Protein AF-0000000084343394 (afdb_homodimer)

Nearest PDB structures (foldseek):
  1vl0-assembly1_B  TM=9.295E-01  e=8.830E-28  Clostridium acetobutylicum ATCC 824
  8ctr-assembly4_D  TM=9.125E-01  e=1.131E-28  Klebsiella pneumoniae
  3sc6-assembly6_F  TM=9.171E-01  e=2.878E-28  Bacillus anthracis str. Ames
  3sc6-assembly2_B  TM=8.991E-01  e=1.547E-27  Bacillus anthracis str. Ames
  3sc6-assembly5_E  TM=9.024E-01  e=6.908E-26  Bacillus anthracis str. Ames

Solvent-accessible surface area (backbone atoms only — not comparable to full-atom values): 27751 Å² total; per-residue (Å²): 130,85,37,37,37,33,38,28,37,82,37,34,49,15,41,38,37,44,71,76,36,81,82,41,46,61,54,48,63,90,76,52,34,53,68,54,60,82,87,67,81,64,72,84,31,45,31,38,36,41,50,53,64,59,74,61,49,47,52,14,59,38,76,66,30,28,36,50,24,26,28,29,25,17,52,21,36,17,51,50,21,36,51,22,53,75,52,68,17,36,36,34,37,65,56,50,50,45,22,33,52,21,76,60,94,58,59,44,50,84,85,55,78,50,30,40,67,22,56,40,17,41,19,40,39,24,10,51,45,14,31,65,43,25,88,46,26,30,36,40,29,34,29,65,65,40,50,74,60,93,33,68,68,58,52,46,50,52,32,45,76,70,70,49,66,50,77,29,42,49,59,37,32,23,38,52,14,45,16,62,55,49,29,52,34,52,52,49,38,55,75,70,65,58,64,48,70,35,37,49,40,30,25,68,81,71,38,23,54,29,52,50,47,44,55,51,27,59,74,77,33,63,87,55,61,71,41,77,39,40,60,67,67,71,45,66,85,41,88,64,56,50,62,72,48,38,37,43,40,64,41,48,63,70,29,46,74,73,67,39,71,46,56,41,32,66,60,54,48,52,62,70,74,102,131,85,37,36,36,34,38,29,38,82,37,34,51,16,41,38,38,44,71,76,36,81,82,41,47,61,54,48,64,91,76,51,34,52,67,56,60,81,86,67,80,64,72,83,30,46,32,39,36,40,51,53,64,61,75,61,48,45,53,14,61,38,77,68,30,28,37,50,25,26,28,28,24,18,53,20,36,15,50,50,21,36,51,21,52,76,53,67,18,37,36,35,37,63,56,50,49,46,22,33,52,23,77,60,94,58,59,44,50,81,82,54,78,50,29,40,68,24,55,41,17,40,19,41,39,23,11,50,45,15,30,64,42,25,85,45,27,30,34,40,30,34,28,65,66,40,49,73,62,95,32,68,69,57,51,48,50,52,33,44,76,70,69,48,66,51,77,29,40,50,60,37,35,24,36,52,14,43,16,62,54,49,29,52,34,52,52,51,39,55,75,72,65,57,65,49,71,35,36,50,39,30,26,68,82,71,38,22,53,31,52,51,46,43,55,52,26,60,72,79,32,63,89,55,59,69,40,76,38,40,61,67,66,72,44,65,83,41,88,63,56,51,63,74,47,36,38,41,39,63,40,48,63,72,29,45,74,71,67,39,72,47,56,40,32,67,59,53,47,52,61,70,73,100

Secondary structure (DSSP, 8-state):
---EEEE-TTSHHHHHHHHH-TTSB---TTT-BTTB-TT---TT-SEEEE------TTGGGSHHHHHHHHIIIIIHHHHHHHHHHHHT-EEEEE--GGGS-S--SSPBPTTSPP---SHHHHHHHHHHHHHTTSSSEEEEE-SSEESSSS-HHHHHHHHHHTTPPPEEE-S-EE--EEHHHHHHHHHHHHHHT--EEEE---BSS-EEHHHHHHHHHHHH-TTS--EEE-HHHHTTT-TTPPP--SB--B--HHHHHTT----BHHHHHHHHH-/---EEEE-TTSHHHHHHHHH-TTSB---TTT-BTTB-TT---TT-SEEEE------TTGGGSHHHHHHHHIIIIIHHHHHHHHHHHHT-EEEEE--GGGS-S--SSPBPTTSPP---SHHHHHHHHHHHHHTTSSSEEEEE-SSEESSSS-HHHHHHHHHHTTPPPEEE-S-EE--EEHHHHHHHHHHHHHHT--EEEE---BSS-EEHHHHHHHHHHHH-TTS--EEE-HHHHTTT-TTPPP--SB--B--HHHHHTT----BHHHHHHHHH-

Sequence (548 aa):
MSRTLLIGATGQVGRALAARWPDAATPTRAELDLADLAGVDVSGYDVIVNAAAWTAVDAAETPDGRRAAWQANAAGPAELARLADRHGCLLVHLSTEYVFDGRSPRPYREDDPVAPLSVYGASKAAGDLAVATAERHLIVRPTWVVGDGHNFVRTMVGLAERGIAPTVVADQIGRPTFAEDLADAIVHLLDLGATGTFHVTGGGEPVSWADVARAVFAIVRPDLTVTDTTTAAYFADKPGAAARPLNSVLALDKAEAAGVRCPDWRESLARYLAMSRTLLIGATGQVGRALAARWPDAATPTRAELDLADLAGVDVSGYDVIVNAAAWTAVDAAETPDGRRAAWQANAAGPAELARLADRHGCLLVHLSTEYVFDGRSPRPYREDDPVAPLSVYGASKAAGDLAVATAERHLIVRPTWVVGDGHNFVRTMVGLAERGIAPTVVADQIGRPTFAEDLADAIVHLLDLGATGTFHVTGGGEPVSWADVARAVFAIVRPDLTVTDTTTAAYFADKPGAAARPLNSVLALDKAEAAGVRCPDWRESLARYLA

Radius of gyration: 25.02 Å; Cα contacts (8 Å, |Δi|>4): 1248; chains: 2; bounding box: 54×72×52 Å

InterPro domains:
  IPR005913 dTDP-4-dehydrorhamnose reductase [PTHR10491] (3-273)
  IPR005913 dTDP-4-dehydrorhamnose reductase [TIGR01214] (4-273)
  IPR029903 RmlD-like, substrate binding domain [PF04321] (3-273)
  IPR036291 NAD(P)-binding domain superfamily [SSF51735] (3-273)

pLDDT: mean 97.32, std 3.46, range [56.84, 98.94]

Organism: Pseudonocardia thermophila (NCBI:txid1848)

Structure (mmCIF, N/CA/C/O backbone):
data_AF-0000000084343394-model_v1
#
loop_
_entity.id
_entity.type
_entity.pdbx_description
1 polymer 'dTDP-4-dehydrorhamnose reductase'
#
loop_
_atom_site.group_PDB
_atom_site.id
_atom_site.type_symbol
_atom_site.label_atom_id
_atom_site.label_alt_id
_atom_site.label_comp_id
_atom_site.label_asym_id
_atom_site.label_entity_id
_atom_site.label_seq_id
_atom_site.pdbx_PDB_ins_code
_atom_site.Cartn_x
_atom_site.Cartn_y
_atom_site.Cartn_z
_atom_site.occupancy
_atom_site.B_iso_or_equiv
_atom_site.auth_seq_id
_atom_site.auth_comp_id
_atom_site.auth_asym_id
_atom_site.auth_atom_id
_atom_site.pdbx_PDB_model_num
ATOM 1 N N . MET A 1 1 ? 29.812 -19.938 -8.359 1 56.97 1 MET A N 1
ATOM 2 C CA . MET A 1 1 ? 28.406 -20.109 -8.688 1 56.97 1 MET A CA 1
ATOM 3 C C . MET A 1 1 ? 27.531 -19.141 -7.871 1 56.97 1 MET A C 1
ATOM 5 O O . MET A 1 1 ? 27.891 -18.781 -6.75 1 56.97 1 MET A O 1
ATOM 9 N N . SER A 1 2 ? 26.484 -18.422 -8.445 1 76 2 SER A N 1
ATOM 10 C CA . SER A 1 2 ? 25.641 -17.438 -7.754 1 76 2 SER A CA 1
ATOM 11 C C . SER A 1 2 ? 24.875 -18.094 -6.598 1 76 2 SER A C 1
ATOM 13 O O . SER A 1 2 ? 24.312 -19.172 -6.746 1 76 2 SER A O 1
ATOM 15 N N . ARG A 1 3 ? 25.172 -17.734 -5.414 1 93.44 3 ARG A N 1
ATOM 16 C CA . ARG A 1 3 ? 24.484 -18.234 -4.238 1 93.44 3 ARG A CA 1
ATOM 17 C C . ARG 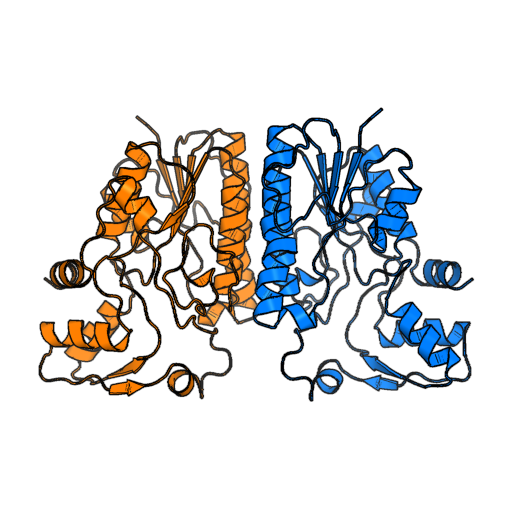A 1 3 ? 23.078 -17.625 -4.129 1 93.44 3 ARG A C 1
ATOM 19 O O . ARG A 1 3 ? 22.938 -16.406 -4.07 1 93.44 3 ARG A O 1
ATOM 26 N N . THR A 1 4 ? 22.016 -18.469 -4.172 1 98 4 THR A N 1
ATOM 27 C CA . THR A 1 4 ? 20.625 -18.047 -4.199 1 98 4 THR A CA 1
ATOM 28 C C . THR A 1 4 ? 19.953 -18.312 -2.857 1 98 4 THR A C 1
ATOM 30 O O . THR A 1 4 ? 20.078 -19.406 -2.297 1 98 4 THR A O 1
ATOM 33 N N . LEU A 1 5 ? 19.328 -17.312 -2.264 1 98.19 5 LEU A N 1
ATOM 34 C CA . LEU A 1 5 ? 18.406 -17.438 -1.137 1 98.19 5 LEU A CA 1
ATOM 35 C C . LEU A 1 5 ? 16.969 -17.453 -1.616 1 98.19 5 LEU A C 1
ATOM 37 O O . LEU A 1 5 ? 16.484 -16.484 -2.195 1 98.19 5 LEU A O 1
ATOM 41 N N . LEU A 1 6 ? 16.312 -18.578 -1.464 1 98.31 6 LEU A N 1
ATOM 42 C CA . LEU A 1 6 ? 14.922 -18.75 -1.882 1 98.31 6 LEU A CA 1
ATOM 43 C C . LEU A 1 6 ? 13.984 -18.766 -0.676 1 98.31 6 LEU A C 1
ATOM 45 O O . LEU A 1 6 ? 13.945 -19.75 0.07 1 98.31 6 LEU A O 1
ATOM 49 N N . ILE A 1 7 ? 13.266 -17.641 -0.551 1 98.12 7 ILE A N 1
ATOM 50 C CA . ILE A 1 7 ? 12.281 -17.516 0.517 1 98.12 7 ILE A CA 1
ATOM 51 C C . ILE A 1 7 ? 10.914 -18 0.027 1 98.12 7 ILE A C 1
ATOM 53 O O . ILE A 1 7 ? 10.469 -17.609 -1.055 1 98.12 7 ILE A O 1
ATOM 57 N N . GLY A 1 8 ? 10.234 -18.844 0.851 1 97.31 8 GLY A N 1
ATOM 58 C CA . GLY A 1 8 ? 8.938 -19.375 0.457 1 97.31 8 GLY A CA 1
ATOM 59 C C . GLY A 1 8 ? 9.039 -20.641 -0.381 1 97.31 8 GLY A C 1
ATOM 60 O O . GLY A 1 8 ? 8.234 -20.859 -1.292 1 97.31 8 GLY A O 1
ATOM 61 N N . ALA A 1 9 ? 9.969 -21.5 -0.096 1 97.25 9 ALA A N 1
ATOM 62 C CA . ALA A 1 9 ? 10.266 -22.672 -0.901 1 97.25 9 ALA A CA 1
ATOM 63 C C . ALA A 1 9 ? 9.188 -23.734 -0.738 1 97.25 9 ALA A C 1
ATOM 65 O O . ALA A 1 9 ? 9.125 -24.688 -1.518 1 97.25 9 ALA A O 1
ATOM 66 N N . THR A 1 10 ? 8.305 -23.547 0.229 1 95.94 10 THR A N 1
ATOM 67 C CA . THR A 1 10 ? 7.285 -24.578 0.48 1 95.94 10 THR A CA 1
ATOM 68 C C . THR A 1 10 ? 5.984 -24.219 -0.235 1 95.94 10 THR A C 1
ATOM 70 O O . THR A 1 10 ? 5.051 -25.031 -0.262 1 95.94 10 THR A O 1
ATOM 73 N N . GLY A 1 11 ? 5.898 -23.047 -0.795 1 96.94 11 GLY A N 1
ATOM 74 C CA . GLY A 1 11 ? 4.738 -22.672 -1.591 1 96.94 11 GLY A CA 1
ATOM 75 C C . GLY A 1 11 ? 4.758 -23.266 -2.988 1 96.94 11 GLY A C 1
ATOM 76 O O . GLY A 1 11 ? 5.73 -23.906 -3.381 1 96.94 11 GLY A O 1
ATOM 77 N N . GLN A 1 12 ? 3.715 -23.016 -3.752 1 97.88 12 GLN A N 1
ATOM 78 C CA . GLN A 1 12 ? 3.547 -23.609 -5.078 1 97.88 12 GLN A CA 1
ATOM 79 C C . GLN A 1 12 ? 4.684 -23.203 -6.008 1 97.88 12 GLN A C 1
ATOM 81 O O . GLN A 1 12 ? 5.344 -24.047 -6.605 1 97.88 12 GLN A O 1
ATOM 86 N N . VAL A 1 13 ? 4.934 -21.891 -6.102 1 98.38 13 VAL A N 1
ATOM 87 C CA . VAL A 1 13 ? 5.984 -21.406 -6.992 1 98.38 13 VAL A CA 1
ATOM 88 C C . VAL A 1 13 ? 7.352 -21.719 -6.391 1 98.38 13 VAL A C 1
ATOM 90 O O . VAL A 1 13 ? 8.289 -22.062 -7.113 1 98.38 13 VAL A O 1
ATOM 93 N N . GLY A 1 14 ? 7.469 -21.594 -5.043 1 98.31 14 GLY A N 1
ATOM 94 C CA . GLY A 1 14 ? 8.711 -21.891 -4.348 1 98.31 14 GLY A CA 1
ATOM 95 C C . GLY A 1 14 ? 9.203 -23.312 -4.59 1 98.31 14 GLY A C 1
ATOM 96 O O . GLY A 1 14 ? 10.383 -23.531 -4.863 1 98.31 14 GLY A O 1
ATOM 97 N N . ARG A 1 15 ? 8.289 -24.281 -4.531 1 98.06 15 ARG A N 1
ATOM 98 C CA . ARG A 1 15 ? 8.656 -25.672 -4.77 1 98.06 15 ARG A CA 1
ATOM 99 C C . ARG A 1 15 ? 9.18 -25.875 -6.188 1 98.06 15 ARG A C 1
ATOM 101 O O . ARG A 1 15 ? 10.156 -26.594 -6.402 1 98.06 15 ARG A O 1
ATOM 108 N N . ALA A 1 16 ? 8.484 -25.25 -7.137 1 98.56 16 ALA A N 1
ATOM 109 C CA . ALA A 1 16 ? 8.906 -25.344 -8.531 1 98.56 16 ALA A CA 1
ATOM 110 C C . ALA A 1 16 ? 10.289 -24.734 -8.727 1 98.56 16 ALA A C 1
ATOM 112 O O . ALA A 1 16 ? 11.117 -25.281 -9.461 1 98.56 16 ALA A O 1
ATOM 113 N N . LEU A 1 17 ? 10.57 -23.625 -8.078 1 98.62 17 LEU A N 1
ATOM 114 C CA . LEU A 1 17 ? 11.859 -22.953 -8.18 1 98.62 17 LEU A CA 1
ATOM 115 C C . LEU A 1 17 ? 12.953 -23.766 -7.496 1 98.62 17 LEU A C 1
ATOM 117 O O . LEU A 1 17 ? 14.062 -23.891 -8.023 1 98.62 17 LEU A O 1
ATOM 121 N N . ALA A 1 18 ? 12.609 -24.281 -6.336 1 98 18 ALA A N 1
ATOM 122 C CA . ALA A 1 18 ? 13.578 -25.078 -5.586 1 98 18 ALA A CA 1
ATOM 123 C C . ALA A 1 18 ? 14.062 -26.281 -6.41 1 98 18 ALA A C 1
ATOM 125 O O . ALA A 1 18 ? 15.219 -26.672 -6.312 1 98 18 ALA A O 1
ATOM 126 N N . ALA A 1 19 ? 13.172 -26.812 -7.211 1 97.69 19 ALA A N 1
ATOM 127 C CA . ALA A 1 19 ? 13.523 -27.953 -8.07 1 97.69 19 ALA A CA 1
ATOM 128 C C . ALA A 1 19 ? 14.555 -27.547 -9.117 1 97.69 19 ALA A C 1
ATOM 130 O O . ALA A 1 19 ? 15.352 -28.375 -9.562 1 97.69 19 ALA A O 1
ATOM 131 N N . ARG A 1 20 ? 14.609 -26.297 -9.5 1 97 20 ARG A N 1
ATOM 132 C CA . ARG A 1 20 ? 15.531 -25.797 -10.516 1 97 20 ARG A CA 1
ATOM 133 C C . ARG A 1 20 ? 16.844 -25.328 -9.891 1 97 20 ARG A C 1
ATOM 135 O O . ARG A 1 20 ? 17.828 -25.125 -10.586 1 97 20 ARG A O 1
ATOM 142 N N . TRP A 1 21 ? 16.766 -25.047 -8.617 1 96.5 21 TRP A N 1
ATOM 143 C CA . TRP A 1 21 ? 17.938 -24.562 -7.887 1 96.5 21 TRP A CA 1
ATOM 144 C C . TRP A 1 21 ? 18.25 -25.469 -6.695 1 96.5 21 TRP A C 1
ATOM 146 O O . TRP A 1 21 ? 18.172 -25.031 -5.543 1 96.5 21 TRP A O 1
ATOM 156 N N . PRO A 1 22 ? 18.828 -26.641 -6.969 1 94.31 22 PRO A N 1
ATOM 157 C CA . PRO A 1 22 ? 19.047 -27.609 -5.895 1 94.31 22 PRO A CA 1
ATOM 158 C C . PRO A 1 22 ? 20.031 -27.109 -4.836 1 94.31 22 PRO A C 1
ATOM 160 O O . PRO A 1 22 ? 20 -27.562 -3.691 1 94.31 22 PRO A O 1
ATOM 163 N N . ASP A 1 23 ? 20.812 -26.141 -5.109 1 96.38 23 ASP A N 1
ATOM 164 C CA . ASP A 1 23 ? 21.828 -25.656 -4.176 1 96.38 23 ASP A CA 1
ATOM 165 C C . ASP A 1 23 ? 21.359 -24.375 -3.488 1 96.38 23 ASP A C 1
ATOM 167 O O . ASP A 1 23 ? 22.094 -23.797 -2.678 1 96.38 23 ASP A O 1
ATOM 171 N N . ALA A 1 24 ? 20.172 -23.906 -3.779 1 97.38 24 ALA A N 1
ATOM 172 C CA . ALA A 1 24 ? 19.688 -22.688 -3.16 1 97.38 24 ALA A CA 1
ATOM 173 C C . ALA A 1 24 ? 19.422 -22.891 -1.669 1 97.38 24 ALA A C 1
ATOM 175 O O . ALA A 1 24 ? 19.031 -23.969 -1.242 1 97.38 24 ALA A O 1
ATOM 176 N N . ALA A 1 25 ? 19.781 -21.812 -0.841 1 97.81 25 ALA A N 1
ATOM 177 C CA . ALA A 1 25 ? 19.328 -21.812 0.55 1 97.81 25 ALA A CA 1
ATOM 178 C C . ALA A 1 25 ? 17.828 -21.609 0.643 1 97.81 25 ALA A C 1
ATOM 180 O O . ALA A 1 25 ? 17.281 -20.656 0.089 1 97.81 25 ALA A O 1
ATOM 181 N N . THR A 1 26 ? 17.156 -22.5 1.31 1 97.81 26 THR A N 1
ATOM 182 C CA . THR A 1 26 ? 15.703 -22.469 1.433 1 97.81 26 THR A CA 1
ATOM 183 C C . THR A 1 26 ? 15.289 -22.453 2.9 1 97.81 26 THR A C 1
ATOM 185 O O . THR A 1 26 ? 14.805 -23.453 3.424 1 97.81 26 THR A O 1
ATOM 188 N N . PRO A 1 27 ? 15.383 -21.312 3.512 1 96.75 27 PRO A N 1
ATOM 189 C CA . PRO A 1 27 ? 15.016 -21.25 4.93 1 96.75 27 PRO A CA 1
ATOM 190 C C . PRO A 1 27 ? 13.531 -21.531 5.164 1 96.75 27 PRO A C 1
ATOM 192 O O . PRO A 1 27 ? 12.695 -21.172 4.336 1 96.75 27 PRO A O 1
ATOM 195 N N . THR A 1 28 ? 13.258 -22.172 6.301 1 94.06 28 THR A N 1
ATOM 196 C CA . THR A 1 28 ? 11.875 -22.312 6.758 1 94.06 28 THR A CA 1
ATOM 197 C C . THR A 1 28 ? 11.359 -20.984 7.309 1 94.06 28 THR A C 1
ATOM 199 O O . THR A 1 28 ? 12.125 -20.047 7.512 1 94.06 28 THR A O 1
ATOM 202 N N . ARG A 1 29 ? 10.094 -20.969 7.535 1 91.44 29 ARG A N 1
ATOM 203 C CA . ARG A 1 29 ? 9.5 -19.766 8.109 1 91.44 29 ARG A CA 1
ATOM 204 C C . ARG A 1 29 ? 10.094 -19.469 9.484 1 91.44 29 ARG A C 1
ATOM 206 O O . ARG A 1 29 ? 10.258 -18.297 9.859 1 91.44 29 ARG A O 1
ATOM 213 N N . ALA A 1 30 ? 10.422 -20.5 10.188 1 90.75 30 ALA A N 1
ATOM 214 C CA . ALA A 1 30 ? 11.016 -20.359 11.516 1 90.75 30 ALA A CA 1
ATOM 215 C C . ALA A 1 30 ? 12.406 -19.734 11.422 1 90.75 30 ALA A C 1
ATOM 217 O O . ALA A 1 30 ? 12.82 -18.984 12.305 1 90.75 30 ALA A O 1
ATOM 218 N N . GLU A 1 31 ? 13.148 -20.047 10.328 1 92.31 31 GLU A N 1
ATOM 219 C CA . GLU A 1 31 ? 14.508 -19.562 10.125 1 92.31 31 GLU A CA 1
ATOM 220 C C . GLU A 1 31 ? 14.516 -18.141 9.57 1 92.31 31 GLU A C 1
ATOM 222 O O . GLU A 1 31 ? 15.406 -17.344 9.883 1 92.31 31 GLU A O 1
ATOM 227 N N . LEU A 1 32 ? 13.602 -17.828 8.781 1 93.38 32 LEU A N 1
ATOM 228 C CA . LEU A 1 32 ? 13.461 -16.516 8.164 1 93.38 32 LEU A CA 1
ATOM 229 C C . LEU A 1 32 ? 11.984 -16.172 7.953 1 93.38 32 LEU A C 1
ATOM 231 O O . LEU A 1 32 ? 11.328 -16.734 7.078 1 93.38 32 LEU A O 1
ATOM 235 N N . ASP A 1 33 ? 11.578 -15.242 8.82 1 90.25 33 ASP A N 1
ATOM 236 C CA . ASP A 1 33 ? 10.203 -14.758 8.734 1 90.25 33 ASP A CA 1
ATOM 237 C C . ASP A 1 33 ? 10.141 -13.398 8.031 1 90.25 33 ASP A C 1
ATOM 239 O O . ASP A 1 33 ? 10.695 -12.414 8.523 1 90.25 33 ASP A O 1
ATOM 243 N N . LEU A 1 34 ? 9.422 -13.391 6.949 1 90.88 34 LEU A N 1
ATOM 244 C CA . LEU A 1 34 ? 9.289 -12.164 6.18 1 90.88 34 LEU A CA 1
ATOM 245 C C . LEU A 1 34 ? 8.688 -11.047 7.027 1 90.88 34 LEU A C 1
ATOM 247 O O . LEU A 1 34 ? 8.898 -9.867 6.75 1 90.88 34 LEU A O 1
ATOM 251 N N . ALA A 1 35 ? 7.902 -11.406 7.992 1 86.88 35 ALA A N 1
ATOM 252 C CA . ALA A 1 35 ? 7.242 -10.422 8.852 1 86.88 35 ALA A CA 1
ATOM 253 C C . ALA A 1 35 ? 8.219 -9.836 9.859 1 86.88 35 ALA A C 1
ATOM 255 O O . ALA A 1 35 ? 7.918 -8.828 10.508 1 86.88 35 ALA A O 1
ATOM 256 N N . ASP A 1 36 ? 9.352 -10.445 9.977 1 88.62 36 ASP A N 1
ATOM 257 C CA . ASP A 1 36 ? 10.383 -9.961 10.883 1 88.62 36 ASP A CA 1
ATOM 258 C C . ASP A 1 36 ? 11.773 -10.328 10.383 1 88.62 36 ASP A C 1
ATOM 260 O O . ASP A 1 36 ? 12.266 -11.43 10.641 1 88.62 36 ASP A O 1
ATOM 264 N N . LEU A 1 37 ? 12.422 -9.422 9.805 1 93.38 37 LEU A N 1
ATOM 265 C CA . LEU A 1 37 ? 13.703 -9.688 9.172 1 93.38 37 LEU A CA 1
ATOM 266 C C . LEU A 1 37 ? 14.852 -9.109 10 1 93.38 37 LEU A C 1
ATOM 268 O O . LEU A 1 37 ? 15.969 -8.969 9.508 1 93.38 37 LEU A O 1
ATOM 272 N N . ALA A 1 38 ? 14.523 -8.742 11.234 1 87.56 38 ALA A N 1
ATOM 273 C CA . ALA A 1 38 ? 15.57 -8.211 12.109 1 87.56 38 ALA A CA 1
ATOM 274 C C . ALA A 1 38 ? 16.703 -9.211 12.266 1 87.56 38 ALA A C 1
ATOM 276 O O . ALA A 1 38 ? 16.484 -10.383 12.586 1 87.56 38 ALA A O 1
ATOM 277 N N . GLY A 1 39 ? 17.891 -8.898 11.914 1 87.69 39 GLY A N 1
ATOM 278 C CA . GLY A 1 39 ? 19.062 -9.727 12.148 1 87.69 39 GLY A CA 1
ATOM 279 C C . GLY A 1 39 ? 19.359 -10.68 11.008 1 87.69 39 GLY A C 1
ATOM 280 O O . GLY A 1 39 ? 20.359 -11.414 11.047 1 87.69 39 GLY A O 1
ATOM 281 N N . VAL A 1 40 ? 18.531 -10.711 9.977 1 92.12 40 VAL A N 1
ATOM 282 C CA . VAL A 1 40 ? 18.766 -11.594 8.844 1 92.12 40 VAL A CA 1
ATOM 283 C C . VAL A 1 40 ? 19.969 -11.109 8.047 1 92.12 40 VAL A C 1
ATOM 285 O O . VAL A 1 40 ? 20.078 -9.93 7.715 1 92.12 40 VAL A O 1
ATOM 288 N N . ASP A 1 41 ? 20.875 -12.008 7.867 1 92.81 41 ASP A N 1
ATOM 289 C CA . ASP A 1 41 ? 22.078 -11.703 7.09 1 92.81 41 ASP A CA 1
ATOM 290 C C . ASP A 1 41 ? 21.984 -12.281 5.68 1 92.81 41 ASP A C 1
ATOM 292 O O . ASP A 1 41 ? 21.953 -13.5 5.504 1 92.81 41 ASP A O 1
ATOM 296 N N . VAL A 1 42 ? 21.969 -11.328 4.691 1 95.25 42 VAL A N 1
ATOM 297 C CA . VAL A 1 42 ? 21.844 -11.789 3.311 1 95.25 42 VAL A CA 1
ATOM 298 C C . VAL A 1 42 ? 23.156 -11.547 2.564 1 95.25 42 VAL A C 1
ATOM 300 O O . VAL A 1 42 ? 23.219 -11.688 1.34 1 95.25 42 VAL A O 1
ATOM 303 N N . SER A 1 43 ? 24.266 -11.164 3.221 1 93.81 43 SER A N 1
ATOM 304 C CA . SER A 1 43 ? 25.516 -10.766 2.602 1 93.81 43 SER A CA 1
ATOM 305 C C . SER A 1 43 ? 26.156 -11.922 1.845 1 93.81 43 SER A C 1
ATOM 307 O O . SER A 1 43 ? 26.938 -11.703 0.909 1 93.81 43 SER A O 1
ATOM 309 N N . GLY A 1 44 ? 25.828 -13.125 2.098 1 94.56 44 GLY A N 1
ATOM 310 C CA . GLY A 1 44 ? 26.438 -14.281 1.449 1 94.56 44 GLY A CA 1
ATOM 311 C C . GLY A 1 44 ? 25.719 -14.695 0.176 1 94.56 44 GLY A C 1
ATOM 312 O O . GLY A 1 44 ? 26.172 -15.609 -0.518 1 94.56 44 GLY A O 1
ATOM 313 N N . TYR A 1 45 ? 24.672 -13.922 -0.248 1 97.5 45 TYR A N 1
ATOM 314 C CA . TYR A 1 45 ? 23.875 -14.336 -1.398 1 97.5 45 TYR A CA 1
ATOM 315 C C . TYR A 1 45 ? 24.016 -13.336 -2.539 1 97.5 45 TYR A C 1
ATOM 317 O O . TYR A 1 45 ? 24.219 -12.141 -2.305 1 97.5 45 TYR A O 1
ATOM 325 N N . ASP A 1 46 ? 23.953 -13.844 -3.768 1 97.5 46 ASP A N 1
ATOM 326 C CA . ASP A 1 46 ? 23.953 -13 -4.961 1 97.5 46 ASP A CA 1
ATOM 327 C C . ASP A 1 46 ? 22.531 -12.672 -5.398 1 97.5 46 ASP A C 1
ATOM 329 O O . ASP A 1 46 ? 22.281 -11.609 -5.98 1 97.5 46 ASP A O 1
ATOM 333 N N . VAL A 1 47 ? 21.672 -13.609 -5.133 1 98.25 47 VAL A N 1
ATOM 334 C CA . VAL A 1 47 ? 20.266 -13.484 -5.547 1 98.25 47 VAL A CA 1
ATOM 335 C C . VAL A 1 47 ? 19.359 -13.844 -4.379 1 98.25 47 VAL A C 1
ATOM 337 O O . VAL A 1 47 ? 19.562 -14.852 -3.705 1 98.25 47 VAL A O 1
ATOM 340 N N . ILE A 1 48 ? 18.422 -12.961 -4.07 1 98.56 48 ILE A N 1
ATOM 341 C CA . ILE A 1 48 ? 17.328 -13.242 -3.148 1 98.56 48 ILE A CA 1
ATOM 342 C C . ILE A 1 48 ? 16.016 -13.398 -3.93 1 98.56 48 ILE A C 1
ATOM 344 O O . ILE A 1 48 ? 15.617 -12.508 -4.676 1 98.56 48 ILE A O 1
ATOM 348 N N . VAL A 1 49 ? 15.398 -14.547 -3.857 1 98.69 49 VAL A N 1
ATOM 349 C CA . VAL A 1 49 ? 14.094 -14.797 -4.465 1 98.69 49 VAL A CA 1
ATOM 350 C C . VAL A 1 49 ? 13.016 -14.852 -3.383 1 98.69 49 VAL A C 1
ATOM 352 O O . VAL A 1 49 ? 13.023 -15.758 -2.549 1 98.69 49 VAL A O 1
ATOM 355 N N . ASN A 1 50 ? 12.164 -13.906 -3.406 1 98.69 50 ASN A N 1
ATOM 356 C CA . ASN A 1 50 ? 11.039 -13.891 -2.479 1 98.69 50 ASN A CA 1
ATOM 357 C C . ASN A 1 50 ? 9.781 -14.477 -3.107 1 98.69 50 ASN A C 1
ATOM 359 O O . ASN A 1 50 ? 9.047 -13.781 -3.803 1 98.69 50 ASN A O 1
ATOM 363 N N . ALA A 1 51 ? 9.484 -15.672 -2.811 1 98.31 51 ALA A N 1
ATOM 364 C CA . ALA A 1 51 ? 8.289 -16.359 -3.273 1 98.31 51 ALA A CA 1
ATOM 365 C C . ALA A 1 51 ? 7.285 -16.547 -2.139 1 98.31 51 ALA A C 1
ATOM 367 O O . ALA A 1 51 ? 6.324 -17.297 -2.264 1 98.31 51 ALA A O 1
ATOM 368 N N . ALA A 1 52 ? 7.555 -15.875 -0.998 1 97.31 52 ALA A N 1
ATOM 369 C CA . ALA A 1 52 ? 6.645 -15.93 0.141 1 97.31 52 ALA A CA 1
ATOM 370 C C . ALA A 1 52 ? 5.656 -14.773 0.109 1 97.31 52 ALA A C 1
ATOM 372 O O . ALA A 1 52 ? 5.977 -13.688 -0.384 1 97.31 52 ALA A O 1
ATOM 373 N N . ALA A 1 53 ? 4.504 -15.008 0.601 1 96.88 53 ALA A N 1
ATOM 374 C CA . ALA A 1 53 ? 3.492 -13.961 0.704 1 96.88 53 ALA A CA 1
ATOM 375 C C . ALA A 1 53 ? 2.326 -14.414 1.578 1 96.88 53 ALA A C 1
ATOM 377 O O . ALA A 1 53 ? 2.148 -15.609 1.823 1 96.88 53 ALA A O 1
ATOM 378 N N . TRP A 1 54 ? 1.646 -13.477 2.182 1 97 54 TRP A N 1
ATOM 379 C CA . TRP A 1 54 ? 0.278 -13.711 2.627 1 97 54 TRP A CA 1
ATOM 380 C C . TRP A 1 54 ? -0.677 -13.789 1.44 1 97 54 TRP A C 1
ATOM 382 O O . TRP A 1 54 ? -0.875 -12.797 0.733 1 97 54 TRP A O 1
ATOM 392 N N . THR A 1 55 ? -1.33 -14.969 1.257 1 96.19 55 THR A N 1
ATOM 393 C CA . THR A 1 55 ? -2.094 -15.133 0.026 1 96.19 55 THR A CA 1
ATOM 394 C C . THR A 1 55 ? -3.568 -15.383 0.334 1 96.19 55 THR A C 1
ATOM 396 O O . THR A 1 55 ? -4.371 -15.602 -0.577 1 96.19 55 THR A O 1
ATOM 399 N N . ALA A 1 56 ? -3.955 -15.477 1.702 1 97.31 56 ALA A N 1
ATOM 400 C CA . ALA A 1 56 ? -5.363 -15.633 2.061 1 97.31 56 ALA A CA 1
ATOM 401 C C . ALA A 1 56 ? -6.129 -14.328 1.832 1 97.31 56 ALA A C 1
ATOM 403 O O . ALA A 1 56 ? -6.324 -13.547 2.764 1 97.31 56 ALA A O 1
ATOM 404 N N . VAL A 1 57 ? -6.707 -14.195 0.66 1 98.31 57 VAL A N 1
ATOM 405 C CA . VAL A 1 57 ? -7.23 -12.938 0.14 1 98.31 57 VAL A CA 1
ATOM 406 C C . VAL A 1 57 ? -8.375 -12.445 1.027 1 98.31 57 VAL A C 1
ATOM 408 O O . VAL A 1 57 ? -8.359 -11.305 1.489 1 98.31 57 VAL A O 1
ATOM 411 N N . ASP A 1 58 ? -9.352 -13.328 1.358 1 98.19 58 ASP A N 1
ATOM 412 C CA . ASP A 1 58 ? -10.508 -12.914 2.143 1 98.19 58 ASP A CA 1
ATOM 413 C C . ASP A 1 58 ? -10.125 -12.672 3.602 1 98.19 58 ASP A C 1
ATOM 415 O O . ASP A 1 58 ? -10.617 -11.727 4.227 1 98.19 58 ASP A O 1
ATOM 419 N N . ALA A 1 59 ? -9.203 -13.484 4.086 1 98.19 59 ALA A N 1
ATOM 420 C CA . ALA A 1 59 ? -8.781 -13.344 5.48 1 98.19 59 ALA A CA 1
ATOM 421 C C . ALA A 1 59 ? -8.047 -12.023 5.695 1 98.19 59 ALA A C 1
ATOM 423 O O . ALA A 1 59 ? -8.008 -11.508 6.816 1 98.19 59 ALA A O 1
ATOM 424 N N . ALA A 1 60 ? -7.449 -11.477 4.652 1 98.56 60 ALA A N 1
ATOM 425 C CA . ALA A 1 60 ? -6.73 -10.203 4.754 1 98.56 60 ALA A CA 1
ATOM 426 C C . ALA A 1 60 ? -7.672 -9.07 5.141 1 98.56 60 ALA A C 1
ATOM 428 O O . ALA A 1 60 ? -7.234 -8.031 5.645 1 98.56 60 ALA A O 1
ATOM 429 N N . GLU A 1 61 ? -9.016 -9.25 4.918 1 98.44 61 GLU A N 1
ATOM 430 C CA . GLU A 1 61 ? -9.984 -8.188 5.18 1 98.44 61 GLU A CA 1
ATOM 431 C C . GLU A 1 61 ? -10.297 -8.086 6.672 1 98.44 61 GLU A C 1
ATOM 433 O O . GLU A 1 61 ? -10.883 -7.102 7.121 1 98.44 61 GLU A O 1
ATOM 438 N N . THR A 1 62 ? -9.93 -9.109 7.461 1 98 62 THR A N 1
ATOM 439 C CA . THR A 1 62 ? -10.125 -9.078 8.906 1 98 62 THR A CA 1
ATOM 440 C C . THR A 1 62 ? -9.062 -8.211 9.57 1 98 62 THR A C 1
ATOM 442 O O . THR A 1 62 ? -8.008 -7.961 8.992 1 98 62 THR A O 1
ATOM 445 N N . PRO A 1 63 ? -9.312 -7.734 10.789 1 96.75 63 PRO A N 1
ATOM 446 C CA . PRO A 1 63 ? -8.312 -6.906 11.469 1 96.75 63 PRO A CA 1
ATOM 447 C C . PRO A 1 63 ? -6.961 -7.605 11.609 1 96.75 63 PRO A C 1
ATOM 449 O O . PRO A 1 63 ? -5.926 -7.023 11.273 1 96.75 63 PRO A O 1
ATOM 452 N N . ASP A 1 64 ? -6.945 -8.805 12.016 1 96.94 64 ASP A N 1
ATOM 453 C CA . ASP A 1 64 ? -5.691 -9.531 12.188 1 96.94 64 ASP A CA 1
ATOM 454 C C . ASP A 1 64 ? -5.062 -9.875 10.844 1 96.94 64 ASP A C 1
ATOM 456 O O . ASP A 1 64 ? -3.844 -9.797 10.68 1 96.94 64 ASP A O 1
ATOM 460 N N . GLY A 1 65 ? -5.895 -10.312 9.93 1 98.06 65 GLY A N 1
ATOM 461 C CA . GLY A 1 65 ? -5.406 -10.625 8.602 1 98.06 65 GLY A CA 1
ATOM 462 C C . GLY A 1 65 ? -4.801 -9.43 7.891 1 98.06 65 GLY A C 1
ATOM 463 O O . GLY A 1 65 ? -3.803 -9.562 7.18 1 98.06 65 GLY A O 1
ATOM 464 N N . ARG A 1 66 ? -5.398 -8.281 8.094 1 98.56 66 ARG A N 1
ATOM 465 C CA . ARG A 1 66 ? -4.891 -7.051 7.496 1 98.56 66 ARG A CA 1
ATOM 466 C C . ARG A 1 66 ? -3.467 -6.762 7.957 1 98.56 66 ARG A C 1
ATOM 468 O O . ARG A 1 66 ? -2.576 -6.531 7.137 1 98.56 66 ARG A O 1
ATOM 475 N N . ARG A 1 67 ? -3.266 -6.801 9.227 1 97.94 67 ARG A N 1
ATOM 476 C CA . ARG A 1 67 ? -1.941 -6.559 9.797 1 97.94 67 ARG A CA 1
ATOM 477 C C . ARG A 1 67 ? -0.927 -7.562 9.258 1 97.94 67 ARG A C 1
ATOM 479 O O . ARG A 1 67 ? 0.169 -7.184 8.844 1 97.94 67 ARG A O 1
ATOM 486 N N . ALA A 1 68 ? -1.334 -8.812 9.25 1 97.56 68 ALA A N 1
ATOM 487 C CA . ALA A 1 68 ? -0.437 -9.875 8.805 1 97.56 68 ALA A CA 1
ATOM 488 C C . ALA A 1 68 ? -0.103 -9.727 7.324 1 97.56 68 ALA A C 1
ATOM 490 O O . ALA A 1 68 ? 1.048 -9.906 6.918 1 97.56 68 ALA A O 1
ATOM 491 N N . ALA A 1 69 ? -1.083 -9.391 6.539 1 98.5 69 ALA A N 1
ATOM 492 C CA . ALA A 1 69 ? -0.879 -9.227 5.105 1 98.5 69 ALA A CA 1
ATOM 493 C C . ALA A 1 69 ? 0.097 -8.086 4.82 1 98.5 69 ALA A C 1
ATOM 495 O O . ALA A 1 69 ? 1.022 -8.234 4.02 1 98.5 69 ALA A O 1
ATOM 496 N N . TRP A 1 70 ? -0.064 -6.992 5.508 1 98.75 70 TRP A N 1
ATOM 497 C CA . TRP A 1 70 ? 0.807 -5.848 5.258 1 98.75 70 TRP A CA 1
ATOM 498 C C . TRP A 1 70 ? 2.223 -6.121 5.758 1 98.75 70 TRP A C 1
ATOM 500 O O . TRP A 1 70 ? 3.197 -5.652 5.164 1 98.75 70 TRP A O 1
ATOM 510 N N . GLN A 1 71 ? 2.357 -6.859 6.812 1 97.94 71 GLN A N 1
ATOM 511 C CA . GLN A 1 71 ? 3.684 -7.223 7.297 1 97.94 71 GLN A CA 1
ATOM 512 C C . GLN A 1 71 ? 4.402 -8.133 6.305 1 97.94 71 GLN A C 1
ATOM 514 O O . GLN A 1 71 ? 5.566 -7.895 5.973 1 97.94 71 GLN A O 1
ATOM 519 N N . ALA A 1 72 ? 3.734 -9.102 5.812 1 97.69 72 ALA A N 1
ATOM 520 C CA . ALA A 1 72 ? 4.359 -10.125 4.973 1 97.69 72 ALA A CA 1
ATOM 521 C C . ALA A 1 72 ? 4.523 -9.625 3.541 1 97.69 72 ALA A C 1
ATOM 523 O O . ALA A 1 72 ? 5.531 -9.914 2.891 1 97.69 72 ALA A O 1
ATOM 524 N N . ASN A 1 73 ? 3.537 -8.906 3.049 1 98.5 73 ASN A N 1
ATOM 525 C CA . ASN A 1 73 ? 3.494 -8.586 1.626 1 98.5 73 ASN A CA 1
ATOM 526 C C . ASN A 1 73 ? 4.109 -7.215 1.343 1 98.5 73 ASN A C 1
ATOM 528 O O . ASN A 1 73 ? 4.43 -6.898 0.196 1 98.5 73 ASN A O 1
ATOM 532 N N . ALA A 1 74 ? 4.219 -6.363 2.363 1 98.69 74 ALA A N 1
ATOM 533 C CA . ALA A 1 74 ? 4.668 -4.996 2.111 1 98.69 74 ALA A CA 1
ATOM 534 C C . ALA A 1 74 ? 5.918 -4.668 2.928 1 98.69 74 ALA A C 1
ATOM 536 O O . ALA A 1 74 ? 7 -4.473 2.371 1 98.69 74 ALA A O 1
ATOM 537 N N . ALA A 1 75 ? 5.832 -4.742 4.254 1 98.12 75 ALA A N 1
ATOM 538 C CA . ALA A 1 75 ? 6.965 -4.398 5.105 1 98.12 75 ALA A CA 1
ATOM 539 C C . ALA A 1 75 ? 8.141 -5.352 4.875 1 98.12 75 ALA A C 1
ATOM 541 O O . ALA A 1 75 ? 9.289 -4.918 4.809 1 98.12 75 ALA A O 1
ATOM 542 N N . GLY A 1 76 ? 7.859 -6.652 4.836 1 98.06 76 GLY A N 1
ATOM 543 C CA . GLY A 1 76 ? 8.891 -7.645 4.559 1 98.06 76 GLY A CA 1
ATOM 544 C C . GLY A 1 76 ? 9.648 -7.375 3.271 1 98.06 76 GLY A C 1
ATOM 545 O O . GLY A 1 76 ? 10.867 -7.203 3.287 1 98.06 76 GLY A O 1
ATOM 546 N N . PRO A 1 77 ? 8.93 -7.273 2.191 1 98.62 77 PRO A N 1
ATOM 547 C CA . PRO A 1 77 ? 9.562 -6.977 0.907 1 98.62 77 PRO A CA 1
ATOM 548 C C . PRO A 1 77 ? 10.344 -5.668 0.924 1 98.62 77 PRO A C 1
ATOM 550 O O . PRO A 1 77 ? 11.406 -5.566 0.297 1 98.62 77 PRO A O 1
ATOM 553 N N . ALA A 1 78 ? 9.828 -4.629 1.577 1 98.44 78 ALA A N 1
ATOM 554 C CA . ALA A 1 78 ? 10.57 -3.377 1.704 1 98.44 78 ALA A CA 1
ATOM 555 C C . ALA A 1 78 ? 11.914 -3.602 2.389 1 98.44 78 ALA A C 1
ATOM 557 O O . ALA A 1 78 ? 12.938 -3.082 1.939 1 98.44 78 ALA A O 1
ATOM 558 N N . GLU A 1 79 ? 11.891 -4.328 3.453 1 97.69 79 GLU A N 1
ATOM 559 C CA . GLU A 1 79 ? 13.125 -4.625 4.164 1 97.69 79 GLU A CA 1
ATOM 560 C C . GLU A 1 79 ? 14.078 -5.453 3.299 1 97.69 79 GLU A C 1
ATOM 562 O O . GLU A 1 79 ? 15.289 -5.234 3.316 1 97.69 79 GLU A O 1
ATOM 567 N N . LEU A 1 80 ? 13.539 -6.41 2.57 1 98.31 80 LEU A N 1
ATOM 568 C CA . LEU A 1 80 ? 14.367 -7.188 1.651 1 98.31 80 LEU A CA 1
ATOM 569 C C . LEU A 1 80 ? 15.023 -6.285 0.618 1 98.31 80 LEU A C 1
ATOM 571 O O . LEU A 1 80 ? 16.188 -6.5 0.245 1 98.31 80 LEU A O 1
ATOM 575 N N . ALA A 1 81 ? 14.258 -5.289 0.115 1 98.25 81 ALA A N 1
ATOM 576 C CA . ALA A 1 81 ? 14.805 -4.344 -0.855 1 98.25 81 ALA A CA 1
ATOM 577 C C . ALA A 1 81 ? 15.984 -3.574 -0.266 1 98.25 81 ALA A C 1
ATOM 579 O O . ALA A 1 81 ? 17.016 -3.416 -0.917 1 98.25 81 ALA A O 1
ATOM 580 N N . ARG A 1 82 ? 15.82 -3.148 0.952 1 96.56 82 ARG A N 1
ATOM 581 C CA . ARG A 1 82 ? 16.906 -2.445 1.639 1 96.56 82 ARG A CA 1
ATOM 582 C C . ARG A 1 82 ? 18.141 -3.334 1.775 1 96.56 82 ARG A C 1
ATOM 584 O O . ARG A 1 82 ? 19.25 -2.906 1.473 1 96.56 82 ARG A O 1
ATOM 591 N N . LEU A 1 83 ? 17.906 -4.566 2.229 1 96.75 83 LEU A N 1
ATOM 592 C CA . LEU A 1 83 ? 19 -5.512 2.422 1 96.75 83 LEU A CA 1
ATOM 593 C C . LEU A 1 83 ? 19.688 -5.828 1.097 1 96.75 83 LEU A C 1
ATOM 595 O O . LEU A 1 83 ? 20.922 -5.922 1.035 1 96.75 83 LEU A O 1
ATOM 599 N N . ALA A 1 84 ? 18.891 -5.984 0.08 1 97.38 84 ALA A N 1
ATOM 600 C CA . ALA A 1 84 ? 19.438 -6.285 -1.241 1 97.38 84 ALA A CA 1
ATOM 601 C C . ALA A 1 84 ? 20.375 -5.172 -1.716 1 97.38 84 ALA A C 1
ATOM 603 O O . ALA A 1 84 ? 21.469 -5.438 -2.209 1 97.38 84 ALA A O 1
ATOM 604 N N . ASP A 1 85 ? 19.969 -3.912 -1.559 1 96.06 85 ASP A N 1
ATOM 605 C CA . ASP A 1 85 ? 20.797 -2.775 -1.966 1 96.06 85 ASP A CA 1
ATOM 606 C C . ASP A 1 85 ? 22.078 -2.695 -1.135 1 96.06 85 ASP A C 1
ATOM 608 O O . ASP A 1 85 ? 23.156 -2.473 -1.676 1 96.06 85 ASP A O 1
ATOM 612 N N . ARG A 1 86 ? 21.906 -2.898 0.132 1 94.75 86 ARG A N 1
ATOM 613 C CA . ARG A 1 86 ? 23.031 -2.801 1.046 1 94.75 86 ARG A CA 1
ATOM 614 C C . ARG A 1 86 ? 24.125 -3.801 0.675 1 94.75 86 ARG A C 1
ATOM 616 O O . ARG A 1 86 ? 25.312 -3.502 0.793 1 94.75 86 ARG A O 1
ATOM 623 N N . HIS A 1 87 ? 23.703 -4.965 0.172 1 96.31 87 HIS A N 1
ATOM 624 C CA . HIS A 1 87 ? 24.672 -6.039 -0.032 1 96.31 87 HIS A CA 1
ATOM 625 C C . HIS A 1 87 ? 24.891 -6.316 -1.518 1 96.31 87 HIS A C 1
ATOM 627 O O . HIS A 1 87 ? 25.625 -7.23 -1.884 1 96.31 87 HIS A O 1
ATOM 633 N N . GLY A 1 88 ? 24.203 -5.535 -2.352 1 95.94 88 GLY A N 1
ATOM 634 C CA . GLY A 1 88 ? 24.391 -5.641 -3.791 1 95.94 88 GLY A CA 1
ATOM 635 C C . GLY A 1 88 ? 23.734 -6.871 -4.391 1 95.94 88 GLY A C 1
ATOM 636 O O . GLY A 1 88 ? 24.219 -7.414 -5.383 1 95.94 88 GLY A O 1
ATOM 637 N N . CYS A 1 89 ? 22.672 -7.395 -3.77 1 97.56 89 CYS A N 1
ATOM 638 C CA . CYS A 1 89 ? 21.953 -8.578 -4.238 1 97.56 89 CYS A CA 1
ATOM 639 C C . CYS A 1 89 ? 20.922 -8.203 -5.297 1 97.56 89 CYS A C 1
ATOM 641 O O . CYS A 1 89 ? 20.422 -7.078 -5.32 1 97.56 89 CYS A O 1
ATOM 643 N N . LEU A 1 90 ? 20.672 -9.148 -6.242 1 98.44 90 LEU A N 1
ATOM 644 C CA . LEU A 1 90 ? 19.484 -9.078 -7.07 1 98.44 90 LEU A CA 1
ATOM 645 C C . LEU A 1 90 ? 18.266 -9.594 -6.312 1 98.44 90 LEU A C 1
ATOM 647 O O . LEU A 1 90 ? 18.297 -10.695 -5.758 1 98.44 90 LEU A O 1
ATOM 651 N N . LEU A 1 91 ? 17.234 -8.797 -6.223 1 98.62 91 LEU A N 1
ATOM 652 C CA . LEU A 1 91 ? 16.016 -9.188 -5.535 1 98.62 91 LEU A CA 1
ATOM 653 C C . LEU A 1 91 ? 14.93 -9.578 -6.535 1 98.62 91 LEU A C 1
ATOM 655 O O . LEU A 1 91 ? 14.508 -8.75 -7.352 1 98.62 91 LEU A O 1
ATOM 659 N N . VAL A 1 92 ? 14.539 -10.836 -6.555 1 98.88 92 VAL A N 1
ATOM 660 C CA . VAL A 1 92 ? 13.414 -11.344 -7.332 1 98.88 92 VAL A CA 1
ATOM 661 C C . VAL A 1 92 ? 12.164 -11.398 -6.457 1 98.88 92 VAL A C 1
ATOM 663 O O . VAL A 1 92 ? 12.203 -11.906 -5.336 1 98.88 92 VAL A O 1
ATOM 666 N N . HIS A 1 93 ? 11.086 -10.906 -6.926 1 98.88 93 HIS A N 1
ATOM 667 C CA . HIS A 1 93 ? 9.867 -10.758 -6.137 1 98.88 93 HIS A CA 1
ATOM 668 C C . HIS A 1 93 ? 8.641 -11.18 -6.934 1 98.88 93 HIS A C 1
ATOM 670 O O . HIS A 1 93 ? 8.445 -10.734 -8.07 1 98.88 93 HIS A O 1
ATOM 676 N N . LEU A 1 94 ? 7.824 -12.062 -6.348 1 98.88 94 LEU A N 1
ATOM 677 C CA . LEU A 1 94 ? 6.586 -12.5 -6.984 1 98.88 94 LEU A CA 1
ATOM 678 C C . LEU A 1 94 ? 5.441 -11.555 -6.648 1 98.88 94 LEU A C 1
ATOM 680 O O . LEU A 1 94 ? 5.133 -11.336 -5.473 1 98.88 94 LEU A O 1
ATOM 684 N N . SER A 1 95 ? 4.836 -11 -7.598 1 98.81 95 SER A N 1
ATOM 685 C CA . SER A 1 95 ? 3.709 -10.086 -7.508 1 98.81 95 SER A CA 1
ATOM 686 C C . SER A 1 95 ? 2.393 -10.789 -7.816 1 98.81 95 SER A C 1
ATOM 688 O O . SER A 1 95 ? 2.283 -12.008 -7.648 1 98.81 95 SER A O 1
ATOM 690 N N . THR A 1 96 ? 1.329 -10.031 -8.117 1 98.81 96 THR A N 1
ATOM 691 C CA . THR A 1 96 ? -0.014 -10.523 -8.406 1 98.81 96 THR A CA 1
ATOM 692 C C . THR A 1 96 ? -0.761 -9.547 -9.312 1 98.81 96 THR A C 1
ATOM 694 O O . THR A 1 96 ? -0.45 -8.352 -9.336 1 98.81 96 THR A O 1
ATOM 697 N N . GLU A 1 97 ? -1.735 -10.062 -10.031 1 98.69 97 GLU A N 1
ATOM 698 C CA . GLU A 1 97 ? -2.609 -9.203 -10.828 1 98.69 97 GLU A CA 1
ATOM 699 C C . GLU A 1 97 ? -3.543 -8.391 -9.93 1 98.69 97 GLU A C 1
ATOM 701 O O . GLU A 1 97 ? -4.148 -7.414 -10.383 1 98.69 97 GLU A O 1
ATOM 706 N N . TYR A 1 98 ? -3.619 -8.719 -8.633 1 98.81 98 TYR A N 1
ATOM 707 C CA . TYR A 1 98 ? -4.492 -8.031 -7.691 1 98.81 98 TYR A CA 1
ATOM 708 C C . TYR A 1 98 ? -4.004 -6.613 -7.422 1 98.81 98 TYR A C 1
ATOM 710 O O . TYR A 1 98 ? -4.688 -5.828 -6.762 1 98.81 98 TYR A O 1
ATOM 718 N N . VAL A 1 99 ? -2.859 -6.195 -7.984 1 98.88 99 VAL A N 1
ATOM 719 C CA . VAL A 1 99 ? -2.389 -4.82 -7.852 1 98.88 99 VAL A CA 1
ATOM 720 C C . VAL A 1 99 ? -3.238 -3.895 -8.719 1 98.88 99 VAL A C 1
ATOM 722 O O . VAL A 1 99 ? -3.197 -2.672 -8.562 1 98.88 99 VAL A O 1
ATOM 725 N N . PHE A 1 100 ? -4.043 -4.473 -9.664 1 98.81 100 PHE A N 1
ATOM 726 C CA . PHE A 1 100 ? -4.922 -3.711 -10.539 1 98.81 100 PHE A CA 1
ATOM 727 C C . PHE A 1 100 ? -6.371 -3.803 -10.07 1 98.81 100 PHE A C 1
ATOM 729 O O . PHE A 1 100 ? -6.707 -4.656 -9.25 1 98.81 100 PHE A O 1
ATOM 736 N N . ASP A 1 101 ? -7.234 -2.934 -10.641 1 98.5 101 ASP A N 1
ATOM 737 C CA . ASP A 1 101 ? -8.617 -2.893 -10.18 1 98.5 101 ASP A CA 1
ATOM 738 C C . ASP A 1 101 ? -9.523 -3.73 -11.086 1 98.5 101 ASP A C 1
ATOM 740 O O . ASP A 1 101 ? -10.703 -3.916 -10.789 1 98.5 101 ASP A O 1
ATOM 744 N N . GLY A 1 102 ? -8.914 -4.223 -12.227 1 98.56 102 GLY A N 1
ATOM 745 C CA . GLY A 1 102 ? -9.664 -5.137 -13.078 1 98.56 102 GLY A CA 1
ATOM 746 C C . GLY A 1 102 ? -10.68 -4.434 -13.953 1 98.56 102 GLY A C 1
ATOM 747 O O . GLY A 1 102 ? -11.602 -5.066 -14.477 1 98.56 102 GLY A O 1
ATOM 748 N N . ARG A 1 103 ? -10.578 -3.104 -14.18 1 97.56 103 ARG A N 1
ATOM 749 C CA . ARG A 1 103 ? -11.594 -2.354 -14.914 1 97.56 103 ARG A CA 1
ATOM 750 C C . ARG A 1 103 ? -11.133 -2.057 -16.328 1 97.56 103 ARG A C 1
ATOM 752 O O . ARG A 1 103 ? -11.914 -1.574 -17.156 1 97.56 103 ARG A O 1
ATOM 759 N N . SER A 1 104 ? -9.859 -2.385 -16.594 1 97.94 104 SER A N 1
ATOM 760 C CA . SER A 1 104 ? -9.32 -2.09 -17.922 1 97.94 104 SER A CA 1
ATOM 761 C C . SER A 1 104 ? -10.039 -2.896 -19 1 97.94 104 SER A C 1
ATOM 763 O O . SER A 1 104 ? -10.312 -4.082 -18.812 1 97.94 104 SER A O 1
ATOM 765 N N . PRO A 1 105 ? -10.32 -2.236 -20.141 1 97.25 105 PRO A N 1
ATOM 766 C CA . PRO A 1 105 ? -10.922 -2.973 -21.25 1 97.25 105 PRO A CA 1
ATOM 767 C C . PRO A 1 105 ? -9.898 -3.793 -22.031 1 97.25 105 PRO A C 1
ATOM 769 O O . PRO A 1 105 ? -10.273 -4.531 -22.953 1 97.25 105 PRO A O 1
ATOM 772 N N . ARG A 1 106 ? -8.625 -3.641 -21.781 1 98.06 106 ARG A N 1
ATOM 773 C CA . ARG A 1 106 ? -7.523 -4.348 -22.422 1 98.06 106 ARG A CA 1
ATOM 774 C C . ARG A 1 106 ? -6.656 -5.062 -21.391 1 98.06 106 ARG A C 1
ATOM 776 O O . ARG A 1 106 ? -6.766 -4.805 -20.188 1 98.06 106 ARG A O 1
ATOM 783 N N . PRO A 1 107 ? -5.828 -6.055 -21.844 1 98.81 107 PRO A N 1
ATOM 784 C CA . PRO A 1 107 ? -4.84 -6.617 -20.922 1 98.81 107 PRO A CA 1
ATOM 785 C C . PRO A 1 107 ? -3.977 -5.551 -20.25 1 98.81 107 PRO A C 1
ATOM 787 O O . PRO A 1 107 ? -3.6 -4.566 -20.906 1 98.81 107 PRO A O 1
ATOM 790 N N . TYR A 1 108 ? -3.783 -5.707 -18.969 1 98.88 108 TYR A N 1
ATOM 791 C CA . TYR A 1 108 ? -2.943 -4.762 -18.25 1 98.88 108 TYR A CA 1
ATOM 792 C C . TYR A 1 108 ? -1.49 -4.863 -18.688 1 98.88 108 TYR A C 1
ATOM 794 O O . TYR A 1 108 ? -0.965 -5.965 -18.875 1 98.88 108 TYR A O 1
ATOM 802 N N . ARG A 1 109 ? -0.831 -3.781 -18.891 1 98.69 109 ARG A N 1
ATOM 803 C CA . ARG A 1 109 ? 0.607 -3.699 -19.141 1 98.69 109 ARG A CA 1
ATOM 804 C C . ARG A 1 109 ? 1.365 -3.484 -17.828 1 98.69 109 ARG A C 1
ATOM 806 O O . ARG A 1 109 ? 0.787 -3.037 -16.828 1 98.69 109 ARG A O 1
ATOM 813 N N . GLU A 1 110 ? 2.648 -3.797 -17.859 1 98.56 110 GLU A N 1
ATOM 814 C CA . GLU A 1 110 ? 3.471 -3.736 -16.656 1 98.56 110 GLU A CA 1
ATOM 815 C C . GLU A 1 110 ? 3.527 -2.318 -16.094 1 98.56 110 GLU A C 1
ATOM 817 O O . GLU A 1 110 ? 3.697 -2.129 -14.891 1 98.56 110 GLU A O 1
ATOM 822 N N . ASP A 1 111 ? 3.34 -1.291 -16.984 1 95.38 111 ASP A N 1
ATOM 823 C CA . ASP A 1 111 ? 3.494 0.095 -16.562 1 95.38 111 ASP A CA 1
ATOM 824 C C . ASP A 1 111 ? 2.139 0.741 -16.281 1 95.38 111 ASP A C 1
ATOM 826 O O . ASP A 1 111 ? 2.061 1.939 -16 1 95.38 111 ASP A O 1
ATOM 830 N N . ASP A 1 112 ? 1.03 -0.04 -16.422 1 97.38 112 ASP A N 1
ATOM 831 C CA . ASP A 1 112 ? -0.266 0.504 -16.031 1 97.38 112 ASP A CA 1
ATOM 832 C C . ASP A 1 112 ? -0.289 0.849 -14.539 1 97.38 112 ASP A C 1
ATOM 834 O O . ASP A 1 112 ? 0.329 0.158 -13.727 1 97.38 112 ASP A O 1
ATOM 838 N N . PRO A 1 113 ? -0.966 1.935 -14.18 1 95.56 113 PRO A N 1
ATOM 839 C CA . PRO A 1 113 ? -1.005 2.332 -12.773 1 95.56 113 PRO A CA 1
ATOM 840 C C . PRO A 1 113 ? -1.673 1.287 -11.883 1 95.56 113 PRO A C 1
ATOM 842 O O . PRO A 1 113 ? -2.652 0.658 -12.289 1 95.56 113 PRO A O 1
ATOM 845 N N . VAL A 1 114 ? -1.116 1.095 -10.695 1 97.94 114 VAL A N 1
ATOM 846 C CA . VAL A 1 114 ? -1.729 0.18 -9.734 1 97.94 114 VAL A CA 1
ATOM 847 C C . VAL A 1 114 ? -2.951 0.839 -9.102 1 97.94 114 VAL A C 1
ATOM 849 O O . VAL A 1 114 ? -2.979 2.059 -8.914 1 97.94 114 VAL A O 1
ATOM 852 N N . ALA A 1 115 ? -3.943 0.069 -8.766 1 98.62 115 ALA A N 1
ATOM 853 C CA . ALA A 1 115 ? -5.188 0.51 -8.141 1 98.62 115 ALA A CA 1
ATOM 854 C C . ALA A 1 115 ? -5.898 -0.653 -7.453 1 98.62 115 ALA A C 1
ATOM 856 O O . ALA A 1 115 ? -7.035 -0.983 -7.797 1 98.62 115 ALA A O 1
ATOM 857 N N . PRO A 1 116 ? -5.27 -1.241 -6.461 1 98.88 116 PRO A N 1
ATOM 858 C CA . PRO A 1 116 ? -5.793 -2.475 -5.867 1 98.88 116 PRO A CA 1
ATOM 859 C C . PRO A 1 116 ? -7.148 -2.275 -5.195 1 98.88 116 PRO A C 1
ATOM 861 O O . PRO A 1 116 ? -7.406 -1.215 -4.617 1 98.88 116 PRO A O 1
ATOM 864 N N . LEU A 1 117 ? -8 -3.312 -5.164 1 98.56 117 LEU A N 1
ATOM 865 C CA . LEU A 1 117 ? -9.367 -3.23 -4.656 1 98.56 117 LEU A CA 1
ATOM 866 C C . LEU A 1 117 ? -9.438 -3.719 -3.215 1 98.56 117 LEU A C 1
ATOM 868 O O . LEU A 1 117 ? -10.352 -3.352 -2.475 1 98.56 117 LEU A O 1
ATOM 872 N N . SER A 1 118 ? -8.492 -4.598 -2.844 1 98.69 118 SER A N 1
ATOM 873 C CA . SER A 1 118 ? -8.594 -5.328 -1.584 1 98.69 118 SER A CA 1
ATOM 874 C C . SER A 1 118 ? -7.363 -5.094 -0.71 1 98.69 118 SER A C 1
ATOM 876 O O . SER A 1 118 ? -6.348 -4.578 -1.182 1 98.69 118 SER A O 1
ATOM 878 N N . VAL A 1 119 ? -7.438 -5.504 0.585 1 98.81 119 VAL A N 1
ATOM 879 C CA . VAL A 1 119 ? -6.312 -5.426 1.508 1 98.81 119 VAL A CA 1
ATOM 880 C C . VAL A 1 119 ? -5.145 -6.246 0.967 1 98.81 119 VAL A C 1
ATOM 882 O O . VAL A 1 119 ? -3.998 -5.785 0.976 1 98.81 119 VAL A O 1
ATOM 885 N N . TYR A 1 120 ? -5.445 -7.461 0.444 1 98.88 120 TYR A N 1
ATOM 886 C CA . TYR A 1 120 ? -4.426 -8.289 -0.181 1 98.88 120 TYR A CA 1
ATOM 887 C C . TYR A 1 120 ? -3.768 -7.562 -1.349 1 98.88 120 TYR A C 1
ATOM 889 O O . TYR A 1 120 ? -2.541 -7.445 -1.402 1 98.88 120 TYR A O 1
ATOM 897 N N . GLY A 1 121 ? -4.559 -7.066 -2.23 1 98.94 121 GLY A N 1
ATOM 898 C CA . GLY A 1 121 ? -4.031 -6.352 -3.381 1 98.94 121 GLY A CA 1
ATOM 899 C C . GLY A 1 121 ? -3.189 -5.148 -3 1 98.94 121 GLY A C 1
ATOM 900 O O . GLY A 1 121 ? -2.115 -4.93 -3.564 1 98.94 121 GLY A O 1
ATOM 901 N N . ALA A 1 122 ? -3.705 -4.406 -2.047 1 98.94 122 ALA A N 1
ATOM 902 C CA . ALA A 1 122 ? -2.996 -3.207 -1.604 1 98.94 122 ALA A CA 1
ATOM 903 C C . ALA A 1 122 ? -1.656 -3.564 -0.969 1 98.94 122 ALA A C 1
ATOM 905 O O . ALA A 1 122 ? -0.646 -2.902 -1.22 1 98.94 122 ALA A O 1
ATOM 906 N N . SER A 1 123 ? -1.646 -4.582 -0.14 1 98.88 123 SER A N 1
ATOM 907 C CA . SER A 1 123 ? -0.405 -4.992 0.506 1 98.88 123 SER A CA 1
ATOM 908 C C . SER A 1 123 ? 0.621 -5.469 -0.518 1 98.88 123 SER A C 1
ATOM 910 O O . SER A 1 123 ? 1.805 -5.141 -0.417 1 98.88 123 SER A O 1
ATOM 912 N N . LYS A 1 124 ? 0.18 -6.191 -1.511 1 98.94 124 LYS A N 1
ATOM 913 C CA . LYS A 1 124 ? 1.082 -6.66 -2.559 1 98.94 124 LYS A CA 1
ATOM 914 C C . LYS A 1 124 ? 1.579 -5.504 -3.418 1 98.94 124 LYS A C 1
ATOM 916 O O . LYS A 1 124 ? 2.748 -5.469 -3.809 1 98.94 124 LYS A O 1
ATOM 921 N N . ALA A 1 125 ? 0.654 -4.598 -3.73 1 98.94 125 ALA A N 1
ATOM 922 C CA . ALA A 1 125 ? 1.061 -3.418 -4.492 1 98.94 125 ALA A CA 1
ATOM 923 C C . ALA A 1 125 ? 2.131 -2.627 -3.746 1 98.94 125 ALA A C 1
ATOM 925 O O . ALA A 1 125 ? 3.104 -2.168 -4.352 1 98.94 125 ALA A O 1
ATOM 926 N N . ALA A 1 126 ? 1.939 -2.461 -2.467 1 98.94 126 ALA A N 1
ATOM 927 C CA . ALA A 1 126 ? 2.92 -1.765 -1.639 1 98.94 126 ALA A CA 1
ATOM 928 C C . ALA A 1 126 ? 4.27 -2.471 -1.678 1 98.94 126 ALA A C 1
ATOM 930 O O . ALA A 1 126 ? 5.312 -1.825 -1.814 1 98.94 126 ALA A O 1
ATOM 931 N N . GLY A 1 127 ? 4.242 -3.781 -1.569 1 98.88 127 GLY A N 1
ATOM 932 C CA . GLY A 1 127 ? 5.465 -4.559 -1.675 1 98.88 127 GLY A CA 1
ATOM 933 C C . GLY A 1 127 ? 6.164 -4.391 -3.014 1 98.88 127 GLY A C 1
ATOM 934 O O . GLY A 1 127 ? 7.383 -4.23 -3.068 1 98.88 127 GLY A O 1
ATOM 935 N N . ASP A 1 128 ? 5.387 -4.418 -4.102 1 98.94 128 ASP A N 1
ATOM 936 C CA . ASP A 1 128 ? 5.934 -4.227 -5.441 1 98.94 128 ASP A CA 1
ATOM 937 C C . ASP A 1 128 ? 6.66 -2.889 -5.551 1 98.94 128 ASP A C 1
ATOM 939 O O . ASP A 1 128 ? 7.77 -2.82 -6.09 1 98.94 128 ASP A O 1
ATOM 943 N N . LEU A 1 129 ? 6.023 -1.854 -5.082 1 98.75 129 LEU A N 1
ATOM 944 C CA . LEU A 1 129 ? 6.594 -0.515 -5.199 1 98.75 129 LEU A CA 1
ATOM 945 C C . LEU A 1 129 ? 7.875 -0.399 -4.383 1 98.75 129 LEU A C 1
ATOM 947 O O . LEU A 1 129 ? 8.852 0.213 -4.832 1 98.75 129 LEU A O 1
ATOM 951 N N . ALA A 1 130 ? 7.922 -0.967 -3.188 1 98.75 130 ALA A N 1
ATOM 952 C CA . ALA A 1 130 ? 9.133 -0.953 -2.367 1 98.75 130 ALA A CA 1
ATOM 953 C C . ALA A 1 130 ? 10.266 -1.711 -3.049 1 98.75 130 ALA A C 1
ATOM 955 O O . ALA A 1 130 ? 11.398 -1.225 -3.111 1 98.75 130 ALA A O 1
ATOM 956 N N . VAL A 1 131 ? 9.945 -2.871 -3.578 1 98.88 131 VAL A N 1
ATOM 957 C CA . VAL A 1 131 ? 10.945 -3.709 -4.242 1 98.88 131 VAL A CA 1
ATOM 958 C C . VAL A 1 131 ? 11.492 -2.986 -5.473 1 98.88 131 VAL A C 1
ATOM 960 O O . VAL A 1 131 ? 12.688 -3.074 -5.77 1 98.88 131 VAL A O 1
ATOM 963 N N . ALA A 1 132 ? 10.641 -2.262 -6.148 1 98.44 132 ALA A N 1
ATOM 964 C CA . ALA A 1 132 ? 11.016 -1.581 -7.387 1 98.44 132 ALA A CA 1
ATOM 965 C C . ALA A 1 132 ? 12.023 -0.464 -7.117 1 98.44 132 ALA A C 1
ATOM 967 O O . ALA A 1 132 ? 12.648 0.052 -8.047 1 98.44 132 ALA A O 1
ATOM 968 N N . THR A 1 133 ? 12.18 -0.049 -5.844 1 98 133 THR A N 1
ATOM 969 C CA . THR A 1 133 ? 13.156 0.985 -5.527 1 98 133 THR A CA 1
ATOM 970 C C . THR A 1 133 ? 14.562 0.401 -5.488 1 98 133 THR A C 1
ATOM 972 O O . THR A 1 133 ? 15.555 1.139 -5.551 1 98 133 THR A O 1
ATOM 975 N N . ALA A 1 134 ? 14.68 -0.94 -5.305 1 97.88 134 ALA A N 1
ATOM 976 C CA . ALA A 1 134 ? 15.992 -1.575 -5.262 1 97.88 134 ALA A CA 1
ATOM 977 C C . ALA A 1 134 ? 16.734 -1.403 -6.586 1 97.88 134 ALA A C 1
ATOM 979 O O . ALA A 1 134 ? 16.125 -1.488 -7.656 1 97.88 134 ALA A O 1
ATOM 980 N N . GLU A 1 135 ? 18.016 -1.221 -6.551 1 96.06 135 GLU A N 1
ATOM 981 C CA . GLU A 1 135 ? 18.828 -0.999 -7.738 1 96.06 135 GLU A CA 1
ATOM 982 C C . GLU A 1 135 ? 18.719 -2.17 -8.711 1 96.06 135 GLU A C 1
ATOM 984 O O . GLU A 1 135 ? 18.609 -1.972 -9.922 1 96.06 135 GLU A O 1
ATOM 989 N N . ARG A 1 136 ? 18.875 -3.357 -8.18 1 97.69 136 ARG A N 1
ATOM 990 C CA . ARG A 1 136 ? 18.734 -4.574 -8.977 1 97.69 136 ARG A CA 1
ATOM 991 C C . ARG A 1 136 ? 17.531 -5.391 -8.523 1 97.69 136 ARG A C 1
ATOM 993 O O . ARG A 1 136 ? 17.562 -6.031 -7.473 1 97.69 136 ARG A O 1
ATOM 1000 N N . HIS A 1 137 ? 16.469 -5.352 -9.312 1 98.69 137 HIS A N 1
ATOM 1001 C CA . HIS A 1 137 ? 15.266 -6.098 -8.953 1 98.69 137 HIS A CA 1
ATOM 1002 C C . HIS A 1 137 ? 14.633 -6.738 -10.188 1 98.69 137 HIS A C 1
ATOM 1004 O O . HIS A 1 137 ? 14.836 -6.27 -11.312 1 98.69 137 HIS A O 1
ATOM 1010 N N . LEU A 1 138 ? 13.977 -7.832 -9.992 1 98.88 138 LEU A N 1
ATOM 1011 C CA . LEU A 1 138 ? 13.102 -8.508 -10.945 1 98.88 138 LEU A CA 1
ATOM 1012 C C . LEU A 1 138 ? 11.75 -8.836 -10.312 1 98.88 138 LEU A C 1
ATOM 1014 O O . LEU A 1 138 ? 11.672 -9.68 -9.414 1 98.88 138 LEU A O 1
ATOM 1018 N N . ILE A 1 139 ? 10.75 -8.133 -10.703 1 98.94 139 ILE A N 1
ATOM 1019 C CA . ILE A 1 139 ? 9.391 -8.422 -10.266 1 98.94 139 ILE A CA 1
ATOM 1020 C C . ILE A 1 139 ? 8.672 -9.242 -11.336 1 98.94 139 ILE A C 1
ATOM 1022 O O . ILE A 1 139 ? 8.625 -8.852 -12.5 1 98.94 139 ILE A O 1
ATOM 1026 N N . VAL A 1 140 ? 8.195 -10.391 -10.961 1 98.94 140 VAL A N 1
ATOM 1027 C CA . VAL A 1 140 ? 7.43 -11.25 -11.859 1 98.94 140 VAL A CA 1
ATOM 1028 C C . VAL A 1 140 ? 5.977 -11.32 -11.391 1 98.94 140 VAL A C 1
ATOM 1030 O O . VAL A 1 140 ? 5.699 -11.695 -10.25 1 98.94 140 VAL A O 1
ATOM 1033 N N . ARG A 1 141 ? 5.055 -10.945 -12.25 1 98.94 141 ARG A N 1
ATOM 1034 C CA . ARG A 1 141 ? 3.635 -10.859 -11.922 1 98.94 141 ARG A CA 1
ATOM 1035 C C . ARG A 1 141 ? 2.836 -11.945 -12.633 1 98.94 141 ARG A C 1
ATOM 1037 O O . ARG A 1 141 ? 2.719 -11.938 -13.859 1 98.94 141 ARG A O 1
ATOM 1044 N N . PRO A 1 142 ? 2.328 -12.898 -11.875 1 98.81 142 PRO A N 1
ATOM 1045 C CA . PRO A 1 142 ? 1.467 -13.953 -12.422 1 98.81 142 PRO A CA 1
ATOM 1046 C C . PRO A 1 142 ? -0.013 -13.711 -12.133 1 98.81 142 PRO A C 1
ATOM 1048 O O . PRO A 1 142 ? -0.365 -12.742 -11.461 1 98.81 142 PRO A O 1
ATOM 1051 N N . THR A 1 143 ? -0.821 -14.578 -12.703 1 98.38 143 THR A N 1
ATOM 1052 C CA . THR A 1 143 ? -2.238 -14.68 -12.375 1 98.38 143 THR A CA 1
ATOM 1053 C C . THR A 1 143 ? -2.619 -16.125 -12.07 1 98.38 143 THR A C 1
ATOM 1055 O O . THR A 1 143 ? -2.021 -17.062 -12.617 1 98.38 143 THR A O 1
ATOM 1058 N N . TRP A 1 144 ? -3.512 -16.375 -11.211 1 98.31 144 TRP A N 1
ATOM 1059 C CA . TRP A 1 144 ? -4.203 -17.641 -10.992 1 98.31 144 TRP A CA 1
ATOM 1060 C C . TRP A 1 144 ? -3.209 -18.797 -10.938 1 98.31 144 TRP A C 1
ATOM 1062 O O . TRP A 1 144 ? -3.289 -19.734 -11.75 1 98.31 144 TRP A O 1
ATOM 1072 N N . VAL A 1 145 ? -2.291 -18.828 -10.023 1 98.75 145 VAL A N 1
ATOM 1073 C CA . VAL A 1 145 ? -1.183 -19.766 -9.945 1 98.75 145 VAL A CA 1
ATOM 1074 C C . VAL A 1 145 ? -1.715 -21.172 -9.617 1 98.75 145 VAL A C 1
ATOM 1076 O O . VAL A 1 145 ? -2.566 -21.328 -8.742 1 98.75 145 VAL A O 1
ATOM 1079 N N . VAL A 1 146 ? -1.248 -22.172 -10.352 1 98.81 146 VAL A N 1
ATOM 1080 C CA . VAL A 1 146 ? -1.57 -23.578 -10.172 1 98.81 146 VAL A CA 1
ATOM 1081 C C . VAL A 1 146 ? -0.284 -24.391 -10.008 1 98.81 146 VAL A C 1
ATOM 1083 O O . VAL A 1 146 ? 0.538 -24.453 -10.93 1 98.81 146 VAL A O 1
ATOM 1086 N N . GLY A 1 147 ? -0.04 -24.953 -8.922 1 98.25 147 GLY A N 1
ATOM 1087 C CA . GLY A 1 147 ? 1.13 -25.781 -8.656 1 98.25 147 GLY A CA 1
ATOM 1088 C C . GLY A 1 147 ? 0.882 -26.844 -7.602 1 98.25 147 GLY A C 1
ATOM 1089 O O . GLY A 1 147 ? -0.242 -27.328 -7.453 1 98.25 147 GLY A O 1
ATOM 1090 N N . ASP A 1 148 ? 1.96 -27.375 -7.031 1 96.88 148 ASP A N 1
ATOM 1091 C CA . ASP A 1 148 ? 1.843 -28.359 -5.953 1 96.88 148 ASP A CA 1
ATOM 1092 C C . ASP A 1 148 ? 1.348 -27.703 -4.668 1 96.88 148 ASP A C 1
ATOM 1094 O O . ASP A 1 148 ? 2.137 -27.125 -3.91 1 96.88 148 ASP A O 1
ATOM 1098 N N . GLY A 1 149 ? 0.14 -27.734 -4.398 1 95.69 149 GLY A N 1
ATOM 1099 C CA . GLY A 1 149 ? -0.545 -27.125 -3.273 1 95.69 149 GLY A CA 1
ATOM 1100 C C . GLY A 1 149 ? -2.02 -26.875 -3.531 1 95.69 149 GLY A C 1
ATOM 1101 O O . GLY A 1 149 ? -2.574 -27.391 -4.512 1 95.69 149 GLY A O 1
ATOM 1102 N N . HIS A 1 150 ? -2.67 -26.203 -2.613 1 95.81 150 HIS A N 1
ATOM 1103 C CA . HIS A 1 150 ? -4.082 -25.859 -2.785 1 95.81 150 HIS A CA 1
ATOM 1104 C C . HIS A 1 150 ? -4.273 -24.844 -3.902 1 95.81 150 HIS A C 1
ATOM 1106 O O . HIS A 1 150 ? -3.604 -23.812 -3.928 1 95.81 150 HIS A O 1
ATOM 1112 N N . ASN A 1 151 ? -5.102 -25.156 -4.836 1 97.81 151 ASN A N 1
ATOM 1113 C CA . ASN A 1 151 ? -5.438 -24.266 -5.941 1 97.81 151 ASN A CA 1
ATOM 1114 C C . ASN A 1 151 ? -6.797 -24.594 -6.543 1 97.81 151 ASN A C 1
ATOM 1116 O O . ASN A 1 151 ? -7.406 -25.609 -6.191 1 97.81 151 ASN A O 1
ATOM 1120 N N . PHE A 1 152 ? -7.223 -23.781 -7.414 1 98.56 152 PHE A N 1
ATOM 1121 C CA . PHE A 1 152 ? -8.555 -23.891 -7.996 1 98.56 152 PHE A CA 1
ATOM 1122 C C . PHE A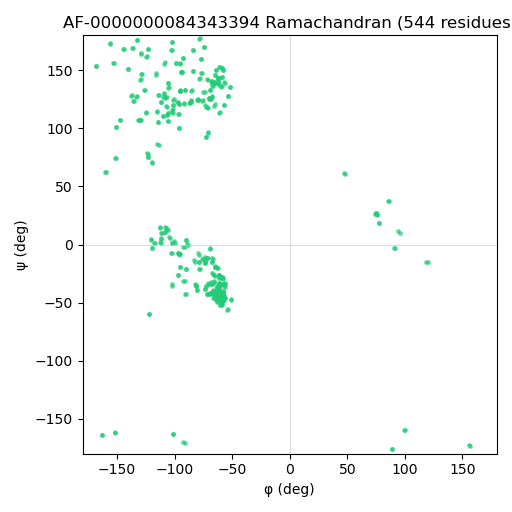 1 152 ? -8.703 -25.172 -8.789 1 98.56 152 PHE A C 1
ATOM 1124 O O . PHE A 1 152 ? -9.734 -25.859 -8.695 1 98.56 152 PHE A O 1
ATOM 1131 N N . VAL A 1 153 ? -7.688 -25.547 -9.609 1 98.69 153 VAL A N 1
ATOM 1132 C CA . VAL A 1 153 ? -7.746 -26.75 -10.453 1 98.69 153 VAL A CA 1
ATOM 1133 C C . VAL A 1 153 ? -7.891 -27.984 -9.578 1 98.69 153 VAL A C 1
ATOM 1135 O O . VAL A 1 153 ? -8.734 -28.844 -9.844 1 98.69 153 VAL A O 1
ATOM 1138 N N . ARG A 1 154 ? -7.102 -28.031 -8.539 1 98.31 154 ARG A N 1
ATOM 1139 C CA . ARG A 1 154 ? -7.203 -29.156 -7.617 1 98.31 154 ARG A CA 1
ATOM 1140 C C . ARG A 1 154 ? -8.57 -29.203 -6.949 1 98.31 154 ARG A C 1
ATOM 1142 O O . ARG A 1 154 ? -9.109 -30.281 -6.695 1 98.31 154 ARG A O 1
ATOM 1149 N N . THR A 1 155 ? -9.094 -28.031 -6.59 1 98.31 155 THR A N 1
ATOM 1150 C CA . THR A 1 155 ? -10.438 -27.953 -6.02 1 98.31 155 THR A CA 1
ATOM 1151 C C . THR A 1 155 ? -11.469 -28.531 -6.984 1 98.31 155 THR A C 1
ATOM 1153 O O . THR A 1 155 ? -12.336 -29.312 -6.582 1 98.31 155 THR A O 1
ATOM 1156 N N . MET A 1 156 ? -11.43 -28.188 -8.25 1 98.56 156 MET A N 1
ATOM 1157 C CA . MET A 1 156 ? -12.352 -28.703 -9.266 1 98.56 156 MET A CA 1
ATOM 1158 C C . MET A 1 156 ? -12.211 -30.203 -9.422 1 98.56 156 MET A C 1
ATOM 1160 O O . MET A 1 156 ? -13.203 -30.922 -9.547 1 98.56 156 MET A O 1
ATOM 1164 N N . VAL A 1 157 ? -10.922 -30.672 -9.469 1 98.44 157 VAL A N 1
ATOM 1165 C CA . VAL A 1 157 ? -10.68 -32.125 -9.57 1 98.44 157 VAL A CA 1
ATOM 1166 C C . VAL A 1 157 ? -11.336 -32.844 -8.398 1 98.44 157 VAL A C 1
ATOM 1168 O O . VAL A 1 157 ? -11.992 -33.875 -8.578 1 98.44 157 VAL A O 1
ATOM 1171 N N . GLY A 1 158 ? -11.148 -32.25 -7.199 1 98.25 158 GLY A N 1
ATOM 1172 C CA . GLY A 1 158 ? -11.766 -32.844 -6.02 1 98.25 158 GLY A CA 1
ATOM 1173 C C . GLY A 1 158 ? -13.281 -32.906 -6.125 1 98.25 158 GLY A C 1
ATOM 1174 O O . GLY A 1 158 ? -13.875 -33.938 -5.746 1 98.25 158 GLY A O 1
ATOM 1175 N N . LEU A 1 159 ? -13.938 -31.875 -6.578 1 98.25 159 LEU A N 1
ATOM 1176 C CA . LEU A 1 159 ? -15.383 -31.875 -6.773 1 98.25 159 LEU A CA 1
ATOM 1177 C C . LEU A 1 159 ? -15.797 -32.938 -7.797 1 98.25 159 LEU A C 1
ATOM 1179 O O . LEU A 1 159 ? -16.766 -33.656 -7.59 1 98.25 159 LEU A O 1
ATOM 1183 N N . ALA A 1 160 ? -15.062 -33 -8.867 1 97 160 ALA A N 1
ATOM 1184 C CA . ALA A 1 160 ? -15.328 -33.969 -9.914 1 97 160 ALA A CA 1
ATOM 1185 C C . ALA A 1 160 ? -15.289 -35.406 -9.359 1 97 160 ALA A C 1
ATOM 1187 O O . ALA A 1 160 ? -16.172 -36.219 -9.641 1 97 160 ALA A O 1
ATOM 1188 N N . GLU A 1 161 ? -14.258 -35.656 -8.625 1 96.62 161 GLU A N 1
ATOM 1189 C CA . GLU A 1 161 ? -14.07 -36.969 -8.055 1 96.62 161 GLU A CA 1
ATOM 1190 C C . GLU A 1 161 ? -15.219 -37.344 -7.113 1 96.62 161 GLU A C 1
ATOM 1192 O O . GLU A 1 161 ? -15.578 -38.5 -6.988 1 96.62 161 GLU A O 1
ATOM 1197 N N . ARG A 1 162 ? -15.812 -36.344 -6.527 1 97.94 162 ARG A N 1
ATOM 1198 C CA . ARG A 1 162 ? -16.922 -36.562 -5.594 1 97.94 162 ARG A CA 1
ATOM 1199 C C . ARG A 1 162 ? -18.266 -36.531 -6.312 1 97.94 162 ARG A C 1
ATOM 1201 O O . ARG A 1 162 ? -19.312 -36.719 -5.691 1 97.94 162 ARG A O 1
ATOM 1208 N N . GLY A 1 163 ? -18.234 -36.281 -7.551 1 97.38 163 GLY A N 1
ATOM 1209 C CA . GLY A 1 163 ? -19.453 -36.25 -8.344 1 97.38 163 GLY A CA 1
ATOM 1210 C C . GLY A 1 163 ? -20.281 -34.969 -8.117 1 97.38 163 GLY A C 1
ATOM 1211 O O . GLY A 1 163 ? -21.5 -35 -8.258 1 97.38 163 GLY A O 1
ATOM 1212 N N . ILE A 1 164 ? -19.641 -33.969 -7.742 1 98.19 164 ILE A N 1
ATOM 1213 C CA . ILE A 1 164 ? -20.328 -32.71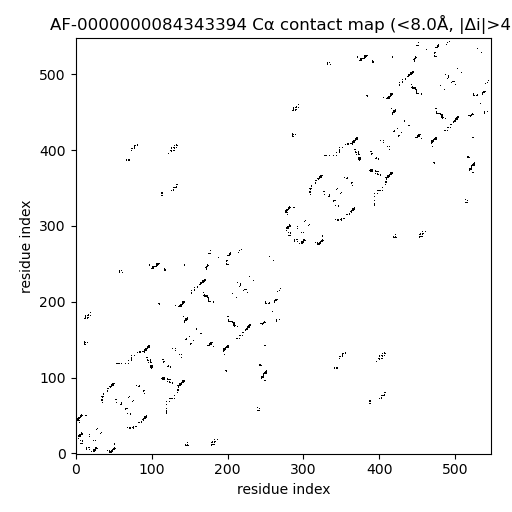9 -7.422 1 98.19 164 ILE A CA 1
ATOM 1214 C C . ILE A 1 164 ? -20.203 -31.734 -8.594 1 98.19 164 ILE A C 1
ATOM 1216 O O . ILE A 1 164 ? -19.094 -31.453 -9.055 1 98.19 164 ILE A O 1
ATOM 1220 N N . ALA A 1 165 ? -21.328 -31.234 -9.102 1 97.69 165 ALA A N 1
ATOM 1221 C CA . ALA A 1 165 ? -21.359 -30.203 -10.133 1 97.69 165 ALA A CA 1
ATOM 1222 C C . ALA A 1 165 ? -21.297 -28.812 -9.508 1 97.69 165 ALA A C 1
ATOM 1224 O O . ALA A 1 165 ? -22.172 -28.422 -8.742 1 97.69 165 ALA A O 1
ATOM 1225 N N . PRO A 1 166 ? -20.297 -28.047 -9.898 1 97.81 166 PRO A N 1
ATOM 1226 C CA . PRO A 1 166 ? -20.109 -26.781 -9.195 1 97.81 166 PRO A CA 1
ATOM 1227 C C . PRO A 1 166 ? -20.781 -25.609 -9.906 1 97.81 166 PRO A C 1
ATOM 1229 O O . PRO A 1 166 ? -21.109 -25.703 -11.086 1 97.81 166 PRO A O 1
ATOM 1232 N N . THR A 1 167 ? -21.109 -24.547 -9.172 1 98.38 167 THR A N 1
ATOM 1233 C CA . THR A 1 167 ? -21.391 -23.203 -9.664 1 98.38 167 THR A CA 1
ATOM 1234 C C . THR A 1 167 ? -20.156 -22.312 -9.57 1 98.38 167 THR A C 1
ATOM 1236 O O . THR A 1 167 ? -19.562 -22.188 -8.492 1 98.38 167 THR A O 1
ATOM 1239 N N . VAL A 1 168 ? -19.734 -21.797 -10.773 1 98.75 168 VAL A N 1
ATOM 1240 C CA . VAL A 1 168 ? -18.438 -21.109 -10.82 1 98.75 168 VAL A CA 1
ATOM 1241 C C . VAL A 1 168 ? -18.609 -19.75 -11.492 1 98.75 168 VAL A C 1
ATOM 1243 O O . VAL A 1 168 ? -19.375 -19.609 -12.438 1 98.75 168 VAL A O 1
ATOM 1246 N N . VAL A 1 169 ? -17.891 -18.766 -10.992 1 98.75 169 VAL A N 1
ATOM 1247 C CA . VAL A 1 169 ? -17.938 -17.391 -11.484 1 98.75 169 VAL A CA 1
ATOM 1248 C C . VAL A 1 169 ? -17.531 -17.359 -12.961 1 98.75 169 VAL A C 1
ATOM 1250 O O . VAL A 1 169 ? -16.5 -17.922 -13.336 1 98.75 169 VAL A O 1
ATOM 1253 N N . ALA A 1 170 ? -18.312 -16.594 -13.742 1 98.88 170 ALA A N 1
ATOM 1254 C CA . ALA A 1 170 ? -18.094 -16.609 -15.188 1 98.88 170 ALA A CA 1
ATOM 1255 C C . ALA A 1 170 ? -17.75 -15.219 -15.703 1 98.88 170 ALA A C 1
ATOM 1257 O O . ALA A 1 170 ? -17.578 -15.023 -16.906 1 98.88 170 ALA A O 1
ATOM 1258 N N . ASP A 1 171 ? -17.609 -14.289 -14.781 1 98.75 171 ASP A N 1
ATOM 1259 C CA . ASP A 1 171 ? -17.391 -12.93 -15.258 1 98.75 171 ASP A CA 1
ATOM 1260 C C . ASP A 1 171 ? -16.047 -12.398 -14.805 1 98.75 171 ASP A C 1
ATOM 1262 O O . ASP A 1 171 ? -15.711 -11.227 -15.039 1 98.75 171 ASP A O 1
ATOM 1266 N N . GLN A 1 172 ? -15.242 -13.141 -14.102 1 98.81 172 GLN A N 1
ATOM 1267 C CA . GLN A 1 172 ? -13.828 -12.852 -13.867 1 98.81 172 GLN A CA 1
ATOM 1268 C C . GLN A 1 172 ? -12.953 -13.508 -14.93 1 98.81 172 GLN A C 1
ATOM 1270 O O . GLN A 1 172 ? -12.977 -14.734 -15.086 1 98.81 172 GLN A O 1
ATOM 1275 N N . ILE A 1 173 ? -12.195 -12.672 -15.617 1 98.88 173 ILE A N 1
ATOM 1276 C CA . ILE A 1 173 ? -11.484 -13.164 -16.797 1 98.88 173 ILE A CA 1
ATOM 1277 C C . ILE A 1 173 ? -9.977 -13.109 -16.531 1 98.88 173 ILE A C 1
ATOM 1279 O O . ILE A 1 173 ? -9.461 -12.109 -16.047 1 98.88 173 ILE A O 1
ATOM 1283 N N . GLY A 1 174 ? -9.266 -14.195 -16.75 1 98.69 174 GLY A N 1
ATOM 1284 C CA . GLY A 1 174 ? -7.816 -14.297 -16.609 1 98.69 174 GLY A CA 1
ATOM 1285 C C . GLY A 1 174 ? -7.234 -15.508 -17.312 1 98.69 174 GLY A C 1
ATOM 1286 O O . GLY A 1 174 ? -7.824 -16.031 -18.266 1 98.69 174 GLY A O 1
ATOM 1287 N N . ARG A 1 175 ? -6.016 -15.875 -17 1 98.69 175 ARG A N 1
ATOM 1288 C CA . ARG A 1 175 ? -5.32 -17.047 -17.516 1 98.69 175 ARG A CA 1
ATOM 1289 C C . ARG A 1 175 ? -4.598 -17.797 -16.391 1 98.69 175 ARG A C 1
ATOM 1291 O O . ARG A 1 175 ? -3.775 -17.203 -15.688 1 98.69 175 ARG A O 1
ATOM 1298 N N . PRO A 1 176 ? -4.902 -19.109 -16.219 1 98.75 176 PRO A N 1
ATOM 1299 C CA . PRO A 1 176 ? -4.121 -19.875 -15.25 1 98.75 176 PRO A CA 1
ATOM 1300 C C . PRO A 1 176 ? -2.623 -19.828 -15.539 1 98.75 176 PRO A C 1
ATOM 1302 O O . PRO A 1 176 ? -2.213 -19.875 -16.703 1 98.75 176 PRO A O 1
ATOM 1305 N N . THR A 1 177 ? -1.837 -19.703 -14.5 1 98.81 177 THR A N 1
ATOM 1306 C CA . THR A 1 177 ? -0.381 -19.75 -14.578 1 98.81 177 THR A CA 1
ATOM 1307 C C . THR A 1 177 ? 0.16 -20.969 -13.828 1 98.81 177 THR A C 1
ATOM 1309 O O . THR A 1 177 ? 0.048 -21.047 -12.602 1 98.81 177 THR A O 1
ATOM 1312 N N . PHE A 1 178 ? 0.755 -21.875 -14.531 1 98.88 178 PHE A N 1
ATOM 1313 C CA . PHE A 1 178 ? 1.248 -23.094 -13.883 1 98.88 178 PHE A CA 1
ATOM 1314 C C . PHE A 1 178 ? 2.643 -22.875 -13.312 1 98.88 178 PHE A C 1
ATOM 1316 O O . PHE A 1 178 ? 3.523 -22.344 -13.992 1 98.88 178 PHE A O 1
ATOM 1323 N N . ALA A 1 179 ? 2.844 -23.281 -12.047 1 98.75 179 ALA A N 1
ATOM 1324 C CA . ALA A 1 179 ? 4.031 -22.969 -11.258 1 98.75 179 ALA A CA 1
ATOM 1325 C C . ALA A 1 179 ? 5.301 -23.422 -11.969 1 98.75 179 ALA A C 1
ATOM 1327 O O . ALA A 1 179 ? 6.332 -22.75 -11.898 1 98.75 179 ALA A O 1
ATOM 1328 N N . GLU A 1 180 ? 5.262 -24.562 -12.664 1 98.31 180 GLU A N 1
ATOM 1329 C CA . GLU A 1 180 ? 6.426 -25.078 -13.391 1 98.31 180 GLU A CA 1
ATOM 1330 C C . GLU A 1 180 ? 6.816 -24.141 -14.531 1 98.31 180 GLU A C 1
ATOM 1332 O O . GLU A 1 180 ? 8 -23.859 -14.742 1 98.31 180 GLU A O 1
ATOM 1337 N N . ASP A 1 181 ? 5.801 -23.688 -15.25 1 98.69 181 ASP A N 1
ATOM 1338 C CA . ASP A 1 181 ? 6.051 -22.75 -16.344 1 98.69 181 ASP A CA 1
ATOM 1339 C C . ASP A 1 181 ? 6.582 -21.422 -15.805 1 98.69 181 ASP A C 1
ATOM 1341 O O . ASP A 1 181 ? 7.484 -20.828 -16.406 1 98.69 181 ASP A O 1
ATOM 1345 N N . LEU A 1 182 ? 5.992 -21.016 -14.719 1 98.81 182 LEU A N 1
ATOM 1346 C CA . LEU A 1 182 ? 6.406 -19.766 -14.086 1 98.81 182 LEU A CA 1
ATOM 1347 C C . LEU A 1 182 ? 7.852 -19.859 -13.602 1 98.81 182 LEU A C 1
ATOM 1349 O O . LEU A 1 182 ? 8.625 -18.922 -13.773 1 98.81 182 LEU A O 1
ATOM 1353 N N . ALA A 1 183 ? 8.234 -20.953 -13 1 98.75 183 ALA A N 1
ATOM 1354 C CA . ALA A 1 183 ? 9.602 -21.172 -12.531 1 98.75 183 ALA A CA 1
ATOM 1355 C C . ALA A 1 183 ? 10.586 -21.141 -13.695 1 98.75 183 ALA A C 1
ATOM 1357 O O . ALA A 1 183 ? 11.641 -20.5 -13.602 1 98.75 183 ALA A O 1
ATOM 1358 N N . ASP A 1 184 ? 10.203 -21.812 -14.797 1 98.69 184 ASP A N 1
ATOM 1359 C CA . ASP A 1 184 ? 11.047 -21.797 -15.984 1 98.69 184 ASP A CA 1
ATOM 1360 C C . ASP A 1 184 ? 11.258 -20.375 -16.484 1 98.69 184 ASP A C 1
ATOM 1362 O O . ASP A 1 184 ? 12.359 -20 -16.906 1 98.69 184 ASP A O 1
ATOM 1366 N N . ALA A 1 185 ? 10.219 -19.609 -16.484 1 98.81 185 ALA A N 1
ATOM 1367 C CA . ALA A 1 185 ? 10.289 -18.219 -16.953 1 98.81 185 ALA A CA 1
ATOM 1368 C C . ALA A 1 185 ? 11.219 -17.391 -16.062 1 98.81 185 ALA A C 1
ATOM 1370 O O . ALA A 1 185 ? 12.023 -16.609 -16.562 1 98.81 185 ALA A O 1
ATOM 1371 N N . ILE A 1 186 ? 11.125 -17.562 -14.758 1 98.69 186 ILE A N 1
ATOM 1372 C CA . ILE A 1 186 ? 11.945 -16.812 -13.812 1 98.69 186 ILE A CA 1
ATOM 1373 C C . ILE A 1 186 ? 13.414 -17.172 -14 1 98.69 186 ILE A C 1
ATOM 1375 O O . ILE A 1 186 ? 14.273 -16.297 -14.047 1 98.69 186 ILE A O 1
ATOM 1379 N N . VAL A 1 187 ? 13.695 -18.453 -14.141 1 98.25 187 VAL A N 1
ATOM 1380 C CA . VAL A 1 187 ? 15.062 -18.922 -14.375 1 98.25 187 VAL A CA 1
ATOM 1381 C C . VAL A 1 187 ? 15.602 -18.297 -15.656 1 98.25 187 VAL A C 1
ATOM 1383 O O . VAL A 1 187 ? 16.719 -17.781 -15.688 1 98.25 187 VAL A O 1
ATOM 1386 N N . HIS A 1 188 ? 14.797 -18.328 -16.688 1 98.56 188 HIS A N 1
ATOM 1387 C CA . HIS A 1 188 ? 15.203 -17.766 -17.969 1 98.56 188 HIS A CA 1
ATOM 1388 C C . HIS A 1 188 ? 15.531 -16.281 -17.828 1 98.56 188 HIS A C 1
ATOM 1390 O O . HIS A 1 188 ? 16.562 -15.82 -18.328 1 98.56 188 HIS A O 1
ATOM 1396 N N . LEU A 1 189 ? 14.664 -15.531 -17.203 1 98.75 189 LEU A N 1
ATOM 1397 C CA . LEU A 1 189 ? 14.859 -14.094 -17.031 1 98.75 189 LEU A CA 1
ATOM 1398 C C . LEU A 1 189 ? 16.125 -13.805 -16.234 1 98.75 189 LEU A C 1
ATOM 1400 O O . LEU A 1 189 ? 16.859 -12.859 -16.531 1 98.75 189 LEU A O 1
ATOM 1404 N N . LEU A 1 190 ? 16.328 -14.617 -15.219 1 97.81 190 LEU A N 1
ATOM 1405 C CA . LEU A 1 190 ? 17.531 -14.461 -14.414 1 97.81 190 LEU A CA 1
ATOM 1406 C C . LEU A 1 190 ? 18.797 -14.719 -15.234 1 97.81 190 LEU A C 1
ATOM 1408 O O . LEU A 1 190 ? 19.766 -13.953 -15.156 1 97.81 190 LEU A O 1
ATOM 1412 N N . ASP A 1 191 ? 18.766 -15.773 -16.016 1 96.81 191 ASP A N 1
ATOM 1413 C CA . ASP A 1 191 ? 19.906 -16.125 -16.859 1 96.81 191 ASP A CA 1
ATOM 1414 C C . ASP A 1 191 ? 20.188 -15.008 -17.875 1 96.81 191 ASP A C 1
ATOM 1416 O O . ASP A 1 191 ? 21.344 -14.781 -18.234 1 96.81 191 ASP A O 1
ATOM 1420 N N . LEU A 1 192 ? 19.125 -14.359 -18.328 1 97.81 192 LEU A N 1
ATOM 1421 C CA . LEU A 1 192 ? 19.234 -13.266 -19.297 1 97.81 192 LEU A CA 1
ATOM 1422 C C . LEU A 1 192 ? 19.781 -12.016 -18.625 1 97.81 192 LEU A C 1
ATOM 1424 O O . LEU A 1 192 ? 20.234 -11.094 -19.312 1 97.81 192 LEU A O 1
ATOM 1428 N N . GLY A 1 193 ? 19.766 -11.961 -17.297 1 97.38 193 GLY A N 1
ATOM 1429 C CA . GLY A 1 193 ? 20.141 -10.75 -16.562 1 97.38 193 GLY A CA 1
ATOM 1430 C C . GLY A 1 193 ? 19.078 -9.68 -16.609 1 97.38 193 GLY A C 1
ATOM 1431 O O . GLY A 1 193 ? 19.375 -8.492 -16.469 1 97.38 193 GLY A O 1
ATOM 1432 N N . ALA A 1 194 ? 17.812 -10.156 -16.781 1 98.06 194 ALA A N 1
ATOM 1433 C CA . ALA A 1 194 ? 16.703 -9.211 -16.906 1 98.06 194 ALA A CA 1
ATOM 1434 C C . ALA A 1 194 ? 16.406 -8.547 -15.555 1 98.06 194 ALA A C 1
ATOM 1436 O O . ALA A 1 194 ? 16.562 -9.172 -14.508 1 98.06 194 ALA A O 1
ATOM 1437 N N . THR A 1 195 ? 16.062 -7.246 -15.578 1 98.19 195 THR A N 1
ATOM 1438 C CA . THR A 1 195 ? 15.594 -6.488 -14.422 1 98.19 195 THR A CA 1
ATOM 1439 C C . THR A 1 195 ? 14.297 -5.762 -14.75 1 98.19 195 THR A C 1
ATOM 1441 O O . THR A 1 195 ? 13.914 -5.66 -15.914 1 98.19 195 THR A O 1
ATOM 1444 N N . GLY A 1 196 ? 13.602 -5.309 -13.734 1 98.19 196 GLY A N 1
ATOM 1445 C CA . GLY A 1 196 ? 12.32 -4.641 -13.922 1 98.19 196 GLY A CA 1
ATOM 1446 C C . GLY A 1 196 ? 11.133 -5.547 -13.656 1 98.19 196 GLY A C 1
ATOM 1447 O O . GLY A 1 196 ? 11.234 -6.492 -12.867 1 98.19 196 GLY A O 1
ATOM 1448 N N . THR A 1 197 ? 9.984 -5.23 -14.156 1 98.81 197 THR A N 1
ATOM 1449 C CA . THR A 1 197 ? 8.75 -5.969 -13.922 1 98.81 197 THR A CA 1
ATOM 1450 C C . THR A 1 197 ? 8.312 -6.703 -15.188 1 98.81 197 THR A C 1
ATOM 1452 O O . THR A 1 197 ? 8.305 -6.125 -16.281 1 98.81 197 THR A O 1
ATOM 1455 N N . PHE A 1 198 ? 8.016 -7.957 -15.062 1 98.94 198 PHE A N 1
ATOM 1456 C CA . PHE A 1 198 ? 7.516 -8.773 -16.156 1 98.94 198 PHE A CA 1
ATOM 1457 C C . PHE A 1 198 ? 6.215 -9.469 -15.773 1 98.94 198 PHE A C 1
ATOM 1459 O O . PHE A 1 198 ? 6.105 -10.023 -14.672 1 98.94 198 PHE A O 1
ATOM 1466 N N . HIS A 1 199 ? 5.254 -9.383 -16.672 1 98.94 199 HIS A N 1
ATOM 1467 C CA . HIS A 1 199 ? 4.09 -10.258 -16.562 1 98.94 199 HIS A CA 1
ATOM 1468 C C . HIS A 1 199 ? 4.398 -11.648 -17.109 1 98.94 199 HIS A C 1
ATOM 1470 O O . HIS A 1 199 ? 4.887 -11.789 -18.234 1 98.94 199 HIS A O 1
ATOM 1476 N N . VAL A 1 200 ? 4.168 -12.641 -16.25 1 98.88 200 VAL A N 1
ATOM 1477 C CA . VAL A 1 200 ? 4.34 -14.023 -16.688 1 98.88 200 VAL A CA 1
ATOM 1478 C C . VAL A 1 200 ? 3.115 -14.844 -16.297 1 98.88 200 VAL A C 1
ATOM 1480 O O . VAL A 1 200 ? 2.926 -15.172 -15.125 1 98.88 200 VAL A O 1
ATOM 1483 N N . THR A 1 201 ? 2.316 -15.188 -17.25 1 98.75 201 THR A N 1
ATOM 1484 C CA . THR A 1 201 ? 1.149 -16.031 -17.062 1 98.75 201 THR A CA 1
ATOM 1485 C C . THR A 1 201 ? 1.095 -17.125 -18.125 1 98.75 201 THR A C 1
ATOM 1487 O O . THR A 1 201 ? 1.968 -17.203 -18.984 1 98.75 201 THR A O 1
ATOM 1490 N N . GLY A 1 202 ? 0.094 -17.984 -17.953 1 98.38 202 GLY A N 1
ATOM 1491 C CA . GLY A 1 202 ? -0.206 -18.812 -19.125 1 98.38 202 GLY A CA 1
ATOM 1492 C C . GLY A 1 202 ? -0.576 -18 -20.344 1 98.38 202 GLY A C 1
ATOM 1493 O O . GLY A 1 202 ? -1.006 -16.844 -20.234 1 98.38 202 GLY A O 1
ATOM 1494 N N . GLY A 1 203 ? -0.277 -18.594 -21.5 1 98.38 203 GLY A N 1
ATOM 1495 C CA . GLY A 1 203 ? -0.722 -18.016 -22.766 1 98.38 203 GLY A CA 1
ATOM 1496 C C . GLY A 1 203 ? -2.064 -18.547 -23.219 1 98.38 203 GLY A C 1
ATOM 1497 O O . GLY A 1 203 ? -2.805 -19.141 -22.438 1 98.38 203 GLY A O 1
ATOM 1498 N N . GLY A 1 204 ? -2.445 -18.203 -24.453 1 98.12 204 GLY A N 1
ATOM 1499 C CA . GLY A 1 204 ? -3.727 -18.609 -25.016 1 98.12 204 GLY A CA 1
ATOM 1500 C C . GLY A 1 204 ? -4.848 -17.641 -24.719 1 98.12 204 GLY A C 1
ATOM 1501 O O . GLY A 1 204 ? -4.609 -16.562 -24.156 1 98.12 204 GLY A O 1
ATOM 1502 N N . GLU A 1 205 ? -6.039 -17.984 -25.125 1 97.81 205 GLU A N 1
ATOM 1503 C CA . GLU A 1 205 ? -7.203 -17.109 -24.953 1 97.81 205 GLU A CA 1
ATOM 1504 C C . GLU A 1 205 ? -7.57 -16.969 -23.469 1 97.81 205 GLU A C 1
ATOM 1506 O O . GLU A 1 205 ? -7.652 -17.969 -22.75 1 97.81 205 GLU A O 1
ATOM 1511 N N . PRO A 1 206 ? -7.688 -15.703 -23.016 1 98.69 206 PRO A N 1
ATOM 1512 C CA . PRO A 1 206 ? -8.195 -15.539 -21.656 1 98.69 206 PRO A CA 1
ATOM 1513 C C . PRO A 1 206 ? -9.578 -16.156 -21.453 1 98.69 206 PRO A C 1
ATOM 1515 O O . PRO A 1 206 ? -10.383 -16.203 -22.391 1 98.69 206 PRO A O 1
ATOM 1518 N N . VAL A 1 207 ? -9.812 -16.594 -20.234 1 98.69 207 VAL A N 1
ATOM 1519 C CA . VAL A 1 207 ? -11.062 -17.297 -19.953 1 98.69 207 VAL A CA 1
ATOM 1520 C C . VAL A 1 207 ? -11.555 -16.938 -18.547 1 98.69 207 VAL A C 1
ATOM 1522 O O . VAL A 1 207 ? -10.828 -16.312 -17.766 1 98.69 207 VAL A O 1
ATOM 1525 N N . SER A 1 208 ? -12.844 -17.328 -18.25 1 98.81 208 SER A N 1
ATOM 1526 C CA . SER A 1 208 ? -13.375 -17.172 -16.906 1 98.81 208 SER A CA 1
ATOM 1527 C C . SER A 1 208 ? -12.992 -18.344 -16.016 1 98.81 208 SER A C 1
ATOM 1529 O O . SER A 1 208 ? -12.516 -19.375 -16.516 1 98.81 208 SER A O 1
ATOM 1531 N N . TRP A 1 209 ? -13.211 -18.172 -14.734 1 98.81 209 TRP A N 1
ATOM 1532 C CA . TRP A 1 209 ? -13.055 -19.297 -13.82 1 98.81 209 TRP A CA 1
ATOM 1533 C C . TRP A 1 209 ? -13.961 -20.453 -14.219 1 98.81 209 TRP A C 1
ATOM 1535 O O . TRP A 1 209 ? -13.57 -21.625 -14.117 1 98.81 209 TRP A O 1
ATOM 1545 N N . ALA A 1 210 ? -15.18 -20.172 -14.625 1 98.88 210 ALA A N 1
ATOM 1546 C CA . ALA A 1 210 ? -16.125 -21.188 -15.078 1 98.88 210 ALA A CA 1
ATOM 1547 C C . ALA A 1 210 ? -15.562 -21.969 -16.266 1 98.88 210 ALA A C 1
ATOM 1549 O O . ALA A 1 210 ? -15.719 -23.188 -16.344 1 98.88 210 ALA A O 1
ATOM 1550 N N . ASP A 1 211 ? -14.953 -21.25 -17.156 1 98.75 211 ASP A N 1
ATOM 1551 C CA . ASP A 1 211 ? -14.344 -21.906 -18.312 1 98.75 211 ASP A CA 1
ATOM 1552 C C . ASP A 1 211 ? -13.203 -22.828 -17.891 1 98.75 211 ASP A C 1
ATOM 1554 O O . ASP A 1 211 ? -13.023 -23.906 -18.469 1 98.75 211 ASP A O 1
ATOM 1558 N N . VAL A 1 212 ? -12.391 -22.406 -16.922 1 98.88 212 VAL A N 1
ATOM 1559 C CA . VAL A 1 212 ? -11.32 -23.25 -16.406 1 98.88 212 VAL A CA 1
ATOM 1560 C C . VAL A 1 212 ? -11.922 -24.516 -15.797 1 98.88 212 VAL A C 1
ATOM 1562 O O . VAL A 1 212 ? -11.43 -25.625 -16.047 1 98.88 212 VAL A O 1
ATOM 1565 N N . ALA A 1 213 ? -12.953 -24.328 -15.023 1 98.81 213 ALA A N 1
ATOM 1566 C CA . ALA A 1 213 ? -13.641 -25.469 -14.43 1 98.81 213 ALA A CA 1
ATOM 1567 C C . ALA A 1 213 ? -14.125 -26.438 -15.508 1 98.81 213 ALA A C 1
ATOM 1569 O O . ALA A 1 213 ? -13.938 -27.641 -15.391 1 98.81 213 ALA A O 1
ATOM 1570 N N . ARG A 1 214 ? -14.75 -25.906 -16.5 1 98.62 214 ARG A N 1
ATOM 1571 C CA . ARG A 1 214 ? -15.242 -26.734 -17.594 1 98.62 214 ARG A CA 1
ATOM 1572 C C . ARG A 1 214 ? -14.102 -27.516 -18.25 1 98.62 214 ARG A C 1
ATOM 1574 O O . ARG A 1 214 ? -14.258 -28.672 -18.609 1 98.62 214 ARG A O 1
ATOM 1581 N N . ALA A 1 215 ? -13 -26.812 -18.453 1 98.56 215 ALA A N 1
ATOM 1582 C CA . ALA A 1 215 ? -11.844 -27.484 -19.047 1 98.56 215 ALA A CA 1
ATOM 1583 C C . ALA A 1 215 ? -11.359 -28.641 -18.172 1 98.56 215 ALA A C 1
ATOM 1585 O O . ALA A 1 215 ? -11 -29.703 -18.672 1 98.56 215 ALA A O 1
ATOM 1586 N N . VAL A 1 216 ? -11.281 -28.438 -16.844 1 98.62 216 VAL A N 1
ATOM 1587 C CA . VAL A 1 216 ? -10.883 -29.484 -15.906 1 98.62 216 VAL A CA 1
ATOM 1588 C C . VAL A 1 216 ? -11.852 -30.672 -16 1 98.62 216 VAL A C 1
ATOM 1590 O O . VAL A 1 216 ? -11.43 -31.812 -16.109 1 98.62 216 VAL A O 1
ATOM 1593 N N . PHE A 1 217 ? -13.188 -30.406 -16 1 98.19 217 PHE A N 1
ATOM 1594 C CA . PHE A 1 217 ? -14.211 -31.453 -16 1 98.19 217 PHE A CA 1
ATOM 1595 C C . PHE A 1 217 ? -14.219 -32.219 -17.312 1 98.19 217 PHE A C 1
ATOM 1597 O O . PHE A 1 217 ? -14.484 -33.406 -17.344 1 98.19 217 PHE A O 1
ATOM 1604 N N . ALA A 1 218 ? -13.922 -31.5 -18.375 1 97.75 218 ALA A N 1
ATOM 1605 C CA . ALA A 1 218 ? -13.836 -32.156 -19.672 1 97.75 218 ALA A CA 1
ATOM 1606 C C . ALA A 1 218 ? -12.781 -33.281 -19.656 1 97.75 218 ALA A C 1
ATOM 1608 O O . ALA A 1 218 ? -12.914 -34.25 -20.359 1 97.75 218 ALA A O 1
ATOM 1609 N N . ILE A 1 219 ? -11.773 -33.094 -18.812 1 96.81 219 ILE A N 1
ATOM 1610 C CA . ILE A 1 219 ? -10.664 -34.031 -18.75 1 96.81 219 ILE A CA 1
ATOM 1611 C C . ILE A 1 219 ? -10.969 -35.125 -17.719 1 96.81 219 ILE A C 1
ATOM 1613 O O . ILE A 1 219 ? -10.75 -36.312 -17.969 1 96.81 219 ILE A O 1
ATOM 1617 N N . VAL A 1 220 ? -11.516 -34.75 -16.578 1 96.62 220 VAL A N 1
ATOM 1618 C CA . VAL A 1 220 ? -11.531 -35.656 -15.438 1 96.62 220 VAL A CA 1
ATOM 1619 C C . VAL A 1 220 ? -12.922 -36.281 -15.289 1 96.62 220 VAL A C 1
ATOM 1621 O O . VAL A 1 220 ? -13.062 -37.406 -14.805 1 96.62 220 VAL A O 1
ATOM 1624 N N . ARG A 1 221 ? -14 -35.5 -15.586 1 96 221 ARG A N 1
ATOM 1625 C CA . ARG A 1 221 ? -15.383 -35.938 -15.43 1 96 221 ARG A CA 1
ATOM 1626 C C . ARG A 1 221 ? -16.297 -35.25 -16.438 1 96 221 ARG A C 1
ATOM 1628 O O . ARG A 1 221 ? -17.141 -34.438 -16.078 1 96 221 ARG A O 1
ATOM 1635 N N . PRO A 1 222 ? -16.203 -35.688 -17.672 1 95.94 222 PRO A N 1
ATOM 1636 C CA . PRO A 1 222 ? -16.906 -34.969 -18.75 1 95.94 222 PRO A CA 1
ATOM 1637 C C . PRO A 1 222 ? -18.422 -35.062 -18.625 1 95.94 222 PRO A C 1
ATOM 1639 O O . PRO A 1 222 ? -19.141 -34.344 -19.328 1 95.94 222 PRO A O 1
ATOM 1642 N N . ASP A 1 223 ? -18.953 -35.906 -17.797 1 96.44 223 ASP A N 1
ATOM 1643 C CA . ASP A 1 223 ? -20.391 -36.094 -17.641 1 96.44 223 ASP A CA 1
ATOM 1644 C C . ASP A 1 223 ? -20.984 -35.031 -16.719 1 96.44 223 ASP A C 1
ATOM 1646 O O . ASP A 1 223 ? -22.203 -34.844 -16.672 1 96.44 223 ASP A O 1
ATOM 1650 N N . LEU A 1 224 ? -20.125 -34.344 -16 1 96.69 224 LEU A N 1
ATOM 1651 C CA . LEU A 1 224 ? -20.594 -33.344 -15.078 1 96.69 224 LEU A CA 1
ATOM 1652 C C . LEU A 1 224 ? -20.594 -31.953 -15.734 1 96.69 224 LEU A C 1
ATOM 1654 O O . LEU A 1 224 ? -19.75 -31.688 -16.594 1 96.69 224 LEU A O 1
ATOM 1658 N N . THR A 1 225 ? -21.547 -31.109 -15.297 1 96.62 225 THR A N 1
ATOM 1659 C CA . THR A 1 225 ? -21.672 -29.781 -15.875 1 96.62 225 THR A CA 1
ATOM 1660 C C . THR A 1 225 ? -21.234 -28.719 -14.875 1 96.62 225 THR A C 1
ATOM 1662 O O . THR A 1 225 ? -21.219 -28.969 -13.664 1 96.62 225 THR A O 1
ATOM 1665 N N . VAL A 1 226 ? -20.812 -27.578 -15.383 1 98.31 226 VAL A N 1
ATOM 1666 C CA . VAL A 1 226 ? -20.484 -26.391 -14.586 1 98.31 226 VAL A CA 1
ATOM 1667 C C . VAL A 1 226 ? -21.562 -25.312 -14.797 1 98.31 226 VAL A C 1
ATOM 1669 O O . VAL A 1 226 ? -21.906 -25 -15.938 1 98.31 226 VAL A O 1
ATOM 1672 N N . THR A 1 227 ? -22.141 -24.812 -13.703 1 98.62 227 THR A N 1
ATOM 1673 C CA . THR A 1 227 ? -23.141 -23.734 -13.773 1 98.62 227 THR A CA 1
ATOM 1674 C C . THR A 1 227 ? -22.484 -22.375 -13.57 1 98.62 227 THR A C 1
ATOM 1676 O O . THR A 1 227 ? -21.656 -22.203 -12.656 1 98.62 227 THR A O 1
ATOM 1679 N N . ASP A 1 228 ? -22.844 -21.438 -14.477 1 98.75 228 ASP A N 1
ATOM 1680 C CA . ASP A 1 228 ? -22.281 -20.094 -14.398 1 98.75 228 ASP A CA 1
ATOM 1681 C C . ASP A 1 228 ? -22.953 -19.281 -13.305 1 98.75 228 ASP A C 1
ATOM 1683 O O . ASP A 1 228 ? -24.156 -19.406 -13.078 1 98.75 228 ASP A O 1
ATOM 1687 N N . THR A 1 229 ? -22.188 -18.469 -12.625 1 98.62 229 THR A N 1
ATOM 1688 C CA . THR A 1 229 ? -22.688 -17.391 -11.789 1 98.62 229 THR A CA 1
ATOM 1689 C C . THR A 1 229 ? -21.859 -16.125 -11.984 1 98.62 229 THR A C 1
ATOM 1691 O O . THR A 1 229 ? -20.875 -16.125 -12.727 1 98.62 229 THR A O 1
ATOM 1694 N N . THR A 1 230 ? -22.344 -15.008 -11.453 1 98.62 230 THR A N 1
ATOM 1695 C CA . THR A 1 230 ? -21.594 -13.758 -11.516 1 98.62 230 THR A CA 1
ATOM 1696 C C . THR A 1 230 ? -20.859 -13.5 -10.211 1 98.62 230 THR A C 1
ATOM 1698 O O . THR A 1 230 ? -21.219 -14.07 -9.172 1 98.62 230 THR A O 1
ATOM 1701 N N . THR A 1 231 ? -19.844 -12.734 -10.32 1 98.19 231 THR A N 1
ATOM 1702 C CA . THR A 1 231 ? -19.125 -12.312 -9.117 1 98.19 231 THR A CA 1
ATOM 1703 C C . THR A 1 231 ? -20.094 -11.742 -8.086 1 98.19 231 THR A C 1
ATOM 1705 O O . THR A 1 231 ? -20.031 -12.102 -6.91 1 98.19 231 THR A O 1
ATOM 1708 N N . ALA A 1 232 ? -20.969 -10.859 -8.539 1 97.5 232 ALA A N 1
ATOM 1709 C CA . ALA A 1 232 ? -21.938 -10.219 -7.656 1 97.5 232 ALA A CA 1
ATOM 1710 C C . ALA A 1 232 ? -22.812 -11.25 -6.953 1 97.5 232 ALA A C 1
ATOM 1712 O O . ALA A 1 232 ? -23 -11.188 -5.734 1 97.5 232 ALA A O 1
ATOM 1713 N N . ALA A 1 233 ? -23.359 -12.203 -7.711 1 98.06 233 ALA A N 1
ATOM 1714 C CA . ALA A 1 233 ? -24.234 -13.227 -7.152 1 98.06 233 ALA A CA 1
ATOM 1715 C C . ALA A 1 233 ? -23.469 -14.148 -6.207 1 98.06 233 ALA A C 1
ATOM 1717 O O . ALA A 1 233 ? -23.984 -14.523 -5.148 1 98.06 233 ALA A O 1
ATOM 1718 N N . TYR A 1 234 ? -22.25 -14.531 -6.609 1 97.44 234 TYR A N 1
ATOM 1719 C CA . TYR A 1 234 ? -21.438 -15.461 -5.84 1 97.44 234 TYR A CA 1
ATOM 1720 C C . TYR A 1 234 ? -21.125 -14.891 -4.461 1 97.44 234 TYR A C 1
ATOM 1722 O O . TYR A 1 234 ? -21.078 -15.633 -3.475 1 97.44 234 TYR A O 1
ATOM 1730 N N . PHE A 1 235 ? -20.922 -13.586 -4.387 1 96.62 235 PHE A N 1
ATOM 1731 C CA . PHE A 1 235 ? -20.453 -12.984 -3.143 1 96.62 235 PHE A CA 1
ATOM 1732 C C . PHE A 1 235 ? -21.578 -12.258 -2.432 1 96.62 235 PHE A C 1
ATOM 1734 O O . PHE A 1 235 ? -21.359 -11.578 -1.426 1 96.62 235 PHE A O 1
ATOM 1741 N N . ALA A 1 236 ? -22.75 -12.336 -2.861 1 95.94 236 ALA A N 1
ATOM 1742 C CA . ALA A 1 236 ? -23.906 -11.633 -2.311 1 95.94 236 ALA A CA 1
ATOM 1743 C C . ALA A 1 236 ? -24.094 -11.945 -0.829 1 95.94 236 ALA A C 1
ATOM 1745 O O . ALA A 1 236 ? -24.5 -11.086 -0.049 1 95.94 236 ALA A O 1
ATOM 1746 N N . ASP A 1 237 ? -23.781 -13.133 -0.371 1 95.5 237 ASP A N 1
ATOM 1747 C CA . ASP A 1 237 ? -24 -13.539 1.015 1 95.5 237 ASP A CA 1
ATOM 1748 C C . ASP A 1 237 ? -22.672 -13.641 1.767 1 95.5 237 ASP A C 1
ATOM 1750 O O . ASP A 1 237 ? -22.578 -14.344 2.775 1 95.5 237 ASP A O 1
ATOM 1754 N N . LYS A 1 238 ? -21.609 -13.125 1.281 1 95.06 238 LYS A N 1
ATOM 1755 C CA . LYS A 1 238 ? -20.281 -13.156 1.887 1 95.06 238 LYS A CA 1
ATOM 1756 C C . LYS A 1 238 ? -19.766 -11.742 2.156 1 95.06 238 LYS A C 1
ATOM 1758 O O . LYS A 1 238 ? -18.766 -11.32 1.58 1 95.06 238 LYS A O 1
ATOM 1763 N N . PRO A 1 239 ? -20.625 -11.203 3.307 1 86.69 239 PRO A N 1
ATOM 1764 C CA . PRO A 1 239 ? -20.172 -9.844 3.627 1 86.69 239 PRO A CA 1
ATOM 1765 C C . PRO A 1 239 ? -18.75 -9.805 4.168 1 86.69 239 PRO A C 1
ATOM 1767 O O . PRO A 1 239 ? -18.344 -10.688 4.93 1 86.69 239 PRO A O 1
ATOM 1770 N N . GLY A 1 240 ? -17.844 -9.172 3.625 1 92.25 240 GLY A N 1
ATOM 1771 C CA . GLY A 1 240 ? -16.469 -9.07 4.102 1 92.25 240 GLY A CA 1
ATOM 1772 C C . GLY A 1 240 ? -15.453 -9.641 3.129 1 92.25 240 GLY A C 1
ATOM 1773 O O . GLY A 1 240 ? -14.25 -9.516 3.336 1 92.25 240 GLY A O 1
ATOM 1774 N N . ALA A 1 241 ? -16.047 -10.438 2.148 1 96.69 241 ALA A N 1
ATOM 1775 C CA . ALA A 1 241 ? -15.133 -10.953 1.133 1 96.69 241 ALA A CA 1
ATOM 1776 C C . ALA A 1 241 ? -14.422 -9.82 0.403 1 96.69 241 ALA A C 1
ATOM 1778 O O . ALA A 1 241 ? -15 -8.75 0.188 1 96.69 241 ALA A O 1
ATOM 1779 N N . ALA A 1 242 ? -13.18 -10.094 0.086 1 98.38 242 ALA A N 1
ATOM 1780 C CA . ALA A 1 242 ? -12.414 -9.109 -0.669 1 98.38 242 ALA A CA 1
ATOM 1781 C C . ALA A 1 242 ? -12.984 -8.922 -2.072 1 98.38 242 ALA A C 1
ATOM 1783 O O . ALA A 1 242 ? -13.391 -9.891 -2.717 1 98.38 242 ALA A O 1
ATOM 1784 N N . ALA A 1 243 ? -13.039 -7.652 -2.545 1 97.38 243 ALA A N 1
ATOM 1785 C CA . ALA A 1 243 ? -13.422 -7.398 -3.934 1 97.38 243 ALA A CA 1
ATOM 1786 C C . ALA A 1 243 ? -12.438 -8.055 -4.898 1 97.38 243 ALA A C 1
ATOM 1788 O O . ALA A 1 243 ? -11.227 -8.047 -4.66 1 97.38 243 ALA A O 1
ATOM 1789 N N . ARG A 1 244 ? -12.984 -8.664 -5.957 1 98.38 244 ARG A N 1
ATOM 1790 C CA . ARG A 1 244 ? -12.164 -9.32 -6.977 1 98.38 244 ARG A CA 1
ATOM 1791 C C . ARG A 1 244 ? -12.117 -8.484 -8.258 1 98.38 244 ARG A C 1
ATOM 1793 O O . ARG A 1 244 ? -13.133 -7.914 -8.664 1 98.38 244 ARG A O 1
ATOM 1800 N N . PRO A 1 245 ? -10.93 -8.422 -8.844 1 98.44 245 PRO A N 1
ATOM 1801 C CA . PRO A 1 245 ? -10.906 -7.785 -10.164 1 98.44 245 PRO A CA 1
ATOM 1802 C C . PRO A 1 245 ? -11.648 -8.602 -11.227 1 98.44 245 PRO A C 1
ATOM 1804 O O . PRO A 1 245 ? -11.508 -9.828 -11.273 1 98.44 245 PRO A O 1
ATOM 1807 N N . LEU A 1 246 ? -12.383 -7.98 -12.07 1 98.62 246 LEU A N 1
ATOM 1808 C CA . LEU A 1 246 ? -13.109 -8.68 -13.125 1 98.62 246 LEU A CA 1
ATOM 1809 C C . LEU A 1 246 ? -12.195 -8.984 -14.312 1 98.62 246 LEU A C 1
ATOM 1811 O O . LEU A 1 246 ? -12.352 -10.008 -14.977 1 98.62 246 LEU A O 1
ATOM 1815 N N . ASN A 1 247 ? -11.289 -8.086 -14.594 1 98.81 247 ASN A N 1
ATOM 1816 C CA . ASN A 1 247 ? -10.258 -8.312 -15.602 1 98.81 247 ASN A CA 1
ATOM 1817 C C . ASN A 1 247 ? -8.891 -8.547 -14.969 1 98.81 247 ASN A C 1
ATOM 1819 O O . ASN A 1 247 ? -8.297 -7.621 -14.414 1 98.81 247 ASN A O 1
ATOM 1823 N N . SER A 1 248 ? -8.383 -9.758 -15.07 1 98.75 248 SER A N 1
ATOM 1824 C CA . SER A 1 248 ? -7.07 -10.141 -14.562 1 98.75 248 SER A CA 1
ATOM 1825 C C . SER A 1 248 ? -6.113 -10.477 -15.703 1 98.75 248 SER A C 1
ATOM 1827 O O . SER A 1 248 ? -5.074 -11.102 -15.477 1 98.75 248 SER A O 1
ATOM 1829 N N . VAL A 1 249 ? -6.453 -10.109 -16.922 1 98.88 249 VAL A N 1
ATOM 1830 C CA . VAL A 1 249 ? -5.621 -10.438 -18.062 1 98.88 249 VAL A CA 1
ATOM 1831 C C . VAL A 1 249 ? -4.395 -9.531 -18.109 1 98.88 249 VAL A C 1
ATOM 1833 O O . VAL A 1 249 ? -4.523 -8.305 -18.109 1 98.88 249 VAL A O 1
ATOM 1836 N N . LEU A 1 250 ? -3.232 -10.141 -18.109 1 98.88 250 LEU A N 1
ATOM 1837 C CA . LEU A 1 250 ? -1.972 -9.406 -18.188 1 98.88 250 LEU A CA 1
ATOM 1838 C C . LEU A 1 250 ? -1.356 -9.516 -19.578 1 98.88 250 LEU A C 1
ATOM 1840 O O . LEU A 1 250 ? -1.387 -10.586 -20.188 1 98.88 250 LEU A O 1
ATOM 1844 N N . ALA A 1 251 ? -0.879 -8.383 -20.094 1 98.88 251 ALA A N 1
ATOM 1845 C CA . ALA A 1 251 ? -0.162 -8.398 -21.375 1 98.88 251 ALA A CA 1
ATOM 1846 C C . ALA A 1 251 ? 1.147 -9.172 -21.25 1 98.88 251 ALA A C 1
ATOM 1848 O O . ALA A 1 251 ? 1.853 -9.062 -20.25 1 98.88 251 ALA A O 1
ATOM 1849 N N . LEU A 1 252 ? 1.459 -9.969 -22.328 1 98.69 252 LEU A N 1
ATOM 1850 C CA . LEU A 1 252 ? 2.611 -10.859 -22.25 1 98.69 252 LEU A CA 1
ATOM 1851 C C . LEU A 1 252 ? 3.711 -10.406 -23.203 1 98.69 252 LEU A C 1
ATOM 1853 O O . LEU A 1 252 ? 4.773 -11.031 -23.266 1 98.69 252 LEU A O 1
ATOM 1857 N N . ASP A 1 253 ? 3.541 -9.273 -23.859 1 98.5 253 ASP A N 1
ATOM 1858 C CA . ASP A 1 253 ? 4.438 -8.812 -24.906 1 98.5 253 ASP A CA 1
ATOM 1859 C C . ASP A 1 253 ? 5.863 -8.664 -24.391 1 98.5 253 ASP A C 1
ATOM 1861 O O . ASP A 1 253 ? 6.816 -9.094 -25.047 1 98.5 253 ASP A O 1
ATOM 1865 N N . LYS A 1 254 ? 6.078 -8.055 -23.25 1 98.69 254 LYS A N 1
ATOM 1866 C CA . LYS A 1 254 ? 7.406 -7.797 -22.703 1 98.69 254 LYS A CA 1
ATOM 1867 C C . LYS A 1 254 ? 8.133 -9.102 -22.406 1 98.69 254 LYS A C 1
ATOM 1869 O O . LYS A 1 254 ? 9.312 -9.25 -22.719 1 98.69 254 LYS A O 1
ATOM 1874 N N . ALA A 1 255 ? 7.449 -10.055 -21.766 1 98.75 255 ALA A N 1
ATOM 1875 C CA . ALA A 1 255 ? 8.039 -11.352 -21.453 1 98.75 255 ALA A CA 1
ATOM 1876 C C . ALA A 1 255 ? 8.383 -12.125 -22.719 1 98.75 255 ALA A C 1
ATOM 1878 O O . ALA A 1 255 ? 9.477 -12.688 -22.828 1 98.75 255 ALA A O 1
ATOM 1879 N N . GLU A 1 256 ? 7.449 -12.148 -23.609 1 98.44 256 GLU A N 1
ATOM 1880 C CA . GLU A 1 256 ? 7.672 -12.859 -24.859 1 98.44 256 GLU A CA 1
ATOM 1881 C C . GLU A 1 256 ? 8.836 -12.258 -25.641 1 98.44 256 GLU A C 1
ATOM 1883 O O . GLU A 1 256 ? 9.641 -12.984 -26.234 1 98.44 256 GLU A O 1
ATOM 1888 N N . ALA A 1 257 ? 8.906 -10.938 -25.656 1 98.5 257 ALA A N 1
ATOM 1889 C CA . ALA A 1 257 ? 10.008 -10.258 -26.328 1 98.5 257 ALA A CA 1
ATOM 1890 C C . ALA A 1 257 ? 11.344 -10.625 -25.703 1 98.5 257 ALA A C 1
ATOM 1892 O O . ALA A 1 257 ? 12.375 -10.648 -26.375 1 98.5 257 ALA A O 1
ATOM 1893 N N . ALA A 1 258 ? 11.352 -11 -24.406 1 98.56 258 ALA A N 1
ATOM 1894 C CA . ALA A 1 258 ? 12.562 -11.375 -23.688 1 98.56 258 ALA A CA 1
ATOM 1895 C C . ALA A 1 258 ? 12.852 -12.867 -23.828 1 98.56 258 ALA A C 1
ATOM 1897 O O . ALA A 1 258 ? 13.797 -13.391 -23.234 1 98.56 258 ALA A O 1
ATOM 1898 N N . GLY A 1 259 ? 12.023 -13.539 -24.547 1 98.62 259 GLY A N 1
ATOM 1899 C CA . GLY A 1 259 ? 12.273 -14.953 -24.828 1 98.62 259 GLY A CA 1
ATOM 1900 C C . GLY A 1 259 ? 11.586 -15.875 -23.844 1 98.62 259 GLY A C 1
ATOM 1901 O O . GLY A 1 259 ? 11.875 -17.078 -23.797 1 98.62 259 GLY A O 1
ATOM 1902 N N . VAL A 1 260 ? 10.695 -15.375 -23.031 1 98.69 260 VAL A N 1
ATOM 1903 C CA . VAL A 1 260 ? 9.938 -16.203 -22.109 1 98.69 260 VAL A CA 1
ATOM 1904 C C . VAL A 1 260 ? 8.859 -16.984 -22.859 1 98.69 260 VAL A C 1
ATOM 1906 O O . VAL A 1 260 ? 8.148 -16.406 -23.703 1 98.69 260 VAL A O 1
ATOM 1909 N N . ARG A 1 261 ? 8.844 -18.203 -22.578 1 96.62 261 ARG A N 1
ATOM 1910 C CA . ARG A 1 261 ? 7.758 -19.016 -23.109 1 96.62 261 ARG A CA 1
ATOM 1911 C C . ARG A 1 261 ? 6.531 -18.953 -22.203 1 96.62 261 ARG A C 1
ATOM 1913 O O . ARG A 1 261 ? 6.621 -19.25 -21.016 1 96.62 261 ARG A O 1
ATOM 1920 N N . CYS A 1 262 ? 5.418 -18.578 -22.734 1 97.25 262 CYS A N 1
ATOM 1921 C CA . CYS A 1 262 ? 4.121 -18.594 -22.062 1 97.25 262 CYS A CA 1
ATOM 1922 C C . CYS A 1 262 ? 3.17 -19.578 -22.734 1 97.25 262 CYS A C 1
ATOM 1924 O O . CYS A 1 262 ? 2.324 -19.188 -23.547 1 97.25 262 CYS A O 1
ATOM 1926 N N . PRO A 1 263 ? 3.252 -20.812 -22.312 1 98.19 263 PRO A N 1
ATOM 1927 C CA . PRO A 1 263 ? 2.459 -21.828 -23 1 98.19 263 PRO A CA 1
ATOM 1928 C C . PRO A 1 263 ? 0.957 -21.562 -22.906 1 98.19 263 PRO A C 1
ATOM 1930 O O . PRO A 1 263 ? 0.489 -20.953 -21.953 1 98.19 263 PRO A O 1
ATOM 1933 N N . ASP A 1 264 ? 0.221 -22.078 -23.953 1 98.5 264 ASP A N 1
ATOM 1934 C CA . ASP A 1 264 ? -1.231 -22.094 -23.812 1 98.5 264 ASP A CA 1
ATOM 1935 C C . ASP A 1 264 ? -1.647 -22.797 -22.516 1 98.5 264 ASP A C 1
ATOM 1937 O O . ASP A 1 264 ? -1.204 -23.906 -22.234 1 98.5 264 ASP A O 1
ATOM 1941 N N . TRP A 1 265 ? -2.475 -22.078 -21.75 1 98.5 265 TRP A N 1
ATOM 1942 C CA . TRP A 1 265 ? -2.811 -22.594 -20.422 1 98.5 265 TRP A CA 1
ATOM 1943 C C . TRP A 1 265 ? -3.48 -23.969 -20.531 1 98.5 265 TRP A C 1
ATOM 1945 O O . TRP A 1 265 ? -3.363 -24.797 -19.625 1 98.5 265 TRP A O 1
ATOM 1955 N N . ARG A 1 266 ? -4.18 -24.297 -21.594 1 98.19 266 ARG A N 1
ATOM 1956 C CA . ARG A 1 266 ? -4.832 -25.594 -21.766 1 98.19 266 ARG A CA 1
ATOM 1957 C C . ARG A 1 266 ? -3.809 -26.719 -21.891 1 98.19 266 ARG A C 1
ATOM 1959 O O . ARG A 1 266 ? -4.035 -27.828 -21.406 1 98.19 266 ARG A O 1
ATOM 1966 N N . GLU A 1 267 ? -2.756 -26.359 -22.625 1 98.19 267 GLU A N 1
ATOM 1967 C CA . GLU A 1 267 ? -1.676 -27.344 -22.734 1 98.19 267 GLU A CA 1
ATOM 1968 C C . GLU A 1 267 ? -1.053 -27.625 -21.359 1 98.19 267 GLU A C 1
ATOM 1970 O O . GLU A 1 267 ? -0.807 -28.781 -21.016 1 98.19 267 GLU A O 1
ATOM 1975 N N . SER A 1 268 ? -0.757 -26.609 -20.625 1 98.62 268 SER A N 1
ATOM 1976 C CA . SER A 1 268 ? -0.182 -26.766 -19.297 1 98.62 268 SER A CA 1
ATOM 1977 C C . SER A 1 268 ? -1.144 -27.484 -18.359 1 98.62 268 SER A C 1
ATOM 1979 O O . SER A 1 268 ? -0.717 -28.25 -17.5 1 98.62 268 SER A O 1
ATOM 1981 N N . LEU A 1 269 ? -2.486 -27.172 -18.516 1 98.69 269 LEU A N 1
ATOM 1982 C CA . LEU A 1 269 ? -3.5 -27.859 -17.719 1 98.69 269 LEU A CA 1
ATOM 1983 C C . LEU A 1 269 ? -3.473 -29.359 -17.969 1 98.69 269 LEU A C 1
ATOM 1985 O O . LEU A 1 269 ? -3.508 -30.156 -17.031 1 98.69 269 LEU A O 1
ATOM 1989 N N . ALA A 1 270 ? -3.404 -29.703 -19.266 1 98.06 270 ALA A N 1
ATOM 1990 C CA . ALA A 1 270 ? -3.363 -31.109 -19.625 1 98.06 270 ALA A CA 1
ATOM 1991 C C . ALA A 1 270 ? -2.141 -31.797 -19.031 1 98.06 270 ALA A C 1
ATOM 1993 O O . ALA A 1 270 ? -2.24 -32.906 -18.516 1 98.06 270 ALA A O 1
ATOM 1994 N N . ARG A 1 271 ? -0.994 -31.109 -19.078 1 97.81 271 ARG A N 1
ATOM 1995 C CA . ARG A 1 271 ? 0.229 -31.656 -18.484 1 97.81 271 ARG A CA 1
ATOM 1996 C C . ARG A 1 271 ? 0.098 -31.797 -16.984 1 97.81 271 ARG A C 1
ATOM 1998 O O . ARG A 1 271 ? 0.557 -32.781 -16.406 1 97.81 271 ARG A O 1
ATOM 2005 N N . TYR A 1 272 ? -0.539 -30.812 -16.344 1 98.12 272 TYR A N 1
ATOM 2006 C CA . TYR A 1 272 ? -0.697 -30.781 -14.891 1 98.12 272 TYR A CA 1
ATOM 2007 C C . TYR A 1 272 ? -1.588 -31.922 -14.422 1 98.12 272 TYR A C 1
ATOM 2009 O O . TYR A 1 272 ? -1.366 -32.5 -13.344 1 98.12 272 TYR A O 1
ATOM 2017 N N . LEU A 1 273 ? -2.586 -32.344 -15.234 1 97.44 273 LEU A N 1
ATOM 2018 C CA . LEU A 1 273 ? -3.584 -33.344 -14.836 1 97.44 273 LEU A CA 1
ATOM 2019 C C . LEU A 1 273 ? -3.189 -34.75 -15.312 1 97.44 273 LEU A C 1
ATOM 2021 O O . LEU A 1 273 ? -3.869 -35.719 -15.008 1 97.44 273 LEU A O 1
ATOM 2025 N N . ALA A 1 274 ? -2.129 -34.906 -16.141 1 92.69 274 ALA A N 1
ATOM 2026 C CA . ALA A 1 274 ? -1.686 -36.219 -16.625 1 92.69 274 ALA A CA 1
ATOM 2027 C C . ALA A 1 274 ? -1.029 -37.031 -15.523 1 92.69 274 ALA A C 1
ATOM 2029 O O . ALA A 1 274 ? -0.457 -36.469 -14.586 1 92.69 274 ALA A O 1
ATOM 2030 N N . MET B 1 1 ? 25.672 26.094 0.629 1 56.84 1 MET B N 1
ATOM 2031 C CA . MET B 1 1 ? 24.375 25.969 1.307 1 56.84 1 MET B CA 1
ATOM 2032 C C . MET B 1 1 ? 23.578 24.812 0.712 1 56.84 1 MET B C 1
ATOM 2034 O O . MET B 1 1 ? 23.703 24.5 -0.473 1 56.84 1 MET B O 1
ATOM 2038 N N . SER B 1 2 ? 22.906 23.891 1.507 1 76.38 2 SER B N 1
ATOM 2039 C CA . SER B 1 2 ? 22.156 22.734 1.027 1 76.38 2 SER B CA 1
ATOM 2040 C C . SER B 1 2 ? 21 23.156 0.126 1 76.38 2 SER B C 1
ATOM 2042 O O . SER B 1 2 ? 20.281 24.109 0.441 1 76.38 2 SER B O 1
ATOM 2044 N N . ARG B 1 3 ? 21.047 22.828 -1.096 1 93.38 3 ARG B N 1
ATOM 2045 C CA . ARG B 1 3 ? 19.969 23.125 -2.037 1 93.38 3 ARG B CA 1
ATOM 2046 C C . ARG B 1 3 ? 18.766 22.219 -1.798 1 93.38 3 ARG B C 1
ATOM 2048 O O . ARG B 1 3 ? 18.891 20.984 -1.84 1 93.38 3 ARG B O 1
ATOM 2055 N N . THR B 1 4 ? 17.594 22.797 -1.479 1 98 4 THR B N 1
ATOM 2056 C CA . THR B 1 4 ? 16.391 22.078 -1.108 1 98 4 THR B CA 1
ATOM 2057 C C . THR B 1 4 ? 15.352 22.156 -2.227 1 98 4 THR B C 1
ATOM 2059 O O . THR B 1 4 ? 15.086 23.219 -2.77 1 98 4 THR B O 1
ATOM 2062 N N . LEU B 1 5 ? 14.844 21.016 -2.674 1 98.19 5 LEU B N 1
ATOM 2063 C CA . LEU B 1 5 ? 13.664 20.891 -3.525 1 98.19 5 LEU B CA 1
ATOM 2064 C C . LEU B 1 5 ? 12.422 20.609 -2.691 1 98.19 5 LEU B C 1
ATOM 2066 O O . LEU B 1 5 ? 12.328 19.578 -2.037 1 98.19 5 LEU B O 1
ATOM 2070 N N . LEU B 1 6 ? 11.516 21.547 -2.637 1 98.31 6 LEU B N 1
ATOM 2071 C CA . LEU B 1 6 ? 10.281 21.422 -1.873 1 98.31 6 LEU B CA 1
ATOM 2072 C C . LEU B 1 6 ? 9.094 21.188 -2.799 1 98.31 6 LEU B C 1
ATOM 2074 O O . LEU B 1 6 ? 8.641 22.109 -3.48 1 98.31 6 LEU B O 1
ATOM 2078 N N . ILE B 1 7 ? 8.633 19.938 -2.768 1 98.12 7 ILE B N 1
ATOM 2079 C CA . ILE B 1 7 ? 7.465 19.547 -3.553 1 98.12 7 ILE B CA 1
ATOM 2080 C C . ILE B 1 7 ? 6.199 19.734 -2.719 1 98.12 7 ILE B C 1
ATOM 2082 O O . ILE B 1 7 ? 6.137 19.281 -1.57 1 98.12 7 ILE B O 1
ATOM 2086 N N . GLY B 1 8 ? 5.156 20.375 -3.314 1 97.38 8 GLY B N 1
ATOM 2087 C CA . GLY B 1 8 ? 3.92 20.625 -2.59 1 97.38 8 GLY B CA 1
ATOM 2088 C C . GLY B 1 8 ? 3.943 21.891 -1.771 1 97.38 8 GLY B C 1
ATOM 2089 O O . GLY B 1 8 ? 3.371 21.953 -0.68 1 97.38 8 GLY B O 1
ATOM 2090 N N . ALA B 1 9 ? 4.551 22.922 -2.262 1 97.25 9 ALA B N 1
ATOM 2091 C CA . ALA B 1 9 ? 4.77 24.172 -1.526 1 97.25 9 ALA B CA 1
ATOM 2092 C C . ALA B 1 9 ? 3.471 24.953 -1.379 1 97.25 9 ALA B C 1
ATOM 2094 O O . ALA B 1 9 ? 3.393 25.891 -0.581 1 97.25 9 ALA B O 1
ATOM 2095 N N . THR B 1 10 ? 2.439 24.547 -2.098 1 95.94 10 THR B N 1
ATOM 2096 C CA . THR B 1 10 ? 1.191 25.297 -2.055 1 95.94 10 THR B CA 1
ATOM 2097 C C . THR B 1 10 ? 0.226 24.688 -1.042 1 95.94 10 THR B C 1
ATOM 2099 O O . THR B 1 10 ? -0.829 25.266 -0.76 1 95.94 10 THR B O 1
ATOM 2102 N N . GLY B 1 11 ? 0.556 23.547 -0.503 1 96.94 11 GLY B N 1
ATOM 2103 C CA . GLY B 1 11 ? -0.246 22.938 0.549 1 96.94 11 GLY B CA 1
ATOM 2104 C C . GLY B 1 11 ? -0.009 23.562 1.912 1 96.94 11 GLY B C 1
ATOM 2105 O O . GLY B 1 11 ? 0.853 24.438 2.061 1 96.94 11 GLY B O 1
ATOM 2106 N N . GLN B 1 12 ? -0.738 23.109 2.912 1 97.88 12 GLN B N 1
ATOM 2107 C CA . GLN B 1 12 ? -0.692 23.688 4.254 1 97.88 12 GLN B CA 1
ATOM 2108 C C . GLN B 1 12 ? 0.706 23.578 4.852 1 97.88 12 GLN B C 1
ATOM 2110 O O . GLN B 1 12 ? 1.286 24.578 5.285 1 97.88 12 GLN B O 1
ATOM 2115 N N . VAL B 1 13 ? 1.247 22.359 4.84 1 98.38 13 VAL B N 1
ATOM 2116 C CA . VAL B 1 13 ? 2.57 22.156 5.414 1 98.38 13 VAL B CA 1
ATOM 2117 C C . VAL B 1 13 ? 3.635 22.75 4.492 1 98.38 13 VAL B C 1
ATOM 2119 O O . VAL B 1 13 ? 4.625 23.312 4.961 1 98.38 13 VAL B O 1
ATOM 2122 N N . GLY B 1 14 ? 3.436 22.609 3.162 1 98.25 14 GLY B N 1
ATOM 2123 C CA . GLY B 1 14 ? 4.359 23.156 2.182 1 98.25 14 GLY B CA 1
ATOM 2124 C C . GLY B 1 14 ? 4.566 24.656 2.33 1 98.25 14 GLY B C 1
ATOM 2125 O O . GLY B 1 14 ? 5.699 25.125 2.291 1 98.25 14 GLY B O 1
ATOM 2126 N N . ARG B 1 15 ? 3.475 25.391 2.523 1 98 15 ARG B N 1
ATOM 2127 C CA . ARG B 1 15 ? 3.562 26.844 2.701 1 98 15 ARG B CA 1
ATOM 2128 C C . ARG B 1 15 ? 4.371 27.188 3.945 1 98 15 ARG B C 1
ATOM 2130 O O . ARG B 1 15 ? 5.18 28.125 3.924 1 98 15 ARG B O 1
ATOM 2137 N N . ALA B 1 16 ? 4.098 26.469 5.02 1 98.56 16 ALA B N 1
ATOM 2138 C CA . ALA B 1 16 ? 4.828 26.703 6.266 1 98.56 16 ALA B CA 1
ATOM 2139 C C . ALA B 1 16 ? 6.316 26.422 6.086 1 98.56 16 ALA B C 1
ATOM 2141 O O . ALA B 1 16 ? 7.16 27.156 6.602 1 98.56 16 ALA B O 1
ATOM 2142 N N . LEU B 1 17 ? 6.66 25.375 5.352 1 98.56 17 LEU B N 1
ATOM 2143 C CA . LEU B 1 17 ? 8.055 25.016 5.105 1 98.56 17 LEU B CA 1
ATOM 2144 C C . LEU B 1 17 ? 8.727 26.031 4.188 1 98.56 17 LEU B C 1
ATOM 2146 O O . LEU B 1 17 ? 9.875 26.422 4.418 1 98.56 17 LEU B O 1
ATOM 2150 N N . ALA B 1 18 ? 7.996 26.422 3.17 1 98 18 ALA B N 1
ATOM 2151 C CA . ALA B 1 18 ? 8.539 27.391 2.223 1 98 18 ALA B CA 1
ATOM 2152 C C . ALA B 1 18 ? 8.93 28.688 2.928 1 98 18 ALA B C 1
ATOM 2154 O O . ALA B 1 18 ? 9.914 29.328 2.551 1 98 18 ALA B O 1
ATOM 2155 N N . ALA B 1 19 ? 8.18 29.047 3.936 1 97.69 19 ALA B N 1
ATOM 2156 C CA . ALA B 1 19 ? 8.469 30.25 4.707 1 97.69 19 ALA B CA 1
ATOM 2157 C C . ALA B 1 19 ? 9.797 30.125 5.449 1 97.69 19 ALA B C 1
ATOM 2159 O O . ALA B 1 19 ? 10.477 31.125 5.695 1 97.69 19 ALA B O 1
ATOM 2160 N N . ARG B 1 20 ? 10.227 28.922 5.773 1 97 20 ARG B N 1
ATOM 2161 C CA . ARG B 1 20 ? 11.461 28.672 6.512 1 97 20 ARG B CA 1
ATOM 2162 C C . ARG B 1 20 ? 12.641 28.5 5.559 1 97 20 ARG B C 1
ATOM 2164 O O . ARG B 1 20 ? 13.797 28.547 5.98 1 97 20 ARG B O 1
ATOM 2171 N N . TRP B 1 21 ? 12.305 28.172 4.336 1 96.5 21 TRP B N 1
ATOM 2172 C CA . TRP B 1 21 ? 13.328 27.938 3.322 1 96.5 21 TRP B CA 1
ATOM 2173 C C . TRP B 1 21 ? 13.125 28.844 2.117 1 96.5 21 TRP B C 1
ATOM 2175 O O . TRP B 1 21 ? 12.859 28.375 1.01 1 96.5 21 TRP B O 1
ATOM 2185 N N . PRO B 1 22 ? 13.469 30.125 2.26 1 94.25 22 PRO B N 1
ATOM 2186 C CA . PRO B 1 22 ? 13.195 31.094 1.188 1 94.25 22 PRO B CA 1
ATOM 2187 C C . PRO B 1 22 ? 13.961 30.781 -0.094 1 94.25 22 PRO B C 1
ATOM 2189 O O . PRO B 1 22 ? 13.539 31.188 -1.183 1 94.25 22 PRO B O 1
ATOM 2192 N N . ASP B 1 23 ? 14.977 30.031 -0.053 1 96.31 23 ASP B N 1
ATOM 2193 C CA . ASP B 1 23 ? 15.805 29.766 -1.225 1 96.31 23 ASP B CA 1
ATOM 2194 C C . ASP B 1 23 ? 15.492 28.391 -1.811 1 96.31 23 ASP B C 1
ATOM 2196 O O . ASP B 1 23 ? 16.109 27.969 -2.795 1 96.31 23 ASP B O 1
ATOM 2200 N N . ALA B 1 24 ? 14.555 27.672 -1.241 1 97.38 24 ALA B N 1
ATOM 2201 C CA . ALA B 1 24 ? 14.203 26.344 -1.748 1 97.38 24 ALA B CA 1
ATOM 2202 C C . ALA B 1 24 ? 13.547 26.438 -3.121 1 97.38 24 ALA B C 1
ATOM 2204 O O . ALA B 1 24 ? 12.82 27.391 -3.402 1 97.38 24 ALA B O 1
ATOM 2205 N N . ALA B 1 25 ? 13.906 25.453 -4.031 1 97.81 25 ALA B N 1
ATOM 2206 C CA . ALA B 1 25 ? 13.133 25.312 -5.262 1 97.81 25 ALA B CA 1
ATOM 2207 C C . ALA B 1 25 ? 11.734 24.766 -4.977 1 97.81 25 ALA B C 1
ATOM 2209 O O . ALA B 1 25 ? 11.578 23.734 -4.324 1 97.81 25 ALA B O 1
ATOM 2210 N N . THR B 1 26 ? 10.734 25.469 -5.422 1 97.81 26 THR B N 1
ATOM 2211 C CA . THR B 1 26 ? 9.344 25.109 -5.172 1 97.81 26 THR B CA 1
ATOM 2212 C C . THR B 1 26 ? 8.578 24.953 -6.484 1 97.81 26 THR B C 1
ATOM 2214 O O . THR B 1 26 ? 7.766 25.812 -6.84 1 97.81 26 THR B O 1
ATOM 2217 N N . PRO B 1 27 ? 8.766 23.844 -7.129 1 96.75 27 PRO B N 1
ATOM 2218 C CA . PRO B 1 27 ? 8.07 23.656 -8.406 1 96.75 27 PRO B CA 1
ATOM 2219 C C . PRO B 1 27 ? 6.555 23.594 -8.25 1 96.75 27 PRO B C 1
ATOM 2221 O O . PRO B 1 27 ? 6.059 23.078 -7.246 1 96.75 27 PRO B O 1
ATOM 2224 N N . THR B 1 28 ? 5.859 24.125 -9.266 1 94.06 28 THR B N 1
ATOM 2225 C CA . THR B 1 28 ? 4.418 23.938 -9.344 1 94.06 28 THR B CA 1
ATOM 2226 C C . THR B 1 28 ? 4.078 22.516 -9.781 1 94.06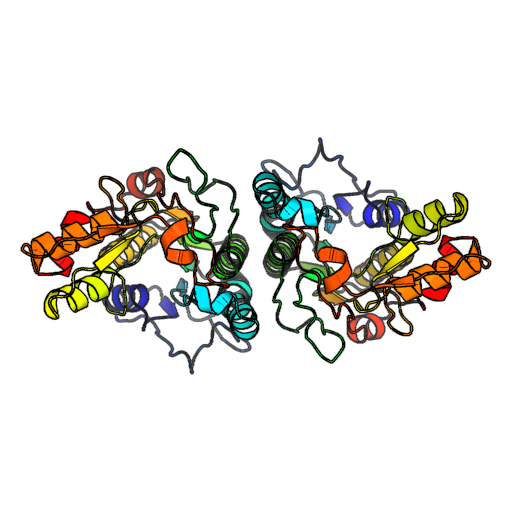 28 THR B C 1
ATOM 2228 O O . THR B 1 28 ? 4.961 21.75 -10.195 1 94.06 28 THR B O 1
ATOM 2231 N N . ARG B 1 29 ? 2.834 22.219 -9.68 1 91.56 29 ARG B N 1
ATOM 2232 C CA . ARG B 1 29 ? 2.398 20.891 -10.125 1 91.56 29 ARG B CA 1
ATOM 2233 C C . ARG B 1 29 ? 2.676 20.688 -11.609 1 91.56 29 ARG B C 1
ATOM 2235 O O . ARG B 1 29 ? 2.992 19.578 -12.039 1 91.56 29 ARG B O 1
ATOM 2242 N N . ALA B 1 30 ? 2.584 21.766 -12.336 1 90.88 30 ALA B N 1
ATOM 2243 C CA . ALA B 1 30 ? 2.842 21.703 -13.773 1 90.88 30 ALA B CA 1
ATOM 2244 C C . ALA B 1 30 ? 4.312 21.422 -14.055 1 90.88 30 ALA B C 1
ATOM 2246 O O . ALA B 1 30 ? 4.641 20.75 -15.039 1 90.88 30 ALA B O 1
ATOM 2247 N N . GLU B 1 31 ? 5.211 21.906 -13.18 1 92.38 31 GLU B N 1
ATOM 2248 C CA . GLU B 1 31 ? 6.652 21.734 -13.352 1 92.38 31 GLU B CA 1
ATOM 2249 C C . GLU B 1 31 ? 7.113 20.375 -12.852 1 92.38 31 GLU B C 1
ATOM 2251 O O . GLU B 1 31 ? 8.055 19.797 -13.398 1 92.38 31 GLU B O 1
ATOM 2256 N N . LEU B 1 32 ? 6.516 19.891 -11.859 1 93.44 32 LEU B N 1
ATOM 2257 C CA . LEU B 1 32 ? 6.832 18.594 -11.266 1 93.44 32 LEU B CA 1
ATOM 2258 C C . LEU B 1 32 ? 5.582 17.938 -10.695 1 93.44 32 LEU B C 1
ATOM 2260 O O . LEU B 1 32 ? 5.059 18.375 -9.664 1 93.44 32 LEU B O 1
ATOM 2264 N N . ASP B 1 33 ? 5.18 16.922 -11.453 1 90.38 33 ASP B N 1
ATOM 2265 C CA . ASP B 1 33 ? 4.016 16.141 -11.031 1 90.38 33 ASP B CA 1
ATOM 2266 C C . ASP B 1 33 ? 4.438 14.828 -10.383 1 90.38 33 ASP B C 1
ATOM 2268 O O . ASP B 1 33 ? 5.055 13.984 -11.031 1 90.38 33 ASP B O 1
ATOM 2272 N N . LEU B 1 34 ? 4.043 14.68 -9.148 1 90.94 34 LEU B N 1
ATOM 2273 C CA . LEU B 1 34 ? 4.395 13.469 -8.414 1 90.94 34 LEU B CA 1
ATOM 2274 C C . LEU B 1 34 ? 3.857 12.227 -9.117 1 90.94 34 LEU B C 1
ATOM 2276 O O . LEU B 1 34 ? 4.395 11.125 -8.945 1 90.94 34 LEU B O 1
ATOM 2280 N N . ALA B 1 35 ? 2.789 12.383 -9.828 1 87 35 ALA B N 1
ATOM 2281 C CA . ALA B 1 35 ? 2.164 11.258 -10.516 1 87 35 ALA B CA 1
ATOM 2282 C C . ALA B 1 35 ? 2.959 10.867 -11.766 1 87 35 ALA B C 1
ATOM 2284 O O . ALA B 1 35 ? 2.736 9.797 -12.336 1 87 35 ALA B O 1
ATOM 2285 N N . ASP B 1 36 ? 3.855 11.719 -12.141 1 88.75 36 ASP B N 1
ATOM 2286 C CA . ASP B 1 36 ? 4.707 11.445 -13.297 1 88.75 36 ASP B CA 1
ATOM 2287 C C . ASP B 1 36 ? 6.062 12.133 -13.156 1 88.75 36 ASP B C 1
ATOM 2289 O O . ASP B 1 36 ? 6.215 13.305 -13.508 1 88.75 36 ASP B O 1
ATOM 2293 N N . LEU B 1 37 ? 7.02 11.414 -12.789 1 93.31 37 LEU B N 1
ATOM 2294 C CA . LEU B 1 37 ? 8.336 11.977 -12.492 1 93.31 37 LEU B CA 1
ATOM 2295 C C . LEU B 1 37 ? 9.328 11.648 -13.609 1 93.31 37 LEU B C 1
ATOM 2297 O O . LEU B 1 37 ? 10.539 11.773 -13.422 1 93.31 37 LEU B O 1
ATOM 2301 N N . ALA B 1 38 ? 8.797 11.172 -14.727 1 87.62 38 ALA B N 1
ATOM 2302 C CA . ALA B 1 38 ? 9.672 10.859 -15.852 1 87.62 38 ALA B CA 1
ATOM 2303 C C . ALA B 1 38 ? 10.484 12.086 -16.266 1 87.62 38 ALA B C 1
ATOM 2305 O O . ALA B 1 38 ? 9.93 13.164 -16.484 1 87.62 38 ALA B O 1
ATOM 2306 N N . GLY B 1 39 ? 11.75 12.047 -16.234 1 87.69 39 GLY B N 1
ATOM 2307 C CA . GLY B 1 39 ? 12.609 13.102 -16.75 1 87.69 39 GLY B CA 1
ATOM 2308 C C . GLY B 1 39 ? 12.977 14.133 -15.688 1 87.69 39 GLY B C 1
ATOM 2309 O O . GLY B 1 39 ? 13.727 15.07 -15.961 1 87.69 39 GLY B O 1
ATOM 2310 N N . VAL B 1 40 ? 12.453 14.008 -14.469 1 92.06 40 VAL B N 1
ATOM 2311 C CA . VAL B 1 40 ? 12.766 14.961 -13.406 1 92.06 40 VAL B CA 1
ATOM 2312 C C . VAL B 1 40 ? 14.211 14.781 -12.961 1 92.06 40 VAL B C 1
ATOM 2314 O O . VAL B 1 40 ? 14.656 13.656 -12.703 1 92.06 40 VAL B O 1
ATOM 2317 N N . ASP B 1 41 ? 14.906 15.852 -13 1 92.75 41 ASP B N 1
ATOM 2318 C CA . ASP B 1 41 ? 16.297 15.852 -12.562 1 92.75 41 ASP B CA 1
ATOM 2319 C C . ASP B 1 41 ? 16.438 16.438 -11.164 1 92.75 41 ASP B C 1
ATOM 2321 O O . ASP B 1 41 ? 16.188 17.625 -10.953 1 92.75 41 ASP B O 1
ATOM 2325 N N . VAL B 1 42 ? 16.906 15.547 -10.227 1 95.19 42 VAL B N 1
ATOM 2326 C CA . VAL B 1 42 ? 17.031 16.016 -8.852 1 95.19 42 VAL B CA 1
ATOM 2327 C C . VAL B 1 42 ? 18.5 16.094 -8.477 1 95.19 42 VAL B C 1
ATOM 2329 O O . VAL B 1 42 ? 18.844 16.297 -7.305 1 95.19 42 VAL B O 1
ATOM 2332 N N . SER B 1 43 ? 19.469 15.953 -9.406 1 93.75 43 SER B N 1
ATOM 2333 C CA . SER B 1 43 ? 20.891 15.859 -9.141 1 93.75 43 SER B CA 1
ATOM 2334 C C . SER B 1 43 ? 21.438 17.156 -8.539 1 93.75 43 SER B C 1
ATOM 2336 O O . SER B 1 43 ? 22.453 17.156 -7.84 1 93.75 43 SER B O 1
ATOM 2338 N N . GLY B 1 44 ? 20.781 18.25 -8.664 1 94.56 44 GLY B N 1
ATOM 2339 C CA . GLY B 1 44 ? 21.25 19.516 -8.164 1 94.56 44 GLY B CA 1
ATOM 2340 C C . GLY B 1 44 ? 20.812 19.812 -6.738 1 94.56 44 GLY B C 1
ATOM 2341 O O . GLY B 1 44 ? 21.203 20.828 -6.156 1 94.56 44 GLY B O 1
ATOM 2342 N N . TYR B 1 45 ? 20.109 18.844 -6.066 1 97.5 45 TYR B N 1
ATOM 2343 C CA . TYR B 1 45 ? 19.562 19.094 -4.738 1 97.5 45 TYR B CA 1
ATOM 2344 C C . TYR B 1 45 ? 20.203 18.188 -3.697 1 97.5 45 TYR B C 1
ATOM 2346 O O . TYR B 1 45 ? 20.594 17.062 -4.008 1 97.5 45 TYR B O 1
ATOM 2354 N N . ASP B 1 46 ? 20.359 18.703 -2.49 1 97.5 46 ASP B N 1
ATOM 2355 C CA . ASP B 1 46 ? 20.844 17.922 -1.357 1 97.5 46 ASP B CA 1
ATOM 2356 C C . ASP B 1 46 ? 19.688 17.297 -0.583 1 97.5 46 ASP B C 1
ATOM 2358 O O . ASP B 1 46 ? 19.844 16.234 0.017 1 97.5 46 ASP B O 1
ATOM 2362 N N . VAL B 1 47 ? 18.594 18 -0.593 1 98.25 47 VAL B N 1
ATOM 2363 C CA . VAL B 1 47 ? 17.422 17.594 0.157 1 98.25 47 VAL B CA 1
ATOM 2364 C C . VAL B 1 47 ? 16.172 17.703 -0.727 1 98.25 47 VAL B C 1
ATOM 2366 O O . VAL B 1 47 ? 15.977 18.703 -1.406 1 98.25 47 VAL B O 1
ATOM 2369 N N . ILE B 1 48 ? 15.422 16.625 -0.817 1 98.56 48 ILE B N 1
ATOM 2370 C CA . ILE B 1 48 ? 14.094 16.625 -1.422 1 98.56 48 ILE B CA 1
ATOM 2371 C C . ILE B 1 48 ? 13.031 16.516 -0.332 1 98.56 48 ILE B C 1
ATOM 2373 O O . ILE B 1 48 ? 13.047 15.578 0.466 1 98.56 48 ILE B O 1
ATOM 2377 N N . VAL B 1 49 ? 12.18 17.484 -0.206 1 98.69 49 VAL B N 1
ATOM 2378 C CA . VAL B 1 49 ? 11.047 17.453 0.722 1 98.69 49 VAL B CA 1
ATOM 2379 C C . VAL B 1 49 ? 9.75 17.234 -0.05 1 98.69 49 VAL B C 1
ATOM 2381 O O . VAL B 1 49 ? 9.336 18.094 -0.831 1 98.69 49 VAL B O 1
ATOM 2384 N N . ASN B 1 50 ? 9.156 16.125 0.162 1 98.69 50 ASN B N 1
ATOM 2385 C CA . ASN B 1 50 ? 7.867 15.82 -0.451 1 98.69 50 ASN B CA 1
ATOM 2386 C C . ASN B 1 50 ? 6.711 16.141 0.494 1 98.69 50 ASN B C 1
ATOM 2388 O O . ASN B 1 50 ? 6.348 15.312 1.332 1 98.69 50 ASN B O 1
ATOM 2392 N N . ALA B 1 51 ? 6.09 17.234 0.309 1 98.31 51 ALA B N 1
ATOM 2393 C CA . ALA B 1 51 ? 4.922 17.641 1.081 1 98.31 51 ALA B CA 1
ATOM 2394 C C . ALA B 1 51 ? 3.65 17.562 0.241 1 98.31 51 ALA B C 1
ATOM 2396 O O . ALA B 1 51 ? 2.605 18.094 0.629 1 98.31 51 ALA B O 1
ATOM 2397 N N . ALA B 1 52 ? 3.773 16.938 -0.945 1 97.38 52 ALA B N 1
ATOM 2398 C CA . ALA B 1 52 ? 2.611 16.766 -1.813 1 97.38 52 ALA B CA 1
ATOM 2399 C C . ALA B 1 52 ? 1.95 15.406 -1.564 1 97.38 52 ALA B C 1
ATOM 2401 O O . ALA B 1 52 ? 2.621 14.438 -1.203 1 97.38 52 ALA B O 1
ATOM 2402 N N . ALA B 1 53 ? 0.685 15.367 -1.736 1 96.88 53 ALA B N 1
ATOM 2403 C CA . ALA B 1 53 ? -0.059 14.117 -1.606 1 96.88 53 ALA B CA 1
ATOM 2404 C C . ALA B 1 53 ? -1.48 14.266 -2.143 1 96.88 53 ALA B C 1
ATOM 2406 O O . ALA B 1 53 ? -1.979 15.383 -2.295 1 96.88 53 ALA B O 1
ATOM 2407 N N . TRP B 1 54 ? -2.055 13.18 -2.582 1 97 54 TRP B N 1
ATOM 2408 C CA . TRP B 1 54 ? -3.508 13.094 -2.654 1 97 54 TRP B CA 1
ATOM 2409 C C . TRP B 1 54 ? -4.117 12.984 -1.261 1 97 54 TRP B C 1
ATOM 2411 O O . TRP B 1 54 ? -3.891 12 -0.554 1 97 54 TRP B O 1
ATOM 2421 N N . THR B 1 55 ? -4.957 13.992 -0.883 1 96.19 55 THR B N 1
ATOM 2422 C CA . THR B 1 55 ? -5.402 14.023 0.507 1 96.19 55 THR B CA 1
ATOM 2423 C C . THR B 1 55 ? -6.922 13.922 0.592 1 96.19 55 THR B C 1
ATOM 2425 O O . THR B 1 55 ? -7.492 13.984 1.683 1 96.19 55 THR B O 1
ATOM 2428 N N . ALA B 1 56 ? -7.656 13.875 -0.633 1 97.31 56 ALA B N 1
ATOM 2429 C CA . ALA B 1 56 ? -9.102 13.695 -0.613 1 97.31 56 ALA B CA 1
ATOM 2430 C C . ALA B 1 56 ? -9.477 12.266 -0.233 1 97.31 56 ALA B C 1
ATOM 2432 O O . ALA B 1 56 ? -9.711 11.43 -1.105 1 97.31 56 ALA B O 1
ATOM 2433 N N . VAL B 1 57 ? -9.688 12.039 1.046 1 98.31 57 VAL B N 1
ATOM 2434 C CA . VAL B 1 57 ? -9.773 10.719 1.647 1 98.31 57 VAL B CA 1
ATOM 2435 C C . VAL B 1 57 ? -10.961 9.961 1.067 1 98.31 57 VAL B C 1
ATOM 2437 O O . VAL B 1 57 ? -10.82 8.836 0.584 1 98.31 57 VAL B O 1
ATOM 2440 N N . ASP B 1 58 ? -12.172 10.586 1.023 1 98.19 58 ASP B N 1
ATOM 2441 C CA . ASP B 1 58 ? -13.367 9.906 0.548 1 98.19 58 ASP B CA 1
ATOM 2442 C C . ASP B 1 58 ? -13.328 9.711 -0.965 1 98.19 58 ASP B C 1
ATOM 2444 O O . ASP B 1 58 ? -13.734 8.664 -1.472 1 98.19 58 ASP B O 1
ATOM 2448 N N . ALA B 1 59 ? -12.758 10.703 -1.646 1 98.19 59 ALA B N 1
ATOM 2449 C CA . ALA B 1 59 ? -12.688 10.617 -3.102 1 98.19 59 ALA B CA 1
ATOM 2450 C C . ALA B 1 59 ? -11.75 9.492 -3.537 1 98.19 59 ALA B C 1
ATOM 2452 O O . ALA B 1 59 ? -11.883 8.969 -4.645 1 98.19 59 ALA B O 1
ATOM 2453 N N . ALA B 1 60 ? -10.805 9.117 -2.693 1 98.56 60 ALA B N 1
ATOM 2454 C CA . ALA B 1 60 ? -9.867 8.039 -3.012 1 98.56 60 ALA B CA 1
ATOM 2455 C C . ALA B 1 60 ? -10.594 6.711 -3.176 1 98.56 60 ALA B C 1
ATOM 2457 O O . ALA B 1 60 ? -10.078 5.785 -3.805 1 98.56 60 ALA B O 1
ATOM 2458 N N . GLU B 1 61 ? -11.836 6.59 -2.613 1 98.44 61 GLU B N 1
ATOM 2459 C CA . GLU B 1 61 ? -12.57 5.332 -2.652 1 98.44 61 GLU B CA 1
ATOM 2460 C C . GLU B 1 61 ? -13.227 5.117 -4.016 1 98.44 61 GLU B C 1
ATOM 2462 O O . GLU B 1 61 ? -13.68 4.012 -4.328 1 98.44 61 GLU B O 1
ATOM 2467 N N . THR B 1 62 ? -13.328 6.176 -4.84 1 98.06 62 THR B N 1
ATOM 2468 C CA . THR B 1 62 ? -13.867 6.051 -6.188 1 98.06 62 THR B CA 1
ATOM 2469 C C . THR B 1 62 ? -12.844 5.43 -7.129 1 98.06 62 THR B C 1
ATOM 2471 O O . THR B 1 62 ? -11.648 5.43 -6.84 1 98.06 62 THR B O 1
ATOM 2474 N N . PRO B 1 63 ? -13.273 4.871 -8.258 1 96.75 63 PRO B N 1
ATOM 2475 C CA . PRO B 1 63 ? -12.32 4.27 -9.195 1 96.75 63 PRO B CA 1
ATOM 2476 C C . PRO B 1 63 ? -11.242 5.246 -9.656 1 96.75 63 PRO B C 1
ATOM 2478 O O . PRO B 1 63 ? -10.055 4.922 -9.609 1 96.75 63 PRO B O 1
ATOM 2481 N N . ASP B 1 64 ? -11.594 6.41 -10.008 1 97 64 ASP B N 1
ATOM 2482 C CA . ASP B 1 64 ? -10.625 7.398 -10.477 1 97 64 ASP B CA 1
ATOM 2483 C C . ASP B 1 64 ? -9.766 7.914 -9.32 1 97 64 ASP B C 1
ATOM 2485 O O . ASP B 1 64 ? -8.562 8.109 -9.484 1 97 64 ASP B O 1
ATOM 2489 N N . GLY B 1 65 ? -10.422 8.172 -8.219 1 98.12 65 GLY B N 1
ATOM 2490 C CA . GLY B 1 65 ? -9.695 8.625 -7.047 1 98.12 65 GLY B CA 1
ATOM 2491 C C . GLY B 1 65 ? -8.68 7.613 -6.555 1 98.12 65 GLY B C 1
ATOM 2492 O O . GLY B 1 65 ? -7.586 7.988 -6.117 1 98.12 65 GLY B O 1
ATOM 2493 N N . ARG B 1 66 ? -9.031 6.355 -6.629 1 98.56 66 ARG B N 1
ATOM 2494 C CA . ARG B 1 66 ? -8.125 5.289 -6.215 1 98.56 66 ARG B CA 1
ATOM 2495 C C . ARG B 1 66 ? -6.84 5.312 -7.035 1 98.56 66 ARG B C 1
ATOM 2497 O O . ARG B 1 66 ? -5.742 5.316 -6.477 1 98.56 66 ARG B O 1
ATOM 2504 N N . ARG B 1 67 ? -6.984 5.363 -8.32 1 97.94 67 ARG B N 1
ATOM 2505 C CA . ARG B 1 67 ? -5.828 5.414 -9.211 1 97.94 67 ARG B CA 1
ATOM 2506 C C . ARG B 1 67 ? -4.961 6.633 -8.922 1 97.94 67 ARG B C 1
ATOM 2508 O O . ARG B 1 67 ? -3.74 6.52 -8.812 1 97.94 67 ARG B O 1
ATOM 2515 N N . ALA B 1 68 ? -5.625 7.758 -8.773 1 97.56 68 ALA B N 1
ATOM 2516 C CA . ALA B 1 68 ? -4.902 9.008 -8.539 1 97.56 68 ALA B CA 1
ATOM 2517 C C . ALA B 1 68 ? -4.176 8.977 -7.199 1 97.56 68 ALA B C 1
ATOM 2519 O O . ALA B 1 68 ? -3.031 9.422 -7.098 1 97.56 68 ALA B O 1
ATOM 2520 N N . ALA B 1 69 ? -4.824 8.461 -6.203 1 98.5 69 ALA B N 1
ATOM 2521 C CA . ALA B 1 69 ? -4.227 8.383 -4.875 1 98.5 69 ALA B CA 1
ATOM 2522 C C . ALA B 1 69 ? -2.982 7.496 -4.883 1 98.5 69 ALA B C 1
ATOM 2524 O O . ALA B 1 69 ? -1.941 7.875 -4.34 1 98.5 69 ALA B O 1
ATOM 2525 N N . TRP B 1 70 ? -3.061 6.379 -5.531 1 98.75 70 TRP B N 1
ATOM 2526 C CA . TRP B 1 70 ? -1.921 5.465 -5.551 1 98.75 70 TRP B CA 1
ATOM 2527 C C . TRP B 1 70 ? -0.78 6.035 -6.387 1 98.75 70 TRP B C 1
ATOM 2529 O O . TRP B 1 70 ? 0.394 5.82 -6.074 1 98.75 70 TRP B O 1
ATOM 2539 N N . GLN B 1 71 ? -1.084 6.75 -7.422 1 97.94 71 GLN B N 1
ATOM 2540 C CA . GLN B 1 71 ? -0.045 7.391 -8.219 1 97.94 71 GLN B CA 1
ATOM 2541 C C . GLN B 1 71 ? 0.685 8.469 -7.422 1 97.94 71 GLN B C 1
ATOM 2543 O O . GLN B 1 71 ? 1.917 8.508 -7.402 1 97.94 71 GLN B O 1
ATOM 2548 N N . ALA B 1 72 ? -0.043 9.273 -6.746 1 97.75 72 ALA B N 1
ATOM 2549 C CA . ALA B 1 72 ? 0.531 10.43 -6.066 1 97.75 72 ALA B CA 1
ATOM 2550 C C . ALA B 1 72 ? 1.163 10.031 -4.738 1 97.75 72 ALA B C 1
ATOM 2552 O O . ALA B 1 72 ? 2.215 10.547 -4.359 1 97.75 72 ALA B O 1
ATOM 2553 N N . ASN B 1 73 ? 0.521 9.117 -4.027 1 98.56 73 ASN B N 1
ATOM 2554 C CA . ASN B 1 73 ? 0.917 8.836 -2.65 1 98.56 73 ASN B CA 1
ATOM 2555 C C . ASN B 1 73 ? 1.878 7.656 -2.572 1 98.56 73 ASN B C 1
ATOM 2557 O O . ASN B 1 73 ? 2.545 7.461 -1.556 1 98.56 73 ASN B O 1
ATOM 2561 N N . ALA B 1 74 ? 1.916 6.82 -3.604 1 98.69 74 ALA B N 1
ATOM 2562 C CA . ALA B 1 74 ? 2.713 5.602 -3.514 1 98.69 74 ALA B CA 1
ATOM 2563 C C . ALA B 1 74 ? 3.75 5.539 -4.629 1 98.69 74 ALA B C 1
ATOM 2565 O O . ALA B 1 74 ? 4.953 5.609 -4.371 1 98.69 74 ALA B O 1
ATOM 2566 N N . ALA B 1 75 ? 3.318 5.547 -5.887 1 98.12 75 ALA B N 1
ATOM 2567 C CA . ALA B 1 75 ? 4.242 5.438 -7.012 1 98.12 75 ALA B CA 1
ATOM 2568 C C . ALA B 1 75 ? 5.191 6.633 -7.062 1 98.12 75 ALA B C 1
ATOM 2570 O O . ALA B 1 75 ? 6.391 6.469 -7.297 1 98.12 75 ALA B O 1
ATOM 2571 N N . GLY B 1 76 ? 4.648 7.848 -6.926 1 98.06 76 GLY B N 1
ATOM 2572 C CA . GLY B 1 76 ? 5.465 9.047 -6.891 1 98.06 76 GLY B CA 1
ATOM 2573 C C . GLY B 1 76 ? 6.562 9 -5.844 1 98.06 76 GLY B C 1
ATOM 2574 O O . GLY B 1 76 ? 7.746 9.109 -6.168 1 98.06 76 GLY B O 1
ATOM 2575 N N . PRO B 1 77 ? 6.18 8.766 -4.617 1 98.62 77 PRO B N 1
ATOM 2576 C CA . PRO B 1 77 ? 7.168 8.656 -3.543 1 98.62 77 PRO B CA 1
ATOM 2577 C C . PRO B 1 77 ? 8.195 7.555 -3.793 1 98.62 77 PRO B C 1
ATOM 2579 O O . PRO B 1 77 ? 9.375 7.715 -3.459 1 98.62 77 PRO B O 1
ATOM 2582 N N . ALA B 1 78 ? 7.773 6.41 -4.324 1 98.44 78 ALA B N 1
ATOM 2583 C CA . ALA B 1 78 ? 8.719 5.352 -4.668 1 98.44 78 ALA B CA 1
ATOM 2584 C C . ALA B 1 78 ? 9.758 5.852 -5.668 1 98.44 78 ALA B C 1
ATOM 2586 O O . ALA B 1 78 ? 10.953 5.59 -5.508 1 98.44 78 ALA B O 1
ATOM 2587 N N . GLU B 1 79 ? 9.305 6.523 -6.664 1 97.69 79 GLU B N 1
ATOM 2588 C CA . GLU B 1 79 ? 10.219 7.07 -7.656 1 97.69 79 GLU B CA 1
ATOM 2589 C C . GLU B 1 79 ? 11.148 8.109 -7.039 1 97.69 79 GLU B C 1
ATOM 2591 O O . GLU B 1 79 ? 12.336 8.172 -7.367 1 97.69 79 GLU B O 1
ATOM 2596 N N . LEU B 1 80 ? 10.617 8.945 -6.172 1 98.31 80 LEU B N 1
ATOM 2597 C CA . LEU B 1 80 ? 11.453 9.922 -5.473 1 98.31 80 LEU B CA 1
ATOM 2598 C C . LEU B 1 80 ? 12.539 9.219 -4.668 1 98.31 80 LEU B C 1
ATOM 2600 O O . LEU B 1 80 ? 13.672 9.703 -4.594 1 98.31 80 LEU B O 1
ATOM 2604 N N . ALA B 1 81 ? 12.164 8.094 -4.012 1 98.25 81 ALA B N 1
ATOM 2605 C CA . ALA B 1 81 ? 13.141 7.328 -3.24 1 98.25 81 ALA B CA 1
ATOM 2606 C C . ALA B 1 81 ? 14.273 6.82 -4.133 1 98.25 81 ALA B C 1
ATOM 2608 O O . ALA B 1 81 ? 15.445 6.918 -3.771 1 98.25 81 ALA B O 1
ATOM 2609 N N . ARG B 1 82 ? 13.906 6.336 -5.285 1 96.56 82 ARG B N 1
ATOM 2610 C CA . ARG B 1 82 ? 14.906 5.871 -6.246 1 96.56 82 ARG B CA 1
ATOM 2611 C C . ARG B 1 82 ? 15.836 7.008 -6.664 1 96.56 82 ARG B C 1
ATOM 2613 O O . ARG B 1 82 ? 17.062 6.852 -6.672 1 96.56 82 ARG B O 1
ATOM 2620 N N . LEU B 1 83 ? 15.227 8.141 -7.008 1 96.69 83 LEU B N 1
ATOM 2621 C CA . LEU B 1 83 ? 15.992 9.297 -7.445 1 96.69 83 LEU B CA 1
ATOM 2622 C C . LEU B 1 83 ? 16.906 9.797 -6.328 1 96.69 83 LEU B C 1
ATOM 2624 O O . LEU B 1 83 ? 18.062 10.164 -6.582 1 96.69 83 LEU B O 1
ATOM 2628 N N . ALA B 1 84 ? 16.391 9.805 -5.137 1 97.38 84 ALA B N 1
ATOM 2629 C CA . ALA B 1 84 ? 17.172 10.266 -3.992 1 97.38 84 ALA B CA 1
ATOM 2630 C C . ALA B 1 84 ? 18.422 9.398 -3.803 1 97.38 84 ALA B C 1
ATOM 2632 O O . ALA B 1 84 ? 19.516 9.922 -3.6 1 97.38 84 ALA B O 1
ATOM 2633 N N . ASP B 1 85 ? 18.281 8.07 -3.893 1 96 85 ASP B N 1
ATOM 2634 C CA . ASP B 1 85 ? 19.422 7.164 -3.742 1 96 85 ASP B CA 1
ATOM 2635 C C . ASP B 1 85 ? 20.422 7.348 -4.871 1 96 85 ASP B C 1
ATOM 2637 O O . ASP B 1 85 ? 21.641 7.391 -4.633 1 96 85 ASP B O 1
ATOM 2641 N N . ARG B 1 86 ? 19.906 7.473 -6.043 1 94.75 86 ARG B N 1
ATOM 2642 C CA . ARG B 1 86 ? 20.766 7.602 -7.219 1 94.75 86 ARG B CA 1
ATOM 2643 C C . ARG B 1 86 ? 21.656 8.836 -7.109 1 94.75 86 ARG B C 1
ATOM 2645 O O . ARG B 1 86 ? 22.812 8.805 -7.539 1 94.75 86 ARG B O 1
ATOM 2652 N N . HIS B 1 87 ? 21.125 9.891 -6.484 1 96.31 87 HIS B N 1
ATOM 2653 C CA . HIS B 1 87 ? 21.844 11.156 -6.504 1 96.31 87 HIS B CA 1
ATOM 2654 C C . HIS B 1 87 ? 22.344 11.523 -5.113 1 96.31 87 HIS B C 1
ATOM 2656 O O . HIS B 1 87 ? 22.938 12.594 -4.926 1 96.31 87 HIS B O 1
ATOM 2662 N N . GLY B 1 88 ? 22.094 10.633 -4.152 1 95.94 88 GLY B N 1
ATOM 2663 C CA . GLY B 1 88 ? 22.609 10.828 -2.809 1 95.94 88 GLY B CA 1
ATOM 2664 C C . GLY B 1 88 ? 21.875 11.898 -2.027 1 95.94 88 GLY B C 1
ATOM 2665 O O . GLY B 1 88 ? 22.453 12.57 -1.177 1 95.94 88 GLY B O 1
ATOM 2666 N N . CYS B 1 89 ? 20.594 12.156 -2.342 1 97.56 89 CYS B N 1
ATOM 2667 C CA . CYS B 1 89 ? 19.781 13.164 -1.674 1 97.56 89 CYS B CA 1
ATOM 2668 C C . CYS B 1 89 ? 19.156 12.602 -0.399 1 97.56 89 CYS B C 1
ATOM 2670 O O . CYS B 1 89 ? 18.953 11.391 -0.286 1 97.56 89 CYS B O 1
ATOM 2672 N N . LEU B 1 90 ? 18.953 13.484 0.605 1 98.44 90 LEU B N 1
ATOM 2673 C CA . LEU B 1 90 ? 18.062 13.164 1.709 1 98.44 90 LEU B CA 1
ATOM 2674 C C . LEU B 1 90 ? 16.609 13.375 1.301 1 98.44 90 LEU B C 1
ATOM 2676 O O . LEU B 1 90 ? 16.25 14.438 0.792 1 98.44 90 LEU B O 1
ATOM 2680 N N . LEU B 1 91 ? 15.805 12.359 1.445 1 98.62 91 LEU B N 1
ATOM 2681 C CA . LEU B 1 91 ? 14.391 12.445 1.103 1 98.62 91 LEU B CA 1
ATOM 2682 C C . LEU B 1 91 ? 13.539 12.617 2.355 1 98.62 91 LEU B C 1
ATOM 2684 O O . LEU B 1 91 ? 13.531 11.742 3.227 1 98.62 91 LEU B O 1
ATOM 2688 N N . VAL B 1 92 ? 12.891 13.766 2.51 1 98.88 92 VAL B N 1
ATOM 2689 C CA . VAL B 1 92 ? 11.914 14.031 3.562 1 98.88 92 VAL B CA 1
ATOM 2690 C C . VAL B 1 92 ? 10.508 13.773 3.037 1 98.88 92 VAL B C 1
ATOM 2692 O O . VAL B 1 92 ? 10.141 14.242 1.955 1 98.88 92 VAL B O 1
ATOM 2695 N N . HIS B 1 93 ? 9.711 13.078 3.754 1 98.88 93 HIS B N 1
ATOM 2696 C CA . HIS B 1 93 ? 8.398 12.625 3.297 1 98.88 93 HIS B CA 1
ATOM 2697 C C . HIS B 1 93 ? 7.352 12.789 4.391 1 98.88 93 HIS B C 1
ATOM 2699 O O . HIS B 1 93 ? 7.562 12.359 5.527 1 98.88 93 HIS B O 1
ATOM 2705 N N . LEU B 1 94 ? 6.242 13.445 4.062 1 98.88 94 LEU B N 1
ATOM 2706 C CA . LEU B 1 94 ? 5.141 13.617 5 1 98.88 94 LEU B CA 1
ATOM 2707 C C . LEU B 1 94 ? 4.191 12.422 4.945 1 98.88 94 LEU B C 1
ATOM 2709 O O . LEU B 1 94 ? 3.65 12.102 3.881 1 98.88 94 LEU B O 1
ATOM 2713 N N . SER B 1 95 ? 3.988 11.781 6.004 1 98.81 95 SER B N 1
ATOM 2714 C CA . SER B 1 95 ? 3.111 10.625 6.18 1 98.81 95 SER B CA 1
ATOM 2715 C C . SER B 1 95 ? 1.793 11.031 6.832 1 98.81 95 SER B C 1
ATOM 2717 O O . SER B 1 95 ? 1.375 12.188 6.734 1 98.81 95 SER B O 1
ATOM 2719 N N . THR B 1 96 ? 1.039 10.07 7.371 1 98.81 96 THR B N 1
ATOM 2720 C CA . THR B 1 96 ? -0.259 10.258 8.016 1 98.81 96 THR B CA 1
ATOM 2721 C C . THR B 1 96 ? -0.514 9.164 9.047 1 98.81 96 THR B C 1
ATOM 2723 O O . THR B 1 96 ? 0.051 8.07 8.953 1 98.81 96 THR B O 1
ATOM 2726 N N . GLU B 1 97 ? -1.363 9.469 10 1 98.69 97 GLU B N 1
ATOM 2727 C CA . GLU B 1 97 ? -1.788 8.453 10.969 1 98.69 97 GLU B CA 1
ATOM 2728 C C . GLU B 1 97 ? -2.715 7.43 10.32 1 98.69 97 GLU B C 1
ATOM 2730 O O . GLU B 1 97 ? -2.951 6.359 10.883 1 98.69 97 GLU B O 1
ATOM 2735 N N . TYR B 1 98 ? -3.197 7.691 9.102 1 98.81 98 TYR B N 1
ATOM 2736 C CA . TYR B 1 98 ? -4.109 6.801 8.391 1 98.81 98 TYR B CA 1
ATOM 2737 C C . TYR B 1 98 ? -3.398 5.52 7.965 1 98.81 98 TYR B C 1
ATOM 2739 O O . TYR B 1 98 ? -4.035 4.578 7.484 1 98.81 98 TYR B O 1
ATOM 2747 N N . VAL B 1 99 ? -2.084 5.383 8.203 1 98.88 99 VAL B N 1
ATOM 2748 C CA . VAL B 1 99 ? -1.368 4.145 7.91 1 98.88 99 VAL B CA 1
ATOM 2749 C C . VAL B 1 99 ? -1.734 3.082 8.938 1 98.88 99 VAL B C 1
ATOM 2751 O O . VAL B 1 99 ? -1.461 1.896 8.742 1 98.88 99 VAL B O 1
ATOM 2754 N N . PHE B 1 100 ? -2.375 3.488 10.07 1 98.81 100 PHE B N 1
ATOM 2755 C CA . PHE B 1 100 ? -2.809 2.576 11.125 1 98.81 100 PHE B CA 1
ATOM 2756 C C . PHE B 1 100 ? -4.309 2.326 11.039 1 98.81 100 PHE B C 1
ATOM 2758 O O . PHE B 1 100 ? -5.027 3.055 10.352 1 98.81 100 PHE B O 1
ATOM 2765 N N . ASP B 1 101 ? -4.785 1.302 11.781 1 98.5 101 ASP B N 1
ATOM 2766 C CA . ASP B 1 101 ? -6.195 0.94 11.695 1 98.5 101 ASP B CA 1
ATOM 2767 C C . ASP B 1 101 ? -7 1.575 12.82 1 98.5 101 ASP B C 1
ATOM 2769 O O . ASP B 1 101 ? -8.227 1.481 12.844 1 98.5 101 ASP B O 1
ATOM 2773 N N . GLY B 1 102 ? -6.246 2.225 13.789 1 98.56 102 GLY B N 1
ATOM 2774 C CA . GLY B 1 102 ? -6.93 2.967 14.836 1 98.56 102 GLY B CA 1
ATOM 2775 C C . GLY B 1 102 ? -7.508 2.076 15.922 1 98.56 102 GLY B C 1
ATOM 2776 O O . GLY B 1 102 ? -8.367 2.504 16.688 1 98.56 102 GLY B O 1
ATOM 2777 N N . ARG B 1 103 ? -7.051 0.803 16.062 1 97.62 103 ARG B N 1
ATOM 2778 C CA . ARG B 1 103 ? -7.648 -0.136 17 1 97.62 103 ARG B CA 1
ATOM 2779 C C . ARG B 1 103 ? -6.785 -0.279 18.25 1 97.62 103 ARG B C 1
ATOM 2781 O O . ARG B 1 103 ? -7.207 -0.895 19.234 1 97.62 103 ARG B O 1
ATOM 2788 N N . SER B 1 104 ? -5.602 0.339 18.188 1 97.94 104 SER B N 1
ATOM 2789 C CA . SER B 1 104 ? -4.691 0.213 19.312 1 97.94 104 SER B CA 1
ATOM 2790 C C . SER B 1 104 ? -5.273 0.866 20.562 1 97.94 104 SER B C 1
ATOM 2792 O O . SER B 1 104 ? -5.852 1.953 20.5 1 97.94 104 SER B O 1
ATOM 2794 N N . PRO B 1 105 ? -5.098 0.205 21.719 1 97.25 105 PRO B N 1
ATOM 2795 C CA . PRO B 1 105 ? -5.551 0.818 22.969 1 97.25 105 PRO B CA 1
ATOM 2796 C C . PRO B 1 105 ? -4.578 1.87 23.5 1 97.25 105 PRO B C 1
ATOM 2798 O O . PRO B 1 105 ? -4.859 2.527 24.5 1 97.25 105 PRO B O 1
ATOM 2801 N N . ARG B 1 106 ? -3.408 2.014 22.906 1 98.12 106 ARG B N 1
ATOM 2802 C CA . ARG B 1 106 ? -2.367 2.971 23.281 1 98.12 106 ARG B CA 1
ATOM 2803 C C . ARG B 1 106 ? -1.972 3.832 22.078 1 98.12 106 ARG B C 1
ATOM 2805 O O . ARG B 1 106 ? -2.32 3.52 20.938 1 98.12 106 ARG B O 1
ATOM 2812 N N . PRO B 1 107 ? -1.311 5.004 22.328 1 98.81 107 PRO B N 1
ATOM 2813 C CA . PRO B 1 107 ? -0.744 5.746 21.203 1 98.81 107 PRO B CA 1
ATOM 2814 C C . PRO B 1 107 ? 0.145 4.879 20.312 1 98.81 107 PRO B C 1
ATOM 2816 O O . PRO B 1 107 ? 0.886 4.031 20.812 1 98.81 107 PRO B O 1
ATOM 2819 N N . TYR B 1 108 ? -0.033 5.035 19.047 1 98.88 108 TYR B N 1
ATOM 2820 C CA . TYR B 1 108 ? 0.786 4.285 18.094 1 98.88 108 TYR B CA 1
ATOM 2821 C C . TYR B 1 108 ? 2.242 4.723 18.172 1 98.88 108 TYR B C 1
ATOM 2823 O O . TYR B 1 108 ? 2.533 5.918 18.25 1 98.88 108 TYR B O 1
ATOM 2831 N N . ARG B 1 109 ? 3.158 3.82 18.156 1 98.69 109 ARG B N 1
ATOM 2832 C CA . ARG B 1 109 ? 4.59 4.07 18.016 1 98.69 109 ARG B CA 1
ATOM 2833 C C . ARG B 1 109 ? 5.023 3.992 16.562 1 98.69 109 ARG B C 1
ATOM 2835 O O . ARG B 1 109 ? 4.328 3.4 15.727 1 98.69 109 ARG B O 1
ATOM 2842 N N . GLU B 1 110 ? 6.172 4.586 16.281 1 98.56 110 GLU B N 1
ATOM 2843 C CA . GLU B 1 110 ? 6.656 4.68 14.914 1 98.56 110 GLU B CA 1
ATOM 2844 C C . GLU B 1 110 ? 6.887 3.295 14.312 1 98.56 110 GLU B C 1
ATOM 2846 O O . GLU B 1 110 ? 6.789 3.113 13.094 1 98.56 110 GLU B O 1
ATOM 2851 N N . ASP B 1 111 ? 7.164 2.279 15.188 1 95.44 111 ASP B N 1
ATOM 2852 C CA . ASP B 1 111 ? 7.512 0.952 14.688 1 95.44 111 ASP B CA 1
ATOM 2853 C C . ASP B 1 111 ? 6.309 0.011 14.75 1 95.44 111 ASP B C 1
ATOM 2855 O O . ASP B 1 111 ? 6.434 -1.182 14.461 1 95.44 111 ASP B O 1
ATOM 2859 N N . ASP B 1 112 ? 5.133 0.521 15.18 1 97.38 112 ASP B N 1
ATOM 2860 C CA . ASP B 1 112 ? 3.936 -0.311 15.117 1 97.38 112 ASP B CA 1
ATOM 2861 C C . ASP B 1 112 ? 3.613 -0.692 13.672 1 97.38 112 ASP B C 1
ATOM 2863 O O . ASP B 1 112 ? 3.83 0.099 12.75 1 97.38 112 ASP B O 1
ATOM 2867 N N . PRO B 1 113 ? 3.133 -1.916 13.461 1 95.62 113 PRO B N 1
ATOM 2868 C CA . PRO B 1 113 ? 2.826 -2.352 12.102 1 95.62 113 PRO B CA 1
ATOM 2869 C C . PRO B 1 113 ? 1.731 -1.512 11.445 1 95.62 113 PRO B C 1
ATOM 2871 O O . PRO B 1 113 ? 0.773 -1.11 12.109 1 95.62 113 PRO B O 1
ATOM 2874 N N . VAL B 1 114 ? 1.903 -1.239 10.156 1 97.94 114 VAL B N 1
ATOM 2875 C CA . VAL B 1 114 ? 0.874 -0.514 9.422 1 97.94 114 VAL B CA 1
ATOM 2876 C C . VAL B 1 114 ? -0.288 -1.451 9.094 1 97.94 114 VAL B C 1
ATOM 2878 O O . VAL B 1 114 ? -0.086 -2.648 8.883 1 97.94 114 VAL B O 1
ATOM 2881 N N . ALA B 1 115 ? -1.482 -0.934 9.055 1 98.62 115 ALA B N 1
ATOM 2882 C CA . ALA B 1 115 ? -2.713 -1.66 8.758 1 98.62 115 ALA B CA 1
ATOM 2883 C C . ALA B 1 115 ? -3.816 -0.707 8.305 1 98.62 115 ALA B C 1
ATOM 2885 O O . ALA B 1 115 ? -4.871 -0.625 8.938 1 98.62 115 ALA B O 1
ATOM 2886 N N . PRO B 1 116 ? -3.605 -0.031 7.195 1 98.88 116 PRO B N 1
ATOM 2887 C CA . PRO B 1 116 ? -4.523 1.035 6.789 1 98.88 116 PRO B CA 1
ATOM 2888 C C . PRO B 1 116 ? -5.926 0.518 6.477 1 98.88 116 PRO B C 1
ATOM 2890 O O . PRO B 1 116 ? -6.078 -0.588 5.953 1 98.88 116 PRO B O 1
ATOM 2893 N N . LEU B 1 117 ? -6.965 1.329 6.691 1 98.56 117 LEU B N 1
ATOM 2894 C CA . LEU B 1 117 ? -8.359 0.928 6.551 1 98.56 117 LEU B CA 1
ATOM 2895 C C . LEU B 1 117 ? -8.906 1.34 5.188 1 98.56 117 LEU B C 1
ATOM 2897 O O . LEU B 1 117 ? -9.875 0.751 4.699 1 98.56 117 LEU B O 1
ATOM 2901 N N . SER B 1 118 ? -8.32 2.398 4.602 1 98.69 118 SER B N 1
ATOM 2902 C CA . SER B 1 118 ? -8.898 3.047 3.434 1 98.69 118 SER B CA 1
ATOM 2903 C C . SER B 1 118 ? -7.914 3.076 2.27 1 98.69 118 SER B C 1
ATOM 2905 O O . SER B 1 118 ? -6.723 2.814 2.451 1 98.69 118 SER B O 1
ATOM 2907 N N . VAL B 1 119 ? -8.406 3.422 1.052 1 98.81 119 VAL B N 1
ATOM 2908 C CA . VAL B 1 119 ? -7.559 3.576 -0.128 1 98.81 119 VAL B CA 1
ATOM 2909 C C . VAL B 1 119 ? -6.508 4.652 0.126 1 98.81 119 VAL B C 1
ATOM 2911 O O . VAL B 1 119 ? -5.332 4.465 -0.187 1 98.81 119 VAL B O 1
ATOM 2914 N N . TYR B 1 120 ? -6.93 5.785 0.745 1 98.88 120 TYR B N 1
ATOM 2915 C CA . TYR B 1 120 ? -5.996 6.844 1.115 1 98.88 120 TYR B CA 1
ATOM 2916 C C . TYR B 1 120 ? -4.918 6.316 2.057 1 98.88 120 TYR B C 1
ATOM 2918 O O . TYR B 1 120 ? -3.725 6.473 1.795 1 98.88 120 TYR B O 1
ATOM 2926 N N . GLY B 1 121 ? -5.332 5.676 3.092 1 98.94 121 GLY B N 1
ATOM 2927 C CA . GLY B 1 121 ? -4.383 5.129 4.051 1 98.94 121 GLY B CA 1
ATOM 2928 C C . GLY B 1 121 ? -3.42 4.133 3.434 1 98.94 121 GLY B C 1
ATOM 2929 O O . GLY B 1 121 ? -2.219 4.172 3.703 1 98.94 121 GLY B O 1
ATOM 2930 N N . ALA B 1 122 ? -3.979 3.27 2.623 1 98.94 122 ALA B N 1
ATOM 2931 C CA . ALA B 1 122 ? -3.156 2.248 1.98 1 98.94 122 ALA B CA 1
ATOM 2932 C C . ALA B 1 122 ? -2.137 2.879 1.036 1 98.94 122 ALA B C 1
ATOM 2934 O O . ALA B 1 122 ? -0.975 2.467 1.002 1 98.94 122 ALA B O 1
ATOM 2935 N N . SER B 1 123 ? -2.566 3.85 0.258 1 98.88 123 SER B N 1
ATOM 2936 C CA . SER B 1 123 ? -1.653 4.508 -0.671 1 98.88 123 SER B CA 1
ATOM 2937 C C . SER B 1 123 ? -0.535 5.23 0.072 1 98.88 123 SER B C 1
ATOM 2939 O O . SER B 1 123 ? 0.628 5.168 -0.334 1 98.88 123 SER B O 1
ATOM 2941 N N . LYS B 1 124 ? -0.859 5.863 1.167 1 98.94 124 LYS B N 1
ATOM 2942 C CA . LYS B 1 124 ? 0.151 6.555 1.963 1 98.94 124 LYS B CA 1
ATOM 2943 C C . LYS B 1 124 ? 1.097 5.562 2.633 1 98.94 124 LYS B C 1
ATOM 2945 O O . LYS B 1 124 ? 2.303 5.805 2.711 1 98.94 124 LYS B O 1
ATOM 2950 N N . ALA B 1 125 ? 0.506 4.484 3.141 1 98.94 125 ALA B N 1
ATOM 2951 C CA . ALA B 1 125 ? 1.346 3.447 3.74 1 98.94 125 ALA B CA 1
ATOM 2952 C C . ALA B 1 125 ? 2.342 2.895 2.725 1 98.94 125 ALA B C 1
ATOM 2954 O O . ALA B 1 125 ? 3.514 2.684 3.047 1 98.94 125 ALA B O 1
ATOM 2955 N N . ALA B 1 126 ? 1.87 2.652 1.535 1 98.94 126 ALA B N 1
ATOM 2956 C CA . ALA B 1 126 ? 2.738 2.166 0.466 1 98.94 126 ALA B CA 1
ATOM 2957 C C . ALA B 1 126 ? 3.861 3.158 0.176 1 98.94 126 ALA B C 1
ATOM 2959 O O . ALA B 1 126 ? 5.02 2.766 0.023 1 98.94 126 ALA B O 1
ATOM 2960 N N . GLY B 1 127 ? 3.508 4.426 0.112 1 98.88 127 GLY B N 1
ATOM 2961 C CA . GLY B 1 127 ? 4.516 5.461 -0.076 1 98.88 127 GLY B CA 1
ATOM 2962 C C . GLY B 1 127 ? 5.551 5.492 1.034 1 98.88 127 GLY B C 1
ATOM 2963 O O . GLY B 1 127 ? 6.746 5.613 0.771 1 98.88 127 GLY B O 1
ATOM 2964 N N . ASP B 1 128 ? 5.094 5.375 2.291 1 98.94 128 ASP B N 1
ATOM 2965 C CA . ASP B 1 128 ? 5.992 5.352 3.441 1 98.94 128 ASP B CA 1
ATOM 2966 C C . ASP B 1 128 ? 7.004 4.215 3.322 1 98.94 128 ASP B C 1
ATOM 2968 O O . ASP B 1 128 ? 8.203 4.414 3.555 1 98.94 128 ASP B O 1
ATOM 2972 N N . LEU B 1 129 ? 6.516 3.055 3.004 1 98.75 129 LEU B N 1
ATOM 2973 C CA . LEU B 1 129 ? 7.383 1.882 2.932 1 98.75 129 LEU B CA 1
ATOM 2974 C C . LEU B 1 129 ? 8.406 2.031 1.813 1 98.75 129 LEU B C 1
ATOM 2976 O O . LEU B 1 129 ? 9.57 1.667 1.981 1 98.75 129 LEU B O 1
ATOM 2980 N N . ALA B 1 130 ? 8.016 2.557 0.663 1 98.75 130 ALA B N 1
ATOM 2981 C CA . ALA B 1 130 ? 8.945 2.789 -0.439 1 98.75 130 ALA B CA 1
ATOM 2982 C C . ALA B 1 130 ? 10.016 3.805 -0.047 1 98.75 130 ALA B C 1
ATOM 2984 O O . ALA B 1 130 ? 11.211 3.586 -0.289 1 98.75 130 ALA B O 1
ATOM 2985 N N . VAL B 1 131 ? 9.602 4.883 0.579 1 98.88 131 VAL B N 1
ATOM 2986 C CA . VAL B 1 131 ? 10.516 5.945 0.991 1 98.88 131 VAL B CA 1
ATOM 2987 C C . VAL B 1 131 ? 11.508 5.398 2.018 1 98.88 131 VAL B C 1
ATOM 2989 O O . VAL B 1 131 ? 12.688 5.762 2.004 1 98.88 131 VAL B O 1
ATOM 2992 N N . ALA B 1 132 ? 11.047 4.52 2.867 1 98.44 132 ALA B N 1
ATOM 2993 C CA . ALA B 1 132 ? 11.859 3.977 3.949 1 98.44 132 ALA B CA 1
ATOM 2994 C C . ALA B 1 132 ? 12.984 3.105 3.402 1 98.44 132 ALA B C 1
ATOM 2996 O O . ALA B 1 132 ? 13.93 2.77 4.125 1 98.44 132 ALA B O 1
ATOM 2997 N N . THR B 1 133 ? 12.906 2.701 2.119 1 98 133 THR B N 1
ATOM 2998 C CA . THR B 1 133 ? 13.977 1.904 1.533 1 98 133 THR B CA 1
ATOM 2999 C C . THR B 1 133 ? 15.164 2.787 1.155 1 98 133 THR B C 1
ATOM 3001 O O . THR B 1 133 ? 16.266 2.289 0.942 1 98 133 THR B O 1
ATOM 3004 N N . ALA B 1 134 ? 14.922 4.117 0.987 1 97.88 134 ALA B N 1
ATOM 3005 C CA . ALA B 1 134 ? 16 5.027 0.627 1 97.88 134 ALA B CA 1
ATOM 3006 C C . ALA B 1 134 ? 17.078 5.062 1.714 1 97.88 134 ALA B C 1
ATOM 3008 O O . ALA B 1 134 ? 16.766 5.043 2.906 1 97.88 134 ALA B O 1
ATOM 3009 N N . GLU B 1 135 ? 18.312 5.168 1.357 1 96.06 135 GLU B N 1
ATOM 3010 C CA . GLU B 1 135 ? 19.438 5.168 2.289 1 96.06 135 GLU B CA 1
ATOM 3011 C C . GLU B 1 135 ? 19.312 6.316 3.291 1 96.06 135 GLU B C 1
ATOM 3013 O O . GLU B 1 135 ? 19.578 6.133 4.484 1 96.06 135 GLU B O 1
ATOM 3018 N N . ARG B 1 136 ? 19.047 7.492 2.775 1 97.62 136 ARG B N 1
ATOM 3019 C CA . ARG B 1 136 ? 18.844 8.672 3.613 1 97.62 136 ARG B CA 1
ATOM 3020 C C . ARG B 1 136 ? 17.406 9.18 3.506 1 97.62 136 ARG B C 1
ATOM 3022 O O . ARG B 1 136 ? 17.031 9.781 2.496 1 97.62 136 ARG B O 1
ATOM 3029 N N . HIS B 1 137 ? 16.625 8.93 4.539 1 98.69 137 HIS B N 1
ATOM 3030 C CA . HIS B 1 137 ? 15.242 9.383 4.52 1 98.69 137 HIS B CA 1
ATOM 3031 C C . HIS B 1 137 ? 14.812 9.898 5.891 1 98.69 137 HIS B C 1
ATOM 3033 O O . HIS B 1 137 ? 15.398 9.516 6.91 1 98.69 137 HIS B O 1
ATOM 3039 N N . LEU B 1 138 ? 13.906 10.812 5.898 1 98.88 138 LEU B N 1
ATOM 3040 C CA . LEU B 1 138 ? 13.172 11.312 7.059 1 98.88 138 LEU B CA 1
ATOM 3041 C C . LEU B 1 138 ? 11.672 11.305 6.801 1 98.88 138 LEU B C 1
ATOM 3043 O O . LEU B 1 138 ? 11.18 12.086 5.98 1 98.88 138 LEU B O 1
ATOM 3047 N N . ILE B 1 139 ? 10.992 10.406 7.41 1 98.94 139 ILE B N 1
ATOM 3048 C CA . ILE B 1 139 ? 9.531 10.375 7.348 1 98.94 139 ILE B CA 1
ATOM 3049 C C . ILE B 1 139 ? 8.945 11.047 8.586 1 98.94 139 ILE B C 1
ATOM 3051 O O . ILE B 1 139 ? 9.289 10.688 9.719 1 98.94 139 ILE B O 1
ATOM 3055 N N . VAL B 1 140 ? 8.141 12.047 8.375 1 98.94 140 VAL B N 1
ATOM 3056 C CA . VAL B 1 140 ? 7.457 12.734 9.461 1 98.94 140 VAL B CA 1
ATOM 3057 C C . VAL B 1 140 ? 5.957 12.461 9.391 1 98.94 140 VAL B C 1
ATOM 3059 O O . VAL B 1 140 ? 5.32 12.727 8.367 1 98.94 140 VAL B O 1
ATOM 3062 N N . ARG B 1 141 ? 5.391 11.914 10.445 1 98.94 141 ARG B N 1
ATOM 3063 C CA . ARG B 1 141 ? 3.992 11.5 10.484 1 98.94 141 ARG B CA 1
ATOM 3064 C C . ARG B 1 141 ? 3.178 12.398 11.406 1 98.94 141 ARG B C 1
ATOM 3066 O O . ARG B 1 141 ? 3.383 12.398 12.617 1 98.94 141 ARG B O 1
ATOM 3073 N N . PRO B 1 142 ? 2.293 13.195 10.82 1 98.81 142 PRO B N 1
ATOM 3074 C CA . PRO B 1 142 ? 1.387 14.039 11.602 1 98.81 142 PRO B CA 1
ATOM 3075 C C . PRO B 1 142 ? -0.026 13.469 11.688 1 98.81 142 PRO B C 1
ATOM 3077 O O . PRO B 1 142 ? -0.308 12.422 11.109 1 98.81 142 PRO B O 1
ATOM 3080 N N . THR B 1 143 ? -0.834 14.141 12.477 1 98.38 143 THR B N 1
ATOM 3081 C CA . THR B 1 143 ? -2.273 13.914 12.523 1 98.38 143 THR B CA 1
ATOM 3082 C C . THR B 1 143 ? -3.035 15.227 12.359 1 98.38 143 THR B C 1
ATOM 3084 O O . THR B 1 143 ? -2.545 16.281 12.75 1 98.38 143 THR B O 1
ATOM 3087 N N . TRP B 1 144 ? -4.148 15.242 11.766 1 98.31 144 TRP B N 1
ATOM 3088 C CA . TRP B 1 144 ? -5.137 16.312 11.773 1 98.31 144 TRP B CA 1
ATOM 3089 C C . TRP B 1 144 ? -4.48 17.656 11.5 1 98.31 144 TRP B C 1
ATOM 3091 O O . TRP B 1 144 ? -4.566 18.578 12.32 1 98.31 144 TRP B O 1
ATOM 3101 N N . VAL B 1 145 ? -3.855 17.875 10.383 1 98.75 145 VAL B N 1
ATOM 3102 C CA . VAL B 1 145 ? -3.045 19.031 10.047 1 98.75 145 VAL B CA 1
ATOM 3103 C C . VAL B 1 145 ? -3.941 20.266 9.906 1 98.75 145 VAL B C 1
ATOM 3105 O O . VAL B 1 145 ? -5 20.203 9.273 1 98.75 145 VAL B O 1
ATOM 3108 N N . VAL B 1 146 ? -3.553 21.375 10.523 1 98.81 146 VAL B N 1
ATOM 3109 C CA . VAL B 1 146 ? -4.219 22.672 10.477 1 98.81 146 VAL B CA 1
ATOM 3110 C C . VAL B 1 146 ? -3.229 23.75 10.016 1 98.81 146 VAL B C 1
ATOM 3112 O O . VAL B 1 146 ? -2.23 24.016 10.688 1 98.81 146 VAL B O 1
ATOM 3115 N N . GLY B 1 147 ? -3.404 24.312 8.922 1 98.19 147 GLY B N 1
ATOM 3116 C CA . GLY B 1 147 ? -2.553 25.375 8.383 1 98.19 147 GLY B CA 1
ATOM 3117 C C . GLY B 1 147 ? -3.289 26.312 7.457 1 98.19 147 GLY B C 1
ATOM 3118 O O . GLY B 1 147 ? -4.492 26.531 7.609 1 98.19 147 GLY B O 1
ATOM 3119 N N . ASP B 1 148 ? -2.541 27.062 6.645 1 96.88 148 ASP B N 1
ATOM 3120 C CA . ASP B 1 148 ? -3.143 27.953 5.66 1 96.88 148 ASP B CA 1
ATOM 3121 C C . ASP B 1 148 ? -3.785 27.156 4.523 1 96.88 148 ASP B C 1
ATOM 3123 O O . ASP B 1 148 ? -3.105 26.766 3.574 1 96.88 148 ASP B O 1
ATOM 3127 N N . GLY B 1 149 ? -5 26.922 4.57 1 95.62 149 GLY B N 1
ATOM 3128 C CA . GLY B 1 149 ? -5.789 26.141 3.641 1 95.62 149 GLY B CA 1
ATOM 3129 C C . GLY B 1 149 ? -7.062 25.578 4.258 1 95.62 149 GLY B C 1
ATOM 3130 O O . GLY B 1 149 ? -7.453 25.984 5.355 1 95.62 149 GLY B O 1
ATOM 3131 N N . HIS B 1 150 ? -7.754 24.734 3.518 1 95.75 150 HIS B N 1
ATOM 3132 C CA . HIS B 1 150 ? -8.961 24.094 4.031 1 95.75 150 HIS B CA 1
ATOM 3133 C C . HIS B 1 150 ? -8.633 23.094 5.137 1 95.75 150 HIS B C 1
ATOM 3135 O O . HIS B 1 150 ? -7.762 22.234 4.961 1 95.75 150 HIS B O 1
ATOM 3141 N N . ASN B 1 151 ? -9.234 23.25 6.258 1 97.75 151 ASN B N 1
ATOM 3142 C CA . ASN B 1 151 ? -9.07 22.328 7.383 1 97.75 151 ASN B CA 1
ATOM 3143 C C . ASN B 1 151 ? -10.273 22.375 8.32 1 97.75 151 ASN B C 1
ATOM 3145 O O . ASN B 1 151 ? -11.156 23.219 8.164 1 97.75 151 ASN B O 1
ATOM 3149 N N . PHE B 1 152 ? -10.273 21.516 9.242 1 98.56 152 PHE B N 1
ATOM 3150 C CA . PHE B 1 152 ? -11.398 21.328 10.148 1 98.56 152 PHE B CA 1
ATOM 3151 C C . PHE B 1 152 ? -11.633 22.578 10.984 1 98.56 152 PHE B C 1
ATOM 3153 O O . PHE B 1 152 ? -12.773 23 11.18 1 98.56 152 PHE B O 1
ATOM 3160 N N . VAL B 1 153 ? -10.555 23.203 11.531 1 98.69 153 VAL B N 1
ATOM 3161 C CA . VAL B 1 153 ? -10.664 24.375 12.391 1 98.69 153 VAL B CA 1
ATOM 3162 C C . VAL B 1 153 ? -11.305 25.531 11.617 1 98.69 153 VAL B C 1
ATOM 3164 O O . VAL B 1 153 ? -12.227 26.188 12.117 1 98.69 153 VAL B O 1
ATOM 3167 N N . ARG B 1 154 ? -10.836 25.719 10.422 1 98.31 154 ARG B N 1
ATOM 3168 C CA . ARG B 1 154 ? -11.422 26.766 9.586 1 98.31 154 ARG B CA 1
ATOM 3169 C C . ARG B 1 154 ? -12.883 26.469 9.289 1 98.31 154 ARG B C 1
ATOM 3171 O O . ARG B 1 154 ? -13.703 27.391 9.211 1 98.31 154 ARG B O 1
ATOM 3178 N N . THR B 1 155 ? -13.203 25.203 9.047 1 98.31 155 THR B N 1
ATOM 3179 C CA . THR B 1 155 ? -14.594 24.812 8.836 1 98.31 155 THR B CA 1
ATOM 3180 C C . THR B 1 155 ? -15.445 25.172 10.047 1 98.31 155 THR B C 1
ATOM 3182 O O . THR B 1 155 ? -16.547 25.719 9.898 1 98.31 155 THR B O 1
ATOM 3185 N N . MET B 1 156 ? -15.016 24.875 11.25 1 98.56 156 MET B N 1
ATOM 3186 C CA . MET B 1 156 ? -15.742 25.203 12.477 1 98.56 156 MET B CA 1
ATOM 3187 C C . MET B 1 156 ? -15.906 26.703 12.633 1 98.56 156 MET B C 1
ATOM 3189 O O . MET B 1 156 ? -16.969 27.172 13.031 1 98.56 156 MET B O 1
ATOM 3193 N N . VAL B 1 157 ? -14.797 27.453 12.359 1 98.44 157 VAL B N 1
ATOM 3194 C CA . VAL B 1 157 ? -14.867 28.906 12.438 1 98.44 157 VAL B CA 1
ATOM 3195 C C . VAL B 1 157 ? -15.945 29.422 11.492 1 98.44 157 VAL B C 1
ATOM 3197 O O . VAL B 1 157 ? -16.75 30.281 11.859 1 98.44 157 VAL B O 1
ATOM 3200 N N . GLY B 1 158 ? -15.93 28.875 10.266 1 98.25 158 GLY B N 1
ATOM 3201 C CA . GLY B 1 158 ? -16.953 29.25 9.297 1 98.25 158 GLY B CA 1
ATOM 3202 C C . GLY B 1 158 ? -18.359 29 9.789 1 98.25 158 GLY B C 1
ATOM 3203 O O . GLY B 1 158 ? -19.25 29.844 9.602 1 98.25 158 GLY B O 1
ATOM 3204 N N . LEU B 1 159 ? -18.625 27.859 10.367 1 98.25 159 LEU B N 1
ATOM 3205 C CA . LEU B 1 159 ? -19.938 27.547 10.922 1 98.25 159 LEU B CA 1
ATOM 3206 C C . LEU B 1 159 ? -20.297 28.516 12.047 1 98.25 159 LEU B C 1
ATOM 3208 O O . LEU B 1 159 ? -21.438 29 12.109 1 98.25 159 LEU B O 1
ATOM 3212 N N . ALA B 1 160 ? -19.359 28.781 12.891 1 96.94 160 ALA B N 1
ATOM 3213 C CA . ALA B 1 160 ? -19.578 29.703 14 1 96.94 160 ALA B CA 1
ATOM 3214 C C . ALA B 1 160 ? -20 31.078 13.492 1 96.94 160 ALA B C 1
ATOM 3216 O O . ALA B 1 160 ? -20.938 31.688 14.016 1 96.94 160 ALA B O 1
ATOM 3217 N N . GLU B 1 161 ? -19.266 31.531 12.531 1 96.5 161 GLU B N 1
ATOM 3218 C CA . GLU B 1 161 ? -19.531 32.844 11.961 1 96.5 161 GLU B CA 1
ATOM 3219 C C . GLU B 1 161 ? -20.938 32.906 11.359 1 96.5 161 GLU B C 1
ATOM 3221 O O . GLU B 1 161 ? -21.562 33.969 11.367 1 96.5 161 GLU B O 1
ATOM 3226 N N . ARG B 1 162 ? -21.422 31.797 10.93 1 97.94 162 ARG B N 1
ATOM 3227 C CA . ARG B 1 162 ? -22.734 31.734 10.312 1 97.94 162 ARG B CA 1
ATOM 3228 C C . ARG B 1 162 ? -23.812 31.406 11.352 1 97.94 162 ARG B C 1
ATOM 3230 O O . ARG B 1 162 ? -25 31.344 11.031 1 97.94 162 ARG B O 1
ATOM 3237 N N . GLY B 1 163 ? -23.422 31.203 12.531 1 97.31 163 GLY B N 1
ATOM 3238 C CA . GLY B 1 163 ? -24.359 30.906 13.602 1 97.31 163 GLY B CA 1
ATOM 3239 C C . GLY B 1 163 ? -24.906 29.5 13.555 1 97.31 163 GLY B C 1
ATOM 3240 O O . GLY B 1 163 ? -26.031 29.25 14.008 1 97.31 163 GLY B O 1
ATOM 3241 N N . ILE B 1 164 ? -24.156 28.625 13.008 1 98.12 164 ILE B N 1
ATOM 3242 C CA . ILE B 1 164 ? -24.609 27.25 12.836 1 98.12 164 ILE B CA 1
ATOM 3243 C C . ILE B 1 164 ? -23.984 26.359 13.906 1 98.12 164 ILE B C 1
ATOM 3245 O O . ILE B 1 164 ? -22.75 26.344 14.062 1 98.12 164 ILE B O 1
ATOM 3249 N N . ALA B 1 165 ? -24.797 25.641 14.672 1 97.62 165 ALA B N 1
ATOM 3250 C CA . ALA B 1 165 ? -24.328 24.656 15.648 1 97.62 165 ALA B CA 1
ATOM 3251 C C . ALA B 1 165 ? -24.109 23.297 14.984 1 97.62 165 ALA B C 1
ATOM 3253 O O . ALA B 1 165 ? -25.062 22.688 14.461 1 97.62 165 ALA B O 1
ATOM 3254 N N . PRO B 1 166 ? -22.922 22.797 15.094 1 97.75 166 PRO B N 1
ATOM 3255 C CA . PRO B 1 166 ? -22.625 21.578 14.32 1 97.75 166 PRO B CA 1
ATOM 3256 C C . PRO B 1 166 ? -22.812 20.312 15.141 1 97.75 166 PRO B C 1
ATOM 3258 O O . PRO B 1 166 ? -22.859 20.359 16.375 1 97.75 166 PRO B O 1
ATOM 3261 N N . THR B 1 167 ? -23.062 19.188 14.484 1 98.38 167 THR B N 1
ATOM 3262 C CA . THR B 1 167 ? -22.906 17.828 14.992 1 98.38 167 THR B CA 1
ATOM 3263 C C . THR B 1 167 ? -21.562 17.25 14.562 1 98.38 167 THR B C 1
ATOM 3265 O O . THR B 1 167 ? -21.25 17.219 13.375 1 98.38 167 THR B O 1
ATOM 3268 N N . VAL B 1 168 ? -20.734 16.859 15.602 1 98.75 168 VAL B N 1
ATOM 3269 C CA . VAL B 1 168 ? -19.359 16.484 15.305 1 98.75 168 VAL B CA 1
ATOM 3270 C C . VAL B 1 168 ? -19.031 15.141 15.961 1 98.75 168 VAL B C 1
ATOM 3272 O O . VAL B 1 168 ? -19.5 14.852 17.062 1 98.75 168 VAL B O 1
ATOM 3275 N N . VAL B 1 169 ? -18.281 14.328 15.273 1 98.75 169 VAL B N 1
ATOM 3276 C CA . VAL B 1 169 ? -17.891 13 15.727 1 98.75 169 VAL B CA 1
ATOM 3277 C C . VAL B 1 169 ? -17.125 13.102 17.047 1 98.75 169 VAL B C 1
ATOM 3279 O O . VAL B 1 169 ? -16.188 13.898 17.156 1 98.75 169 VAL B O 1
ATOM 3282 N N . ALA B 1 170 ? -17.484 12.195 17.969 1 98.88 170 ALA B N 1
ATOM 3283 C CA . ALA B 1 170 ? -16.922 12.305 19.312 1 98.88 170 ALA B CA 1
ATOM 3284 C C . ALA B 1 170 ? -16.141 11.047 19.688 1 98.88 170 ALA B C 1
ATOM 3286 O O . ALA B 1 170 ? -15.633 10.93 20.812 1 98.88 170 ALA B O 1
ATOM 3287 N N . ASP B 1 171 ? -16.047 10.141 18.734 1 98.75 171 ASP B N 1
ATOM 3288 C CA . ASP B 1 171 ? -15.406 8.875 19.109 1 98.75 171 ASP B CA 1
ATOM 3289 C C . ASP B 1 171 ? -14.125 8.656 18.312 1 98.75 171 ASP B C 1
ATOM 3291 O O . ASP B 1 171 ? -13.492 7.602 18.422 1 98.75 171 ASP B O 1
ATOM 3295 N N . GLN B 1 172 ? -13.719 9.539 17.453 1 98.81 172 GLN B N 1
ATOM 3296 C CA . GLN B 1 172 ? -12.383 9.57 16.859 1 98.81 172 GLN B CA 1
ATOM 3297 C C . GLN B 1 172 ? -11.438 10.445 17.672 1 98.81 172 GLN B C 1
ATOM 3299 O O . GLN B 1 172 ? -11.695 11.633 17.875 1 98.81 172 GLN B O 1
ATOM 3304 N N . ILE B 1 173 ? -10.375 9.82 18.125 1 98.88 173 ILE B N 1
ATOM 3305 C CA . ILE B 1 173 ? -9.516 10.5 19.094 1 98.88 173 ILE B CA 1
ATOM 3306 C C . ILE B 1 173 ? -8.156 10.773 18.469 1 98.88 173 ILE B C 1
ATOM 3308 O O . ILE B 1 173 ? -7.559 9.898 17.844 1 98.88 173 ILE B O 1
ATOM 3312 N N . GLY B 1 174 ? -7.664 12 18.531 1 98.69 174 GLY B N 1
ATOM 3313 C CA . GLY B 1 174 ? -6.367 12.414 18.031 1 98.69 174 GLY B CA 1
ATOM 3314 C C . GLY B 1 174 ? -5.91 13.75 18.594 1 98.69 174 GLY B C 1
ATOM 3315 O O . GLY B 1 174 ? -6.34 14.148 19.688 1 98.69 174 GLY B O 1
ATOM 3316 N N . ARG B 1 175 ? -4.922 14.375 17.984 1 98.69 175 ARG B N 1
ATOM 3317 C CA . ARG B 1 175 ? -4.406 15.695 18.344 1 98.69 175 ARG B CA 1
ATOM 3318 C C . ARG B 1 175 ? -4.18 16.547 17.094 1 98.69 175 ARG B C 1
ATOM 3320 O O . ARG B 1 175 ? -3.457 16.141 16.172 1 98.69 175 ARG B O 1
ATOM 3327 N N . PRO B 1 176 ? -4.805 17.75 17.031 1 98.75 176 PRO B N 1
ATOM 3328 C CA . PRO B 1 176 ? -4.488 18.625 15.914 1 98.75 176 PRO B CA 1
ATOM 3329 C C . PRO B 1 176 ? -2.998 18.938 15.812 1 98.75 176 PRO B C 1
ATOM 3331 O O . PRO B 1 176 ? -2.326 19.109 16.828 1 98.75 176 PRO B O 1
ATOM 3334 N N . THR B 1 177 ? -2.488 18.969 14.617 1 98.81 177 THR B N 1
ATOM 3335 C CA . THR B 1 177 ? -1.111 19.344 14.32 1 98.81 177 THR B CA 1
ATOM 3336 C C . THR B 1 177 ? -1.068 20.625 13.484 1 98.81 177 THR B C 1
ATOM 3338 O O . THR B 1 177 ? -1.501 20.625 12.328 1 98.81 177 THR B O 1
ATOM 3341 N N . PHE B 1 178 ? -0.542 21.672 14.047 1 98.88 178 PHE B N 1
ATOM 3342 C CA . PHE B 1 178 ? -0.514 22.938 13.328 1 98.88 178 PHE B CA 1
ATOM 3343 C C . PHE B 1 178 ? 0.703 23.016 12.414 1 98.88 178 PHE B C 1
ATOM 3345 O O . PHE B 1 178 ? 1.822 22.719 12.836 1 98.88 178 PHE B O 1
ATOM 3352 N N . ALA B 1 179 ? 0.484 23.438 11.148 1 98.75 179 ALA B N 1
ATOM 3353 C CA . ALA B 1 179 ? 1.47 23.375 10.07 1 98.75 179 ALA B CA 1
ATOM 3354 C C . ALA B 1 179 ? 2.742 24.125 10.453 1 98.75 179 ALA B C 1
ATOM 3356 O O . ALA B 1 179 ? 3.848 23.703 10.109 1 98.75 179 ALA B O 1
ATOM 3357 N N . GLU B 1 180 ? 2.633 25.234 11.18 1 98.31 180 GLU B N 1
ATOM 3358 C CA . GLU B 1 180 ? 3.795 26.016 11.594 1 98.31 180 GLU B CA 1
ATOM 3359 C C . GLU B 1 180 ? 4.664 25.234 12.578 1 98.31 180 GLU B C 1
ATOM 3361 O O . GLU B 1 180 ? 5.891 25.234 12.469 1 98.31 180 GLU B O 1
ATOM 3366 N N . ASP B 1 181 ? 3.988 24.578 13.508 1 98.69 181 ASP B N 1
ATOM 3367 C CA . ASP B 1 181 ? 4.711 23.75 14.477 1 98.69 181 ASP B CA 1
ATOM 3368 C C . ASP B 1 181 ? 5.379 22.562 13.789 1 98.69 181 ASP B C 1
ATOM 3370 O O . ASP B 1 181 ? 6.512 22.203 14.117 1 98.69 181 ASP B O 1
ATOM 3374 N N . LEU B 1 182 ? 4.641 22 12.875 1 98.81 182 LEU B N 1
ATOM 3375 C CA . LEU B 1 182 ? 5.148 20.859 12.117 1 98.81 182 LEU B CA 1
ATOM 3376 C C . LEU B 1 182 ? 6.363 21.266 11.289 1 98.81 182 LEU B C 1
ATOM 3378 O O . LEU B 1 182 ? 7.352 20.531 11.227 1 98.81 182 LEU B O 1
ATOM 3382 N N . ALA B 1 183 ? 6.316 22.406 10.641 1 98.75 183 ALA B N 1
ATOM 3383 C CA . ALA B 1 183 ? 7.438 22.906 9.844 1 98.75 183 ALA B CA 1
ATOM 3384 C C . ALA B 1 183 ? 8.672 23.125 10.719 1 98.75 183 ALA B C 1
ATOM 3386 O O . ALA B 1 183 ? 9.781 22.75 10.344 1 98.75 183 ALA B O 1
ATOM 3387 N N . ASP B 1 184 ? 8.438 23.734 11.898 1 98.69 184 ASP B N 1
ATOM 3388 C CA . ASP B 1 184 ? 9.539 23.938 12.828 1 98.69 184 ASP B CA 1
ATOM 3389 C C . ASP B 1 184 ? 10.18 22.609 13.227 1 98.69 184 ASP B C 1
ATOM 3391 O O . ASP B 1 184 ? 11.406 22.516 13.336 1 98.69 184 ASP B O 1
ATOM 3395 N N . ALA B 1 185 ? 9.383 21.641 13.469 1 98.81 185 ALA B N 1
ATOM 3396 C CA . ALA B 1 185 ? 9.875 20.312 13.852 1 98.81 185 ALA B CA 1
ATOM 3397 C C . ALA B 1 185 ? 10.711 19.703 12.734 1 98.81 185 ALA B C 1
ATOM 3399 O O . ALA B 1 185 ? 11.773 19.125 12.992 1 98.81 185 ALA B O 1
ATOM 3400 N N . ILE B 1 186 ? 10.25 19.797 11.508 1 98.69 186 ILE B N 1
ATOM 3401 C CA . ILE B 1 186 ? 10.945 19.219 10.359 1 98.69 186 ILE B CA 1
ATOM 3402 C C . ILE B 1 186 ? 12.297 19.906 10.18 1 98.69 186 ILE B C 1
ATOM 3404 O O . ILE B 1 186 ? 13.312 19.25 9.977 1 98.69 186 ILE B O 1
ATOM 3408 N N . VAL B 1 187 ? 12.312 21.234 10.273 1 98.25 187 VAL B N 1
ATOM 3409 C CA . VAL B 1 187 ? 13.555 21.984 10.164 1 98.25 187 VAL B CA 1
ATOM 3410 C C . VAL B 1 187 ? 14.523 21.547 11.25 1 98.25 187 VAL B C 1
ATOM 3412 O O . VAL B 1 187 ? 15.703 21.297 10.977 1 98.25 187 VAL B O 1
ATOM 3415 N N . HIS B 1 188 ? 14.031 21.422 12.453 1 98.62 188 HIS B N 1
ATOM 3416 C CA . HIS B 1 188 ? 14.859 21 13.578 1 98.62 188 HIS B CA 1
ATOM 3417 C C . HIS B 1 188 ? 15.469 19.625 13.32 1 98.62 188 HIS B C 1
ATOM 3419 O O . HIS B 1 188 ? 16.672 19.422 13.523 1 98.62 188 HIS B O 1
ATOM 3425 N N . LEU B 1 189 ? 14.656 18.688 12.906 1 98.69 189 LEU B N 1
ATOM 3426 C CA . LEU B 1 189 ? 15.125 17.328 12.656 1 98.69 189 LEU B CA 1
ATOM 3427 C C . LEU B 1 189 ? 16.172 17.312 11.547 1 98.69 189 LEU B C 1
ATOM 3429 O O . LEU B 1 189 ? 17.156 16.562 11.633 1 98.69 189 LEU B O 1
ATOM 3433 N N . LEU B 1 190 ? 15.922 18.125 10.539 1 97.75 190 LEU B N 1
ATOM 3434 C CA . LEU B 1 190 ? 16.891 18.203 9.445 1 97.75 190 LEU B CA 1
ATOM 3435 C C . LEU B 1 190 ? 18.219 18.766 9.93 1 97.75 190 LEU B C 1
ATOM 3437 O O . LEU B 1 190 ? 19.281 18.234 9.586 1 97.75 190 LEU B O 1
ATOM 3441 N N . ASP B 1 191 ? 18.156 19.812 10.719 1 96.75 191 ASP B N 1
ATOM 3442 C CA . ASP B 1 191 ? 19.359 20.422 11.258 1 96.75 191 ASP B CA 1
ATOM 3443 C C . ASP B 1 191 ? 20.141 19.438 12.133 1 96.75 191 ASP B C 1
ATOM 3445 O O . ASP B 1 191 ? 21.375 19.484 12.188 1 96.75 191 ASP B O 1
ATOM 3449 N N . LEU B 1 192 ? 19.391 18.578 12.828 1 97.81 192 LEU B N 1
ATOM 3450 C CA . LEU B 1 192 ? 19.984 17.578 13.703 1 97.81 192 LEU B CA 1
ATOM 3451 C C . LEU B 1 192 ? 20.625 16.453 12.883 1 97.81 192 LEU B C 1
ATOM 3453 O O . LEU B 1 192 ? 21.422 15.672 13.398 1 97.81 192 LEU B O 1
ATOM 3457 N N . GLY B 1 193 ? 20.281 16.359 11.602 1 97.38 193 GLY B N 1
ATOM 3458 C CA . GLY B 1 193 ? 20.719 15.242 10.773 1 97.38 193 GLY B CA 1
ATOM 3459 C C . GLY B 1 193 ? 19.953 13.961 11.055 1 97.38 193 GLY B C 1
ATOM 3460 O O . GLY B 1 193 ? 20.469 12.867 10.82 1 97.38 193 GLY B O 1
ATOM 3461 N N . ALA B 1 194 ? 18.719 14.141 11.555 1 98.12 194 ALA B N 1
ATOM 3462 C CA . ALA B 1 194 ? 17.906 12.977 11.922 1 98.12 194 ALA B CA 1
ATOM 3463 C C . ALA B 1 194 ? 17.438 12.219 10.688 1 98.12 194 ALA B C 1
ATOM 3465 O O . ALA B 1 194 ? 17.172 12.828 9.648 1 98.12 194 ALA B O 1
ATOM 3466 N N . THR B 1 195 ? 17.406 10.883 10.758 1 98.25 195 THR B N 1
ATOM 3467 C CA . THR B 1 195 ? 16.844 10 9.742 1 98.25 195 THR B CA 1
ATOM 3468 C C . THR B 1 195 ? 15.867 9.016 10.367 1 98.25 195 THR B C 1
ATOM 3470 O O . THR B 1 195 ? 15.82 8.867 11.586 1 98.25 195 THR B O 1
ATOM 3473 N N . GLY B 1 196 ? 15.062 8.375 9.547 1 98.25 196 GLY B N 1
ATOM 3474 C CA . GLY B 1 196 ? 14.055 7.449 10.031 1 98.25 196 GLY B CA 1
ATOM 3475 C C . GLY B 1 196 ? 12.664 8.062 10.102 1 98.25 196 GLY B C 1
ATOM 3476 O O . GLY B 1 196 ? 12.344 8.977 9.344 1 98.25 196 GLY B O 1
ATOM 3477 N N . THR B 1 197 ? 11.781 7.508 10.867 1 98.81 197 THR B N 1
ATOM 3478 C CA . THR B 1 197 ? 10.398 7.945 10.977 1 98.81 197 THR B CA 1
ATOM 3479 C C . THR B 1 197 ? 10.141 8.602 12.328 1 98.81 197 THR B C 1
ATOM 3481 O O . THR B 1 197 ? 10.539 8.07 13.367 1 98.81 197 THR B O 1
ATOM 3484 N N . PHE B 1 198 ? 9.555 9.766 12.312 1 98.94 198 PHE B N 1
ATOM 3485 C CA . PHE B 1 198 ? 9.18 10.484 13.523 1 98.94 198 PHE B CA 1
ATOM 3486 C C . PHE B 1 198 ? 7.703 10.852 13.5 1 98.94 198 PHE B C 1
ATOM 3488 O O . PHE B 1 198 ? 7.195 11.328 12.484 1 98.94 198 PHE B O 1
ATOM 3495 N N . HIS B 1 199 ? 7.055 10.578 14.617 1 98.94 199 HIS B N 1
ATOM 3496 C CA . HIS B 1 199 ? 5.738 11.164 14.844 1 98.94 199 HIS B CA 1
ATOM 3497 C C . HIS B 1 199 ? 5.852 12.602 15.328 1 98.94 199 HIS B C 1
ATOM 3499 O O . HIS B 1 199 ? 6.566 12.883 16.297 1 98.94 199 HIS B O 1
ATOM 3505 N N . VAL B 1 200 ? 5.188 13.5 14.594 1 98.88 200 VAL B N 1
ATOM 3506 C CA . VAL B 1 200 ? 5.152 14.898 15.008 1 98.88 200 VAL B CA 1
ATOM 3507 C C . VAL B 1 200 ? 3.717 15.414 14.961 1 98.88 200 VAL B C 1
ATOM 3509 O O . VAL B 1 200 ? 3.17 15.656 13.883 1 98.88 200 VAL B O 1
ATOM 3512 N N . THR B 1 201 ? 3.131 15.594 16.078 1 98.75 201 THR B N 1
ATOM 3513 C CA . THR B 1 201 ? 1.792 16.156 16.219 1 98.75 201 THR B CA 1
ATOM 3514 C C . THR B 1 201 ? 1.767 17.234 17.297 1 98.75 201 THR B C 1
ATOM 3516 O O . THR B 1 201 ? 2.793 17.531 17.906 1 98.75 201 THR B O 1
ATOM 3519 N N . GLY B 1 202 ? 0.586 17.844 17.422 1 98.38 202 GLY B N 1
ATOM 3520 C CA . GLY B 1 202 ? 0.414 18.609 18.641 1 98.38 202 GLY B CA 1
ATOM 3521 C C . GLY B 1 202 ? 0.563 17.781 19.891 1 98.38 202 GLY B C 1
ATOM 3522 O O . GLY B 1 202 ? 0.394 16.547 19.859 1 98.38 202 GLY B O 1
ATOM 3523 N N . GLY B 1 203 ? 1.003 18.469 20.953 1 98.38 203 GLY B N 1
ATOM 3524 C CA . GLY B 1 203 ? 1.034 17.828 22.266 1 98.38 203 GLY B CA 1
ATOM 3525 C C . GLY B 1 203 ? -0.23 18.062 23.078 1 98.38 203 GLY B C 1
ATOM 3526 O O . GLY B 1 203 ? -1.26 18.453 22.516 1 98.38 203 GLY B O 1
ATOM 3527 N N . GLY B 1 204 ? -0.199 17.688 24.344 1 98.12 204 GLY B N 1
ATOM 3528 C CA . GLY B 1 204 ? -1.353 17.812 25.219 1 98.12 204 GLY B CA 1
ATOM 3529 C C . GLY B 1 204 ? -2.266 16.609 25.188 1 98.12 204 GLY B C 1
ATOM 3530 O O . GLY B 1 204 ? -1.95 15.602 24.547 1 98.12 204 GLY B O 1
ATOM 3531 N N . GLU B 1 205 ? -3.359 16.688 25.891 1 97.88 205 GLU B N 1
ATOM 3532 C CA . GLU B 1 205 ? -4.309 15.578 26 1 97.88 205 GLU B CA 1
ATOM 3533 C C . GLU B 1 205 ? -5 15.312 24.672 1 97.88 205 GLU B C 1
ATOM 3535 O O . GLU B 1 205 ? -5.488 16.25 24.016 1 97.88 205 GLU B O 1
ATOM 3540 N N . PRO B 1 206 ? -4.938 14.039 24.219 1 98.69 206 PRO B N 1
ATOM 3541 C CA . PRO B 1 206 ? -5.727 13.719 23.016 1 98.69 206 PRO B CA 1
ATOM 3542 C C . PRO B 1 206 ? -7.215 14.008 23.203 1 98.69 206 PRO B C 1
ATOM 3544 O O . PRO B 1 206 ? -7.734 13.883 24.328 1 98.69 206 PRO B O 1
ATOM 3547 N N . VAL B 1 207 ? -7.855 14.336 22.094 1 98.62 207 VAL B N 1
ATOM 3548 C CA . VAL B 1 207 ? -9.266 14.711 22.172 1 98.62 207 VAL B CA 1
ATOM 3549 C C . VAL B 1 207 ? -10 14.219 20.922 1 98.62 207 VAL B C 1
ATOM 3551 O O . VAL B 1 207 ? -9.367 13.766 19.969 1 98.62 207 VAL B O 1
ATOM 3554 N N . SER B 1 208 ? -11.367 14.289 20.984 1 98.81 208 SER B N 1
ATOM 3555 C CA . SER B 1 208 ? -12.18 13.977 19.812 1 98.81 208 SER B CA 1
ATOM 3556 C C . SER B 1 208 ? -12.305 15.188 18.891 1 98.81 208 SER B C 1
ATOM 3558 O O . SER B 1 208 ? -11.961 16.312 19.281 1 98.81 208 SE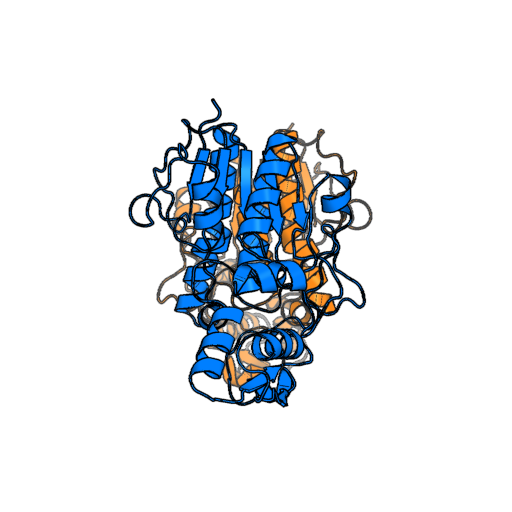R B O 1
ATOM 3560 N N . TRP B 1 209 ? -12.797 14.93 17.703 1 98.81 209 TRP B N 1
ATOM 3561 C CA . TRP B 1 209 ? -13.133 16.031 16.797 1 98.81 209 TRP B CA 1
ATOM 3562 C C . TRP B 1 209 ? -14.148 16.969 17.453 1 98.81 209 TRP B C 1
ATOM 3564 O O . TRP B 1 209 ? -14.07 18.188 17.281 1 98.81 209 TRP B O 1
ATOM 3574 N N . ALA B 1 210 ? -15.133 16.422 18.141 1 98.88 210 ALA B N 1
ATOM 3575 C CA . ALA B 1 210 ? -16.141 17.219 18.844 1 98.88 210 ALA B CA 1
ATOM 3576 C C . ALA B 1 210 ? -15.484 18.141 19.859 1 98.88 210 ALA B C 1
ATOM 3578 O O . ALA B 1 210 ? -15.883 19.297 20.016 1 98.88 210 ALA B O 1
ATOM 3579 N N . ASP B 1 211 ? -14.523 17.609 20.547 1 98.75 211 ASP B N 1
ATOM 3580 C CA . ASP B 1 211 ? -13.805 18.406 21.531 1 98.75 211 ASP B CA 1
ATOM 3581 C C . ASP B 1 211 ? -13.047 19.547 20.859 1 98.75 211 ASP B C 1
ATOM 3583 O O . ASP B 1 211 ? -12.977 20.656 21.406 1 98.75 211 ASP B O 1
ATOM 3587 N N . VAL B 1 212 ? -12.422 19.297 19.719 1 98.88 212 VAL B N 1
ATOM 3588 C CA . VAL B 1 212 ? -11.742 20.344 18.969 1 98.88 212 VAL B CA 1
ATOM 3589 C C . VAL B 1 212 ? -12.742 21.422 18.562 1 98.88 212 VAL B C 1
ATOM 3591 O O . VAL B 1 212 ? -12.469 22.625 18.703 1 98.88 212 VAL B O 1
ATOM 3594 N N . ALA B 1 213 ? -13.875 20.984 18.078 1 98.81 213 ALA B N 1
ATOM 3595 C CA . ALA B 1 213 ? -14.922 21.922 17.703 1 98.81 213 ALA B CA 1
ATOM 3596 C C . ALA B 1 213 ? -15.328 22.797 18.891 1 98.81 213 ALA B C 1
ATOM 3598 O O . ALA B 1 213 ? -15.461 24.016 18.766 1 98.81 213 ALA B O 1
ATOM 3599 N N . ARG B 1 214 ? -15.547 22.172 20 1 98.56 214 ARG B N 1
ATOM 3600 C CA . ARG B 1 214 ? -15.922 22.906 21.203 1 98.56 214 ARG B CA 1
ATOM 3601 C C . ARG B 1 214 ? -14.852 23.922 21.578 1 98.56 214 ARG B C 1
ATOM 3603 O O . ARG B 1 214 ? -15.172 25.031 22 1 98.56 214 ARG B O 1
ATOM 3610 N N . ALA B 1 215 ? -13.602 23.5 21.469 1 98.56 215 ALA B N 1
ATOM 3611 C CA . ALA B 1 215 ? -12.508 24.422 21.766 1 98.56 215 ALA B CA 1
ATOM 3612 C C . ALA B 1 215 ? -12.531 25.625 20.828 1 98.56 215 ALA B C 1
ATOM 3614 O O . ALA B 1 215 ? -12.297 26.766 21.266 1 98.56 215 ALA B O 1
ATOM 3615 N N . VAL B 1 216 ? -12.75 25.422 19.531 1 98.62 216 VAL B N 1
ATOM 3616 C CA . VAL B 1 216 ? -12.844 26.5 18.547 1 98.62 216 VAL B CA 1
ATOM 3617 C C . VAL B 1 216 ? -13.992 27.438 18.922 1 98.62 216 VAL B C 1
ATOM 3619 O O . VAL B 1 216 ? -13.828 28.656 18.953 1 98.62 216 VAL B O 1
ATOM 3622 N N . PHE B 1 217 ? -15.195 26.891 19.266 1 98.12 217 PHE B N 1
ATOM 3623 C CA . PHE B 1 217 ? -16.391 27.672 19.547 1 98.12 217 PHE B CA 1
ATOM 3624 C C . PHE B 1 217 ? -16.234 28.453 20.844 1 98.12 217 PHE B C 1
ATOM 3626 O O . PHE B 1 217 ? -16.734 29.562 20.984 1 98.12 217 PHE B O 1
ATOM 3633 N N . ALA B 1 218 ? -15.531 27.844 21.766 1 97.75 218 ALA B N 1
ATOM 3634 C CA . ALA B 1 218 ? -15.258 28.547 23.016 1 97.75 218 ALA B CA 1
ATOM 3635 C C . ALA B 1 218 ? -14.523 29.859 22.766 1 97.75 218 ALA B C 1
ATOM 3637 O O . ALA B 1 218 ? -14.68 30.828 23.516 1 97.75 218 ALA B O 1
ATOM 3638 N N . ILE B 1 219 ? -13.75 29.891 21.688 1 96.75 219 ILE B N 1
ATOM 3639 C CA . ILE B 1 219 ? -12.938 31.062 21.375 1 96.75 219 ILE B CA 1
ATOM 3640 C C . ILE B 1 219 ? -13.727 32.031 20.484 1 96.75 219 ILE B C 1
ATOM 3642 O O . ILE B 1 219 ? -13.734 33.219 20.703 1 96.75 219 ILE B O 1
ATOM 3646 N N . VAL B 1 220 ? -14.445 31.516 19.5 1 96.62 220 VAL B N 1
ATOM 3647 C CA . VAL B 1 220 ? -14.953 32.375 18.438 1 96.62 220 VAL B CA 1
ATOM 3648 C C . VAL B 1 220 ? -16.438 32.656 18.656 1 96.62 220 VAL B C 1
ATOM 3650 O O . VAL B 1 220 ? -16.953 33.688 18.25 1 96.62 220 VAL B O 1
ATOM 3653 N N . ARG B 1 221 ? -17.203 31.672 19.219 1 95.94 221 ARG B N 1
ATOM 3654 C CA . ARG B 1 221 ? -18.641 31.766 19.422 1 95.94 221 ARG B CA 1
ATOM 3655 C C . ARG B 1 221 ? -19.078 30.922 20.609 1 95.94 221 ARG B C 1
ATOM 3657 O O . ARG B 1 221 ? -19.781 29.922 20.453 1 95.94 221 ARG B O 1
ATOM 3664 N N . PRO B 1 222 ? -18.797 31.391 21.781 1 95.81 222 PRO B N 1
ATOM 3665 C CA . PRO B 1 222 ? -19.016 30.578 22.984 1 95.81 222 PRO B CA 1
ATOM 3666 C C . PRO B 1 222 ? -20.5 30.328 23.25 1 95.81 222 PRO B C 1
ATOM 3668 O O . PRO B 1 222 ? -20.844 29.469 24.078 1 95.81 222 PRO B O 1
ATOM 3671 N N . ASP B 1 223 ? -21.391 31 22.594 1 96.31 223 ASP B N 1
ATOM 3672 C CA . ASP B 1 223 ? -22.828 30.844 22.812 1 96.31 223 ASP B CA 1
ATOM 3673 C C . ASP B 1 223 ? -23.375 29.656 22.031 1 96.31 223 ASP B C 1
ATOM 3675 O O . ASP B 1 223 ? -24.5 29.203 22.297 1 96.31 223 ASP B O 1
ATOM 3679 N N . LEU B 1 224 ? -22.594 29.156 21.109 1 96.69 224 LEU B N 1
ATOM 3680 C CA . LEU B 1 224 ? -23.047 28.016 20.297 1 96.69 224 LEU B CA 1
ATOM 3681 C C . LEU B 1 224 ? -22.562 26.703 20.906 1 96.69 224 LEU B C 1
ATOM 3683 O O . LEU B 1 224 ? -21.5 26.641 21.531 1 96.69 224 LEU B O 1
ATOM 3687 N N . THR B 1 225 ? -23.391 25.656 20.703 1 96.69 225 THR B N 1
ATOM 3688 C CA . THR B 1 225 ? -23.062 24.344 21.25 1 96.69 225 THR B CA 1
ATOM 3689 C C . THR B 1 225 ? -22.656 23.375 20.141 1 96.69 225 THR B C 1
ATOM 3691 O O . THR B 1 225 ? -22.969 23.609 18.969 1 96.69 225 THR B O 1
ATOM 3694 N N . VAL B 1 226 ? -21.906 22.359 20.5 1 98.31 226 VAL B N 1
ATOM 3695 C CA . VAL B 1 226 ? -21.531 21.266 19.625 1 98.31 226 VAL B CA 1
ATOM 3696 C C . VAL B 1 226 ? -22.25 19.984 20.078 1 98.31 226 VAL B C 1
ATOM 3698 O O . VAL B 1 226 ? -22.219 19.625 21.25 1 98.31 226 VAL B O 1
ATOM 3701 N N . THR B 1 227 ? -22.953 19.328 19.141 1 98.62 227 THR B N 1
ATOM 3702 C CA . THR B 1 227 ? -23.641 18.078 19.422 1 98.62 227 THR B CA 1
ATOM 3703 C C . THR B 1 227 ? -22.766 16.891 19.031 1 98.62 227 THR B C 1
ATOM 3705 O O . THR B 1 227 ? -22.188 16.875 17.938 1 98.62 227 THR B O 1
ATOM 3708 N N . ASP B 1 228 ? -22.672 15.914 19.984 1 98.75 228 ASP B N 1
ATOM 3709 C CA . ASP B 1 228 ? -21.844 14.734 19.719 1 98.75 228 ASP B CA 1
ATOM 3710 C C . ASP B 1 228 ? -22.578 13.742 18.812 1 98.75 228 ASP B C 1
ATOM 3712 O O . ASP B 1 228 ? -23.797 13.586 18.906 1 98.75 228 ASP B O 1
ATOM 3716 N N . THR B 1 229 ? -21.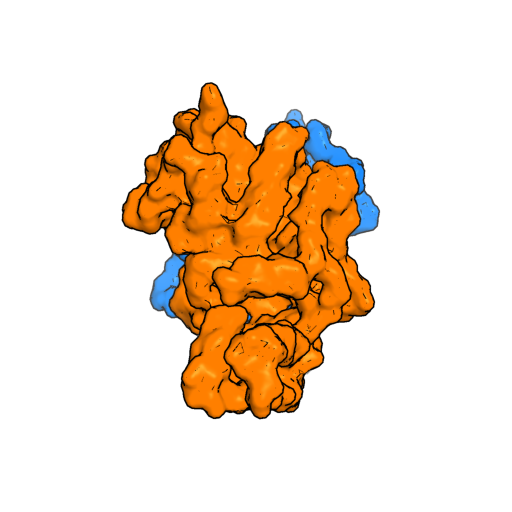844 13.125 17.938 1 98.62 229 THR B N 1
ATOM 3717 C CA . THR B 1 229 ? -22.297 11.93 17.219 1 98.62 229 THR B CA 1
ATOM 3718 C C . THR B 1 229 ? -21.172 10.891 17.172 1 98.62 229 THR B C 1
ATOM 3720 O O . THR B 1 229 ? -20.062 11.133 17.641 1 98.62 229 THR B O 1
ATOM 3723 N N . THR B 1 230 ? -21.516 9.68 16.75 1 98.62 230 THR B N 1
ATOM 3724 C CA . THR B 1 230 ? -20.516 8.625 16.594 1 98.62 230 THR B CA 1
ATOM 3725 C C . THR B 1 230 ? -20.094 8.5 15.125 1 98.62 230 THR B C 1
ATOM 3727 O O . THR B 1 230 ? -20.812 8.938 14.234 1 98.62 230 THR B O 1
ATOM 3730 N N . THR B 1 231 ? -18.938 7.992 14.953 1 98.12 231 THR B N 1
ATOM 3731 C CA . THR B 1 231 ? -18.469 7.707 13.594 1 98.12 231 THR B CA 1
ATOM 3732 C C . THR B 1 231 ? -19.5 6.891 12.828 1 98.12 231 THR B C 1
ATOM 3734 O O . THR B 1 231 ? -19.844 7.219 11.688 1 98.12 231 THR B O 1
ATOM 3737 N N . ALA B 1 232 ? -20.016 5.852 13.469 1 97.44 232 ALA B N 1
ATOM 3738 C CA . ALA B 1 232 ? -21 4.977 12.844 1 97.44 232 ALA B CA 1
ATOM 3739 C C . ALA B 1 232 ? -22.25 5.758 12.422 1 97.44 232 ALA B C 1
ATOM 3741 O O . ALA B 1 232 ? -22.719 5.613 11.289 1 97.44 232 ALA B O 1
ATOM 3742 N N . ALA B 1 233 ? -22.781 6.594 13.312 1 98.06 233 ALA B N 1
ATOM 3743 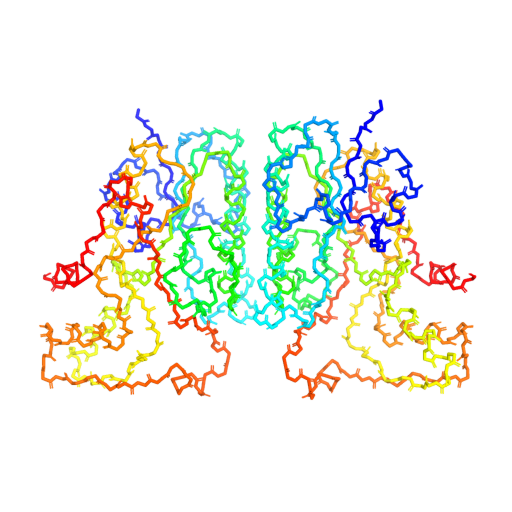C CA . ALA B 1 233 ? -23.969 7.375 13.031 1 98.06 233 ALA B CA 1
ATOM 3744 C C . ALA B 1 233 ? -23.703 8.414 11.953 1 98.06 233 ALA B C 1
ATOM 3746 O O . ALA B 1 233 ? -24.547 8.633 11.062 1 98.06 233 ALA B O 1
ATOM 3747 N N . TYR B 1 234 ? -22.562 9.078 12.039 1 97.38 234 TYR B N 1
ATOM 3748 C CA . TYR B 1 234 ? -22.203 10.148 11.117 1 97.38 234 TYR B CA 1
ATOM 3749 C C . TYR B 1 234 ? -22.125 9.625 9.688 1 97.38 234 TYR B C 1
ATOM 3751 O O . TYR B 1 234 ? -22.5 10.32 8.742 1 97.38 234 TYR B O 1
ATOM 3759 N N . PHE B 1 235 ? -21.641 8.398 9.523 1 96.56 235 PHE B N 1
ATOM 3760 C CA . PHE B 1 235 ? -21.375 7.879 8.188 1 96.56 235 PHE B CA 1
ATOM 3761 C C . PHE B 1 235 ? -22.469 6.895 7.77 1 96.56 235 PHE B C 1
ATOM 3763 O O . PHE B 1 235 ? -22.359 6.258 6.719 1 96.56 235 PHE B O 1
ATOM 3770 N N . ALA B 1 236 ? -23.469 6.719 8.492 1 95.88 236 ALA B N 1
ATOM 3771 C CA . ALA B 1 236 ? -24.531 5.75 8.227 1 95.88 236 ALA B CA 1
ATOM 3772 C C . ALA B 1 236 ? -25.156 5.973 6.855 1 95.88 236 ALA B C 1
ATOM 3774 O O . ALA B 1 236 ? -25.547 5.016 6.18 1 95.88 236 ALA B O 1
ATOM 3775 N N . ASP B 1 237 ? -25.25 7.18 6.371 1 95.44 237 ASP B N 1
ATOM 3776 C CA . ASP B 1 237 ? -25.891 7.488 5.098 1 95.44 237 ASP B CA 1
ATOM 3777 C C . ASP B 1 237 ? -24.859 7.859 4.035 1 95.44 237 ASP B C 1
ATOM 3779 O O . ASP B 1 237 ? -25.188 8.539 3.061 1 95.44 237 ASP B O 1
ATOM 3783 N N . LYS B 1 238 ? -23.641 7.617 4.207 1 95 238 LYS B N 1
ATOM 3784 C CA . LYS B 1 238 ? -22.562 7.93 3.283 1 95 238 LYS B CA 1
ATOM 3785 C C . LYS B 1 238 ? -21.828 6.664 2.85 1 95 238 LYS B C 1
ATOM 3787 O O . LYS B 1 238 ? -20.641 6.496 3.139 1 95 238 LYS B O 1
ATOM 3792 N N . PRO B 1 239 ? -22.797 5.918 1.931 1 86.25 239 PRO B N 1
ATOM 3793 C CA . PRO B 1 239 ? -22.141 4.688 1.465 1 86.25 239 PRO B CA 1
ATOM 3794 C C . PRO B 1 239 ? -20.938 4.953 0.576 1 86.25 239 PRO B C 1
ATOM 3796 O O . PRO B 1 239 ? -20.953 5.887 -0.234 1 86.25 239 PRO B O 1
ATOM 3799 N N . GLY B 1 240 ? -19.781 4.57 0.874 1 92.25 240 GLY B N 1
ATOM 3800 C CA . GLY B 1 240 ? -18.594 4.77 0.063 1 92.25 240 GLY B CA 1
ATOM 3801 C C . GLY B 1 240 ? -17.516 5.582 0.764 1 92.25 240 GLY B C 1
ATOM 3802 O O . GLY B 1 240 ? -16.406 5.723 0.252 1 92.25 240 GLY B O 1
ATOM 3803 N N . ALA B 1 241 ? -18.016 6.242 1.885 1 96.62 241 ALA B N 1
ATOM 3804 C CA . ALA B 1 241 ? -17.016 6.98 2.652 1 96.62 241 ALA B CA 1
ATOM 3805 C C . ALA B 1 241 ? -15.898 6.059 3.141 1 96.62 241 ALA B C 1
ATOM 3807 O O . ALA B 1 241 ? -16.156 4.895 3.465 1 96.62 241 ALA B O 1
ATOM 3808 N N . ALA B 1 242 ? -14.719 6.613 3.141 1 98.38 242 ALA B N 1
ATOM 3809 C CA . ALA B 1 242 ? -13.578 5.852 3.646 1 98.38 242 ALA B CA 1
ATOM 3810 C C . ALA B 1 242 ? -13.719 5.586 5.145 1 98.38 242 ALA B C 1
ATOM 3812 O O . ALA B 1 242 ? -14.156 6.461 5.898 1 98.38 242 ALA B O 1
ATOM 3813 N N . ALA B 1 243 ? -13.367 4.348 5.566 1 97.38 243 ALA B N 1
ATOM 3814 C CA . ALA B 1 243 ? -13.312 4.059 6.996 1 97.38 243 ALA B CA 1
ATOM 3815 C C . ALA B 1 243 ? -12.281 4.941 7.699 1 97.38 243 ALA B C 1
ATOM 3817 O O . ALA B 1 243 ? -11.203 5.195 7.16 1 97.38 243 ALA B O 1
ATOM 3818 N N . ARG B 1 244 ? -12.664 5.453 8.883 1 98.38 244 ARG B N 1
ATOM 3819 C CA . ARG B 1 244 ? -11.789 6.301 9.68 1 98.38 244 ARG B CA 1
ATOM 3820 C C . ARG B 1 244 ? -11.234 5.543 10.883 1 98.38 244 ARG B C 1
ATOM 3822 O O . ARG B 1 244 ? -11.953 4.77 11.516 1 98.38 244 ARG B O 1
ATOM 3829 N N . PRO B 1 245 ? -9.945 5.766 11.148 1 98.44 245 PRO B N 1
ATOM 3830 C CA . PRO B 1 245 ? -9.445 5.191 12.398 1 98.44 245 PRO B CA 1
ATOM 3831 C C . PRO B 1 245 ? -10.055 5.852 13.633 1 98.44 245 PRO B C 1
ATOM 3833 O O . PRO 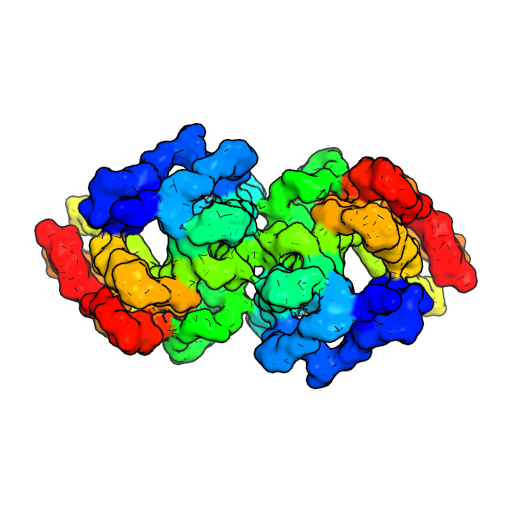B 1 245 ? -10.18 7.078 13.688 1 98.44 245 PRO B O 1
ATOM 3836 N N . LEU B 1 246 ? -10.391 5.105 14.625 1 98.62 246 LEU B N 1
ATOM 3837 C CA . LEU B 1 246 ? -10.961 5.652 15.852 1 98.62 246 LEU B CA 1
ATOM 3838 C C . LEU B 1 246 ? -9.859 6.188 16.766 1 98.62 246 LEU B C 1
ATOM 3840 O O . LEU B 1 246 ? -10.062 7.176 17.469 1 98.62 246 LEU B O 1
ATOM 3844 N N . ASN B 1 247 ? -8.734 5.523 16.781 1 98.81 247 ASN B N 1
ATOM 3845 C CA . ASN B 1 247 ? -7.562 6.008 17.5 1 98.81 247 ASN B CA 1
ATOM 3846 C C . ASN B 1 247 ? -6.492 6.523 16.547 1 98.81 247 ASN B C 1
ATOM 3848 O O . ASN B 1 247 ? -5.852 5.742 15.836 1 98.81 247 ASN B O 1
ATOM 3852 N N . SER B 1 248 ? -6.266 7.82 16.547 1 98.75 248 SER B N 1
ATOM 3853 C CA . SER B 1 248 ? -5.246 8.477 15.734 1 98.75 248 SER B CA 1
ATOM 3854 C C . SER B 1 248 ? -4.133 9.055 16.594 1 98.75 248 SER B C 1
ATOM 3856 O O . SER B 1 248 ? -3.352 9.891 16.141 1 98.75 248 SER B O 1
ATOM 3858 N N . VAL B 1 249 ? -4.055 8.664 17.844 1 98.88 249 VAL B N 1
ATOM 3859 C CA . VAL B 1 249 ? -3.057 9.211 18.766 1 98.88 249 VAL B CA 1
ATOM 3860 C C . VAL B 1 249 ? -1.69 8.602 18.453 1 98.88 249 VAL B C 1
ATOM 3862 O O . VAL B 1 249 ? -1.535 7.375 18.453 1 98.88 249 VAL B O 1
ATOM 3865 N N . LEU B 1 250 ? -0.735 9.445 18.203 1 98.94 250 LEU B N 1
ATOM 3866 C CA . LEU B 1 250 ? 0.634 9.023 17.922 1 98.94 250 LEU B CA 1
ATOM 3867 C C . LEU B 1 250 ? 1.54 9.305 19.109 1 98.94 250 LEU B C 1
ATOM 3869 O O . LEU B 1 250 ? 1.424 10.359 19.75 1 98.94 250 LEU B O 1
ATOM 3873 N N . ALA B 1 251 ? 2.379 8.344 19.469 1 98.88 251 ALA B N 1
ATOM 3874 C CA . ALA B 1 251 ? 3.373 8.555 20.516 1 98.88 251 ALA B CA 1
ATOM 3875 C C . ALA B 1 251 ? 4.402 9.594 20.094 1 98.88 251 ALA B C 1
ATOM 3877 O O . ALA B 1 251 ? 4.836 9.617 18.938 1 98.88 251 ALA B O 1
ATOM 3878 N N . LEU B 1 252 ? 4.785 10.469 21.062 1 98.69 252 LEU B N 1
ATOM 3879 C CA . LEU B 1 252 ? 5.652 11.586 20.719 1 98.69 252 LEU B CA 1
ATOM 3880 C C . LEU B 1 252 ? 7.031 11.43 21.344 1 98.69 252 LEU B C 1
ATOM 3882 O O . LEU B 1 252 ? 7.91 12.273 21.156 1 98.69 252 LEU B O 1
ATOM 3886 N N . ASP B 1 253 ? 7.285 10.312 21.984 1 98.5 253 ASP B N 1
ATOM 3887 C CA . ASP B 1 253 ? 8.5 10.102 22.766 1 98.5 253 ASP B CA 1
ATOM 3888 C C . ASP B 1 253 ? 9.75 10.258 21.906 1 98.5 253 ASP B C 1
ATOM 3890 O O . ASP B 1 253 ? 10.711 10.914 22.312 1 98.5 253 ASP B O 1
ATOM 3894 N N . LYS B 1 254 ? 9.805 9.672 20.734 1 98.69 254 LYS B N 1
ATOM 3895 C CA . LYS B 1 254 ? 10.969 9.711 19.859 1 98.69 254 LYS B CA 1
ATOM 3896 C C . LYS B 1 254 ? 11.289 11.133 19.422 1 98.69 254 LYS B C 1
ATOM 3898 O O . LYS B 1 254 ? 12.445 11.555 19.438 1 98.69 254 LYS B O 1
ATOM 3903 N N . ALA B 1 255 ? 10.266 11.891 19.016 1 98.75 255 ALA B N 1
ATOM 3904 C CA . ALA B 1 255 ? 10.445 13.273 18.578 1 98.75 255 ALA B CA 1
ATOM 3905 C C . ALA B 1 255 ? 10.922 14.148 19.75 1 98.75 255 ALA B C 1
ATOM 3907 O O . ALA B 1 255 ? 11.859 14.938 19.594 1 98.75 255 ALA B O 1
ATOM 3908 N N . GLU B 1 256 ? 10.258 13.977 20.844 1 98.5 256 GLU B N 1
ATOM 3909 C CA . GLU B 1 256 ? 10.625 14.766 22.031 1 98.5 256 GLU B CA 1
ATOM 3910 C C . GLU B 1 256 ? 12.055 14.461 22.469 1 98.5 256 GLU B C 1
ATOM 3912 O O . GLU B 1 256 ? 12.797 15.367 22.859 1 98.5 256 GLU B O 1
ATOM 3917 N N . ALA B 1 257 ? 12.406 13.195 22.422 1 98.56 257 ALA B N 1
ATOM 3918 C CA . ALA B 1 257 ? 13.773 12.805 22.766 1 98.56 257 ALA B CA 1
ATOM 3919 C C . ALA B 1 257 ? 14.789 13.445 21.828 1 98.56 257 ALA B C 1
ATOM 3921 O O . ALA B 1 257 ? 15.922 13.719 22.234 1 98.56 257 ALA B O 1
ATOM 3922 N N . ALA B 1 258 ? 14.383 13.766 20.594 1 98.56 258 ALA B N 1
ATOM 3923 C CA . ALA B 1 258 ? 15.258 14.383 19.594 1 98.56 258 ALA B CA 1
ATOM 3924 C C . ALA B 1 258 ? 15.234 15.898 19.719 1 98.56 258 ALA B C 1
ATOM 3926 O O . ALA B 1 258 ? 15.852 16.594 18.906 1 98.56 258 ALA B O 1
ATOM 3927 N N . GLY B 1 259 ? 14.477 16.391 20.625 1 98.62 259 GLY B N 1
ATOM 3928 C CA . GLY B 1 259 ? 14.469 17.828 20.859 1 98.62 259 GLY B CA 1
ATOM 3929 C C . GLY B 1 259 ? 13.359 18.547 20.125 1 98.62 259 GLY B C 1
ATOM 3930 O O . GLY B 1 259 ? 13.352 19.781 20.047 1 98.62 259 GLY B O 1
ATOM 3931 N N . VAL B 1 260 ? 12.438 17.844 19.547 1 98.69 260 VAL B N 1
ATOM 3932 C CA . VAL B 1 260 ? 11.297 18.438 18.875 1 98.69 260 VAL B CA 1
ATOM 3933 C C . VAL B 1 260 ? 10.305 18.984 19.906 1 98.69 260 VAL B C 1
ATOM 3935 O O . VAL B 1 260 ? 9.977 18.297 20.875 1 98.69 260 VAL B O 1
ATOM 3938 N N . ARG B 1 261 ? 9.938 20.156 19.672 1 96.75 261 ARG B N 1
ATOM 3939 C CA . ARG B 1 261 ? 8.859 20.719 20.484 1 96.75 261 ARG B CA 1
ATOM 3940 C C . ARG B 1 261 ? 7.496 20.359 19.906 1 96.75 261 ARG B C 1
ATOM 3942 O O . ARG B 1 261 ? 7.207 20.641 18.75 1 96.75 261 ARG B O 1
ATOM 3949 N N . CYS B 1 262 ? 6.668 19.734 20.688 1 97.44 262 CYS B N 1
ATOM 3950 C CA . CYS B 1 262 ? 5.273 19.438 20.375 1 97.44 262 CYS B CA 1
ATOM 3951 C C . CYS B 1 262 ? 4.328 20.203 21.281 1 97.44 262 CYS B C 1
ATOM 3953 O O . CYS B 1 262 ? 3.826 19.656 22.266 1 97.44 262 CYS B O 1
ATOM 3955 N N . PRO B 1 263 ? 4.027 21.422 20.891 1 98.25 263 PRO B N 1
ATOM 3956 C CA . PRO B 1 263 ? 3.227 22.266 21.781 1 98.25 263 PRO B CA 1
ATOM 3957 C C . PRO B 1 263 ? 1.851 21.672 22.078 1 98.25 263 PRO B C 1
ATOM 3959 O O . PRO B 1 263 ? 1.306 20.938 21.25 1 98.25 263 PRO B O 1
ATOM 3962 N N . ASP B 1 264 ? 1.308 22.047 23.281 1 98.5 264 ASP B N 1
ATOM 3963 C CA . ASP B 1 264 ? -0.098 21.734 23.516 1 98.5 264 ASP B CA 1
ATOM 3964 C C . ASP B 1 264 ? -0.977 22.266 22.391 1 98.5 264 ASP B C 1
ATOM 3966 O O . ASP B 1 264 ? -0.89 23.438 22.047 1 98.5 264 ASP B O 1
ATOM 3970 N N . TRP B 1 265 ? -1.791 21.359 21.844 1 98.5 265 TRP B N 1
ATOM 3971 C CA . TRP B 1 265 ? -2.561 21.75 20.672 1 98.5 265 TRP B CA 1
ATOM 3972 C C . TRP B 1 265 ? -3.477 22.922 20.984 1 98.5 265 TRP B C 1
ATOM 3974 O O . TRP B 1 265 ? -3.785 23.734 20.094 1 98.5 265 TRP B O 1
ATOM 3984 N N . ARG B 1 266 ? -3.941 23.125 22.203 1 98.12 266 ARG B N 1
ATOM 3985 C CA . ARG B 1 266 ? -4.809 24.25 22.562 1 98.12 266 ARG B CA 1
ATOM 3986 C C . ARG B 1 266 ? -4.066 25.578 22.453 1 98.12 266 ARG B C 1
ATOM 3988 O O . ARG B 1 266 ? -4.652 26.594 22.078 1 98.12 266 ARG B O 1
ATOM 3995 N N . GLU B 1 267 ? -2.807 25.484 22.875 1 98.19 267 GLU B N 1
ATOM 3996 C CA . GLU B 1 267 ? -1.984 26.688 22.734 1 98.19 267 GLU B CA 1
ATOM 3997 C C . GLU B 1 267 ? -1.807 27.062 21.266 1 98.19 267 GLU B C 1
ATOM 3999 O O . GLU B 1 267 ? -1.921 28.234 20.906 1 98.19 267 GLU B O 1
ATOM 4004 N N . SER B 1 268 ? -1.482 26.109 20.469 1 98.62 268 SER B N 1
ATOM 4005 C CA . SER B 1 268 ? -1.311 26.359 19.031 1 98.62 268 SER B CA 1
ATOM 4006 C C . SER B 1 268 ? -2.615 26.812 18.391 1 98.62 268 SER B C 1
ATOM 4008 O O . SER B 1 268 ? -2.605 27.625 17.469 1 98.62 268 SER B O 1
ATOM 4010 N N . LEU B 1 269 ? -3.768 26.219 18.875 1 98.69 269 LEU B N 1
ATOM 4011 C CA . LEU B 1 269 ? -5.078 26.625 18.375 1 98.69 269 LEU B CA 1
ATOM 4012 C C . LEU B 1 269 ? -5.324 28.109 18.656 1 98.69 269 LEU B C 1
ATOM 4014 O O . LEU B 1 269 ? -5.777 28.844 17.781 1 98.69 269 LEU B O 1
ATOM 4018 N N . ALA B 1 270 ? -5.016 28.5 19.906 1 98.06 270 ALA B N 1
ATOM 4019 C CA . ALA B 1 270 ? -5.203 29.891 20.281 1 98.06 270 ALA B CA 1
ATOM 4020 C C . ALA B 1 270 ? -4.363 30.812 19.406 1 98.06 270 ALA B C 1
ATOM 4022 O O . ALA B 1 270 ? -4.836 31.875 18.969 1 98.06 270 ALA B O 1
ATOM 4023 N N . ARG B 1 271 ? -3.113 30.406 19.141 1 97.81 271 ARG B N 1
ATOM 4024 C CA . ARG B 1 271 ? -2.232 31.188 18.281 1 97.81 271 ARG B CA 1
ATOM 4025 C C . ARG B 1 271 ? -2.768 31.25 16.859 1 97.81 271 ARG B C 1
ATOM 4027 O O . ARG B 1 271 ? -2.705 32.312 16.219 1 97.81 271 ARG B O 1
ATOM 4034 N N . TYR B 1 272 ? -3.305 30.125 16.375 1 98.12 272 TYR B N 1
ATOM 4035 C CA . TYR B 1 272 ? -3.812 30.031 15.023 1 98.12 272 TYR B CA 1
ATOM 4036 C C . TYR B 1 272 ? -5.027 30.922 14.82 1 98.12 272 TYR B C 1
ATOM 4038 O O . TYR B 1 272 ? -5.215 31.484 13.742 1 98.12 272 TYR B O 1
ATOM 4046 N N . LEU B 1 273 ? -5.859 31.141 15.867 1 97.44 273 LEU B N 1
ATOM 4047 C CA . LEU B 1 273 ? -7.121 31.875 15.766 1 97.44 273 LEU B CA 1
ATOM 4048 C C . LEU B 1 273 ? -6.941 33.344 16.156 1 97.44 273 LEU B C 1
ATOM 4050 O O . LEU B 1 273 ? -7.879 34.125 16.062 1 97.44 273 LEU B O 1
ATOM 4054 N N . ALA B 1 274 ? -5.773 33.75 16.688 1 92.69 274 ALA B N 1
ATOM 4055 C CA . ALA B 1 274 ? -5.523 35.125 17.078 1 92.69 274 ALA B CA 1
ATOM 4056 C C . ALA B 1 274 ? -5.355 36.031 15.867 1 92.69 274 ALA B C 1
ATOM 4058 O O . ALA B 1 274 ? -4.922 35.594 14.805 1 92.69 274 ALA B O 1
#

Foldseek 3Di:
DFAEAEEPLVDFLNVLLCVVVVRHHYDDCVRAPLLDCVPPQPLVGQEYEYPDADDPFLQCLDPVNLSVRLSNQAVSLLVVLVNCQVNVHAYEYEAELQQDQQPDPDADEQPPHGDHQGSNNVSNNNSVVSNQVRPHYEYEYEYQEDGPDDGLLVVLLVCLVVVHAEEFEFQAKEAYAYSNLVSVLVVLCVVLSHGDYAYAGADDDIGGSQVSSCLSCVPRPPPGHYHYDHPCVVCVPPPSGTDDRRHSGHDHVVSVVSVRDRHHRSVVSVVVVD/DFAEAQEPLVDFLNVLLCVVVVRHHYDDCVRAPLLDCVPPQPLVGQEYEYPDADDPFLQCLDPVNLSVRLSNQAVSLLVVLVNCQVNVHAYEYEAELQQDQQPDPDADEQPPHGDHQGSNNVSNNNSVVSNQVRPHYEYEYEYQEDGPDDGLLVVLLVCLVVVHAEEFEFQAKEAYAYSNLVSVLVVLCVVLSHGDYAYAGADDDIGGSQVVSCLSCVPRPPPGHYHYDHPCVVCVPPPRGTDDRRHSYHDHVVSVVSVRDRHHRSVVSVVVVD